Protein AF-0000000077954022 (afdb_homodimer)

Foldseek 3Di:
DVVVVVVVVVVVVVVVLVVLVVVLCVLLVVLLVLLVVVLVVLVPDADEPVDPSVLLNLLSVQCQLQFQWFFDQDPVRDTDRDGSLVLLLVQQVPPVVQCSVVLPPDPQADDSQLSVSVNVQVCLQVLCPLVSLQSSLVPVVSCPVTGDPSRSSVDPCVNVNSVSSNSSSVGHHDYDSGNVVSPDPDDRDHDCVVPDDDDDDVVVVVVLVVQLVPPPDDPDDDDDDDVPVCPPVVVVVSSVVRSVVVVVVVVVVVVVVD/DVVVVVVVVVVVVVVVLVVLVVVLCVLLVVLLVLLVVVLVVLVPDADEPVDPSVLLNLLSVQCQLQFQWFFDQDPVRDTDRDGSLVLLLVQQVPPVVQCSVVLPPDPQADDSQLSVSVNVQVCLQVLHPLVSLQSSLVPVVSCPVTGDPSRSSVDPCVNVNSVSSNSSSVHHHDYDSGNVVSPDPDDRDHDCVVPDDDDDDVVVVPPVLPPVVPPPDDPDDDDDDDPPVPPDVVVVVVVVVVVSVVVVVVVVVVVVVD

Sequence (516 aa):
MASLNLGFNGARKKAAARIRAVERRNLITVCRFSVKTLIDRSCFETIDDTSAEFINFVSIVEQILSHRLKGQLSWFGYESARSFWDFIRVACVKVPHSCIHSIENMENVRSSRAKGRAWIRVALMEKRLSEYICVALREFKTLRRFYEEGAVVLGEEAGLLSDTLIGLNAIDFSFCLKGEVLDESCPVVIDYTPYLKFTQTSDSISSDEEEMRTLGSSGSEAGTPECHLAASLIADQSTWYNKSRRLEQKYRVVLEQKMASLNLGFNGARKKAAARIRAVERRNLITVCRFSVKTLIDRSCFETIDDTSAEFINFVSIVEQILSHRLKGQLSWFGYESARSFWDFIRVACVKVPHSCIHSIENMENVRSSRAKGRAWIRVALMEKRLSEYICVALREFKTLRRFYEEGAVVLGEEAGLLSDTLIGLNAIDFSFCLKGEVLDESCPVVIDYTPYLKFTQTSDSISSDEEEMRTLGSSGSEAGTPECHLAASLIADQSTWYNKSRRLEQKYRVVLEQK

Secondary structure (DSSP, 8-state):
-HHHHHHHHHHHHHHHHHHHHHHHHHHHHHHHHHHHHHHHHHTTS-B-TT-HHHHHHHHHHHHHHHTTBPPEEPTTS-EE---THHHHHHHTTTSTT-SHHHHHT-TT--SHHHHHHHHHHHHHHTT-HHHHHHHHHH-HHHHHHHB-TT-GGGSTTHHHHHHHHHGGGG--B-----HHHHT--PPP----GGGB-----GGGHHHHHHHTTTTT-----------GGGGTTSTTHHHHHHHHHHHHHHHHHHHHT-/-HHHHHHHHHHHHHHHHHHHHHHHHHHHHHHHHHHHHHHHHHTTS-B-TT-HHHHHHHHHHHHHHHTTBPPEEPTTS-EE---THHHHHHHTTTSTT-SHHHHHT-TT--SHHHHHHHHHHHHHHTT-HHHHHHHHHH-HHHHHHHB-TT-GGGSTTHHHHHHHHGGGGG--B-----HHHHT--PPP----GGGB-----THHHHHHHHHTTTGGG-----------GGGGGGTHHHHHHHHHHHHHHHHHHHHHH-

Radius of gyration: 27.43 Å; Cα contacts (8 Å, |Δi|>4): 537; chains: 2; bounding box: 65×78×86 Å

Solvent-accessible surface area (backbone atoms only — not comparable to full-atom values): 29340 Å² total; per-residue (Å²): 116,69,64,63,53,49,54,52,49,48,53,51,50,50,51,51,51,50,49,37,52,39,53,38,48,37,52,54,51,51,45,48,44,41,45,52,48,49,55,52,47,48,77,77,38,79,48,39,77,80,35,66,67,49,48,36,39,52,29,40,53,50,47,48,60,40,38,53,47,49,58,41,70,42,95,86,65,50,71,38,90,58,44,46,29,66,51,49,55,64,48,35,61,77,43,83,89,47,59,57,66,61,46,73,65,34,83,67,32,77,51,56,56,15,35,35,51,46,45,54,52,53,28,38,53,67,44,37,45,23,55,47,46,45,50,34,65,65,33,57,70,61,46,59,73,45,35,42,90,69,13,40,73,76,38,90,64,30,69,53,50,28,62,52,40,48,62,51,48,79,47,70,52,57,75,80,88,49,31,73,69,43,50,55,86,67,85,81,62,66,65,54,55,89,28,55,46,83,79,79,66,64,83,63,55,68,60,53,72,67,40,56,71,66,62,74,68,83,76,83,73,87,76,89,84,73,89,52,85,58,56,79,66,43,71,72,44,56,54,57,58,32,45,58,57,54,55,50,51,53,55,51,51,60,57,62,76,101,115,68,65,62,53,51,53,52,50,49,53,50,50,52,52,51,50,49,50,37,51,38,54,38,49,38,52,54,50,53,44,49,46,40,46,52,48,48,55,58,47,48,76,77,38,80,49,37,79,80,36,67,68,49,50,35,40,52,30,40,52,51,48,50,60,41,40,52,47,49,59,41,70,43,96,85,66,50,73,38,89,59,43,47,31,67,51,48,56,64,48,35,60,80,45,83,89,47,60,57,67,60,46,72,64,34,84,68,34,76,51,54,58,16,35,36,51,46,46,55,51,50,28,36,55,67,44,38,45,24,55,47,48,46,49,34,64,66,33,56,70,61,46,58,73,44,36,41,91,70,12,40,72,74,36,89,63,32,69,51,50,27,62,52,40,48,64,52,48,78,45,72,52,56,74,78,88,48,30,73,69,43,52,56,86,67,83,81,62,68,66,53,56,90,27,54,46,83,77,81,68,71,71,60,66,62,54,60,65,60,58,61,67,65,70,70,66,81,74,81,75,86,76,84,88,74,87,58,82,70,53,72,77,50,58,73,54,45,55,58,47,49,49,51,49,47,50,46,48,52,52,52,51,56,59,64,73,100

pLDDT: mean 79.44, std 26.36, range [20.89, 98.81]

Organism: NCBI:txid2873325

Structure (mmCIF, N/CA/C/O backbone):
data_AF-0000000077954022-model_v1
#
loop_
_entity.id
_entity.type
_entity.pdbx_description
1 polymer 'RUN domain-containing protein 3B'
#
loop_
_atom_site.group_PDB
_atom_site.id
_atom_site.type_symbol
_atom_site.label_atom_id
_atom_site.label_alt_id
_atom_site.label_comp_id
_atom_site.label_asym_id
_atom_site.label_entity_id
_atom_site.label_seq_id
_atom_site.pdbx_PDB_ins_code
_atom_site.Cartn_x
_atom_site.Cartn_y
_atom_site.Cartn_z
_atom_site.occupancy
_atom_site.B_iso_or_equiv
_atom_site.auth_seq_id
_atom_site.auth_comp_id
_atom_site.auth_asym_id
_atom_site.auth_atom_id
_atom_site.pdbx_PDB_mo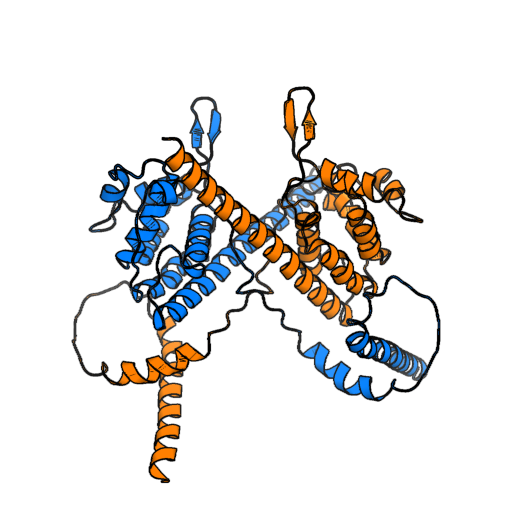del_num
ATOM 1 N N . MET A 1 1 ? -27.375 3.695 27.516 1 31.72 1 MET A N 1
ATOM 2 C CA . MET A 1 1 ? -25.969 3.371 27.359 1 31.72 1 MET A CA 1
ATOM 3 C C . MET A 1 1 ? -25.75 2.398 26.203 1 31.72 1 MET A C 1
ATOM 5 O O . MET A 1 1 ? -24.703 2.416 25.562 1 31.72 1 MET A O 1
ATOM 9 N N . ALA A 1 2 ? -26.766 1.573 26.031 1 50.53 2 ALA A N 1
ATOM 10 C CA . ALA A 1 2 ? -26.703 0.548 24.984 1 50.53 2 ALA A CA 1
ATOM 11 C C . ALA A 1 2 ? -26.812 1.168 23.594 1 50.53 2 ALA A C 1
ATOM 13 O O . ALA A 1 2 ? -26.25 0.649 22.641 1 50.53 2 ALA A O 1
ATOM 14 N N . SER A 1 3 ? -27.469 2.205 23.547 1 48.97 3 SER A N 1
ATOM 15 C CA . SER A 1 3 ? -27.781 2.787 22.234 1 48.97 3 SER A CA 1
ATOM 16 C C . SER A 1 3 ? -26.547 3.465 21.641 1 48.97 3 SER A C 1
ATOM 18 O O . SER A 1 3 ? -26.328 3.396 20.422 1 48.97 3 SER A O 1
ATOM 20 N N . LEU A 1 4 ? -25.75 4.133 22.484 1 49.09 4 LEU A N 1
ATOM 21 C CA . LEU A 1 4 ? -24.531 4.801 22.031 1 49.09 4 LEU A CA 1
ATOM 22 C C . LEU A 1 4 ? -23.5 3.785 21.547 1 49.09 4 LEU A C 1
ATOM 24 O O . LEU A 1 4 ? -22.766 4.039 20.578 1 49.09 4 LEU A O 1
ATOM 28 N N . ASN A 1 5 ? -23.516 2.689 22.172 1 52.66 5 ASN A N 1
ATOM 29 C CA . ASN A 1 5 ? -22.594 1.61 21.828 1 52.66 5 ASN A CA 1
ATOM 30 C C . ASN A 1 5 ? -22.922 1.007 20.453 1 52.66 5 ASN A C 1
ATOM 32 O O . ASN A 1 5 ? -22.031 0.637 19.703 1 52.66 5 ASN A O 1
ATOM 36 N N . LEU A 1 6 ? -24.328 1.068 20.25 1 54.16 6 LEU A N 1
ATOM 37 C CA . LEU A 1 6 ? -24.75 0.499 18.984 1 54.16 6 LEU A CA 1
ATOM 38 C C . LEU A 1 6 ? -24.344 1.397 17.812 1 54.16 6 LEU A C 1
ATOM 40 O O . LEU A 1 6 ? -23.938 0.907 16.766 1 54.16 6 LEU A O 1
ATOM 44 N N . GLY A 1 7 ? -24.422 2.729 17.984 1 54.28 7 GLY A N 1
ATOM 45 C CA . GLY A 1 7 ? -24.016 3.689 16.953 1 54.28 7 GLY A CA 1
ATOM 46 C C . GLY A 1 7 ? -22.531 3.67 16.672 1 54.28 7 GLY A C 1
ATOM 47 O O . GLY A 1 7 ? -22.125 3.764 15.508 1 54.28 7 GLY A O 1
ATOM 48 N N . PHE A 1 8 ? -21.781 3.488 17.688 1 61.69 8 PHE A N 1
ATOM 49 C CA . PHE A 1 8 ? -20.328 3.453 17.547 1 61.69 8 PHE A CA 1
ATOM 50 C C . PHE A 1 8 ? -19.891 2.172 16.859 1 61.69 8 PHE A C 1
ATOM 52 O O . PHE A 1 8 ? -19 2.203 16 1 61.69 8 PHE A O 1
ATOM 59 N N . ASN A 1 9 ? -20.609 1.141 17.156 1 71.19 9 ASN A N 1
ATOM 60 C CA . ASN A 1 9 ? -20.297 -0.139 16.531 1 71.19 9 ASN A CA 1
ATOM 61 C C . ASN A 1 9 ? -20.641 -0.13 15.039 1 71.19 9 ASN A C 1
ATOM 63 O O . ASN A 1 9 ? -19.906 -0.683 14.227 1 71.19 9 ASN A O 1
ATOM 67 N N . GLY A 1 10 ? -21.75 0.677 14.773 1 74.12 10 GLY A N 1
ATOM 68 C CA . GLY A 1 10 ? -22.141 0.779 13.375 1 74.12 10 GLY A CA 1
ATOM 69 C C . GLY A 1 10 ? -21.156 1.565 12.531 1 74.12 10 GLY A C 1
ATOM 70 O O . GLY A 1 10 ? -20.828 1.168 11.414 1 74.12 10 GLY A O 1
ATOM 71 N N . ALA A 1 11 ? -20.688 2.625 13.078 1 76.88 11 ALA A N 1
ATOM 72 C CA . ALA A 1 11 ? -19.719 3.459 12.375 1 76.88 11 ALA A CA 1
ATOM 73 C C . ALA A 1 11 ? -18.406 2.709 12.156 1 76.88 11 ALA A C 1
ATOM 75 O O . ALA A 1 11 ? -17.797 2.809 11.094 1 76.88 11 ALA A O 1
ATOM 76 N N . ARG A 1 12 ? -18.031 1.961 13.109 1 81.44 12 ARG A N 1
ATOM 77 C CA . ARG A 1 12 ? -16.812 1.169 13.008 1 81.44 12 ARG A CA 1
ATOM 78 C C . ARG A 1 12 ? -16.953 0.083 11.945 1 81.44 12 ARG A C 1
ATOM 80 O O . ARG A 1 12 ? -16.016 -0.176 11.188 1 81.44 12 ARG A O 1
ATOM 87 N N . LYS A 1 13 ? -18.078 -0.512 11.945 1 84.12 13 LYS A N 1
ATOM 88 C CA . LYS A 1 13 ? -18.328 -1.555 10.953 1 84.12 13 LYS A CA 1
ATOM 89 C C . LYS A 1 13 ? -18.312 -0.981 9.539 1 84.12 13 LYS A C 1
ATOM 91 O O . LYS A 1 13 ? -17.781 -1.604 8.617 1 84.12 13 LYS A O 1
ATOM 96 N N . LYS A 1 14 ? -18.859 0.194 9.406 1 85.5 14 LYS A N 1
ATOM 97 C CA . LYS A 1 14 ? -18.875 0.846 8.102 1 85.5 14 LYS A CA 1
ATOM 98 C C . LYS A 1 14 ? -17.469 1.22 7.656 1 85.5 14 LYS A C 1
ATOM 100 O O . LYS A 1 14 ? -17.109 1.033 6.488 1 85.5 14 LYS A O 1
ATOM 105 N N . ALA A 1 15 ? -16.688 1.7 8.562 1 85.81 15 ALA A N 1
ATOM 106 C CA . ALA A 1 15 ? -15.297 2.061 8.258 1 85.81 15 ALA A CA 1
ATOM 107 C C . ALA A 1 15 ? -14.484 0.829 7.875 1 85.81 15 ALA A C 1
ATOM 109 O O . ALA A 1 15 ? -13.695 0.867 6.926 1 85.81 15 ALA A O 1
ATOM 110 N N . ALA A 1 16 ? -14.727 -0.219 8.555 1 89.12 16 ALA A N 1
ATOM 111 C CA . ALA A 1 16 ? -14.023 -1.468 8.273 1 89.12 16 ALA A CA 1
ATOM 112 C C . ALA A 1 16 ? -14.383 -1.998 6.891 1 89.12 16 ALA A C 1
ATOM 114 O O . ALA A 1 16 ? -13.523 -2.49 6.16 1 89.12 16 ALA A O 1
ATOM 115 N N . ALA A 1 17 ? -15.609 -1.91 6.578 1 90.88 17 ALA A N 1
ATOM 116 C CA . ALA A 1 17 ? -16.062 -2.361 5.266 1 90.88 17 ALA A CA 1
ATOM 117 C C . ALA A 1 17 ? -15.445 -1.529 4.152 1 90.88 17 ALA A C 1
ATOM 119 O O . ALA A 1 17 ? -15.047 -2.068 3.115 1 90.88 17 ALA A O 1
ATOM 120 N N . ARG A 1 18 ? -15.375 -0.294 4.375 1 90.19 18 ARG A N 1
ATOM 121 C CA . ARG A 1 18 ? -14.766 0.601 3.395 1 90.19 18 ARG A CA 1
ATOM 122 C C . ARG A 1 18 ? -13.289 0.279 3.199 1 90.19 18 ARG A C 1
ATOM 124 O O . ARG A 1 18 ? -12.805 0.238 2.066 1 90.19 18 ARG A O 1
ATOM 131 N N . ILE A 1 19 ? -12.656 0.056 4.227 1 93.12 19 ILE A N 1
ATOM 132 C CA . ILE A 1 19 ? -11.234 -0.258 4.195 1 93.12 19 ILE A CA 1
ATOM 133 C C . ILE A 1 19 ? -11.008 -1.549 3.41 1 93.12 19 ILE A C 1
ATOM 135 O O . ILE A 1 19 ? -10.133 -1.613 2.549 1 93.12 19 ILE A O 1
ATOM 139 N N . ARG A 1 20 ? -11.812 -2.518 3.695 1 93.62 20 ARG A N 1
ATOM 140 C CA . ARG A 1 20 ? -11.703 -3.797 3 1 93.62 20 ARG A CA 1
ATOM 141 C C . ARG A 1 20 ? -11.922 -3.625 1.501 1 93.62 20 ARG A C 1
ATOM 143 O O . ARG A 1 20 ? -11.18 -4.191 0.692 1 93.62 20 ARG A O 1
ATOM 150 N N . ALA A 1 21 ? -12.859 -2.883 1.192 1 94.69 21 ALA A N 1
ATOM 151 C CA . ALA A 1 21 ? -13.18 -2.652 -0.214 1 94.69 21 ALA A CA 1
ATOM 152 C C . ALA A 1 21 ? -12.039 -1.925 -0.922 1 94.69 21 ALA A C 1
ATOM 154 O O . ALA A 1 21 ? -11.695 -2.258 -2.059 1 94.69 21 ALA A O 1
ATOM 155 N N . VAL A 1 22 ? -11.445 -0.959 -0.267 1 96.25 22 VAL A N 1
ATOM 156 C CA . VAL A 1 22 ? -10.352 -0.18 -0.846 1 96.25 22 VAL A CA 1
ATOM 157 C C . VAL A 1 22 ? -9.141 -1.078 -1.075 1 96.25 22 VAL A C 1
ATOM 159 O O . VAL A 1 22 ? -8.531 -1.043 -2.145 1 96.25 22 VAL A O 1
ATOM 162 N N . GLU A 1 23 ? -8.828 -1.852 -0.146 1 96.88 23 GLU A N 1
ATOM 163 C CA . GLU A 1 23 ? -7.695 -2.764 -0.272 1 96.88 23 GLU A CA 1
ATOM 164 C C . GLU A 1 23 ? -7.875 -3.703 -1.462 1 96.88 23 GLU A C 1
ATOM 166 O O . GLU A 1 23 ? -6.953 -3.879 -2.264 1 96.88 23 GLU A O 1
ATOM 171 N N . ARG A 1 24 ? -9.008 -4.285 -1.524 1 96.94 24 ARG A N 1
ATOM 172 C CA . ARG A 1 24 ? -9.289 -5.23 -2.602 1 96.94 24 ARG A CA 1
ATOM 173 C C . ARG A 1 24 ? -9.234 -4.543 -3.961 1 96.94 24 ARG A C 1
ATOM 175 O O . ARG A 1 24 ? -8.633 -5.062 -4.906 1 96.94 24 ARG A O 1
ATOM 182 N N . ARG A 1 25 ? -9.789 -3.385 -4.043 1 96.38 25 ARG A N 1
ATOM 183 C CA . ARG A 1 25 ? -9.812 -2.648 -5.305 1 96.38 25 ARG A CA 1
ATOM 184 C C . ARG A 1 25 ? -8.398 -2.252 -5.727 1 96.38 25 ARG A C 1
ATOM 186 O O . ARG A 1 25 ? -8.055 -2.328 -6.906 1 96.38 25 ARG A O 1
ATOM 193 N N . ASN A 1 26 ? -7.621 -1.793 -4.758 1 98 26 ASN A N 1
ATOM 194 C CA . ASN A 1 26 ? -6.227 -1.488 -5.059 1 98 26 ASN A CA 1
ATOM 195 C C . ASN A 1 26 ? -5.516 -2.68 -5.699 1 98 26 ASN A C 1
ATOM 197 O O . ASN A 1 26 ? -4.91 -2.547 -6.762 1 98 26 ASN A O 1
ATOM 201 N N . LEU A 1 27 ? -5.664 -3.801 -5.094 1 98.19 27 LEU A N 1
ATOM 202 C CA . LEU A 1 27 ? -4.906 -4.988 -5.477 1 98.19 27 LEU A CA 1
ATOM 203 C C . LEU A 1 27 ? -5.383 -5.527 -6.82 1 98.19 27 LEU A C 1
ATOM 205 O O . LEU A 1 27 ? -4.57 -5.863 -7.684 1 98.19 27 LEU A O 1
ATOM 209 N N . ILE A 1 28 ? -6.68 -5.562 -7 1 97.88 28 ILE A N 1
ATOM 210 C CA . ILE A 1 28 ? -7.238 -6.121 -8.227 1 97.88 28 ILE A CA 1
ATOM 211 C C . ILE A 1 28 ? -6.91 -5.207 -9.406 1 97.88 28 ILE A C 1
ATOM 213 O O . ILE A 1 28 ? -6.523 -5.68 -10.477 1 97.88 28 ILE A O 1
ATOM 217 N N . THR A 1 29 ? -6.988 -3.943 -9.172 1 97.94 29 THR A N 1
ATOM 218 C CA . THR A 1 29 ? -6.75 -2.988 -10.242 1 97.94 29 THR A CA 1
ATOM 219 C C . THR A 1 29 ? -5.281 -2.984 -10.648 1 97.94 29 THR A C 1
ATOM 221 O O . THR A 1 29 ? -4.961 -3.027 -11.844 1 97.94 29 THR A O 1
ATOM 224 N N . VAL A 1 30 ? -4.418 -2.936 -9.695 1 98.5 30 VAL A N 1
ATOM 225 C CA . VAL A 1 30 ? -2.998 -2.898 -10.031 1 98.5 30 VAL A CA 1
ATOM 226 C C . VAL A 1 30 ? -2.582 -4.223 -10.664 1 98.5 30 VAL A C 1
ATOM 228 O O . VAL A 1 30 ? -1.699 -4.258 -11.523 1 98.5 30 VAL A O 1
ATOM 231 N N . CYS A 1 31 ? -3.189 -5.309 -10.266 1 98.44 31 CYS A N 1
ATOM 232 C CA . CYS A 1 31 ? -2.922 -6.598 -10.891 1 98.44 31 CYS A CA 1
ATOM 233 C C . CYS A 1 31 ? -3.289 -6.574 -12.375 1 98.44 31 CYS A C 1
ATOM 235 O O . CYS A 1 31 ? -2.502 -7 -13.219 1 98.44 31 CYS A O 1
ATOM 237 N N . ARG A 1 32 ? -4.465 -6.055 -12.609 1 98.25 32 ARG A N 1
ATOM 238 C CA . ARG A 1 32 ? -4.926 -5.938 -13.992 1 98.25 32 ARG A CA 1
ATOM 239 C C . ARG A 1 32 ? -3.936 -5.137 -14.828 1 98.25 32 ARG A C 1
ATOM 241 O O . ARG A 1 32 ? -3.555 -5.562 -15.922 1 98.25 32 ARG A O 1
ATOM 248 N N . PHE A 1 33 ? -3.463 -4.074 -14.312 1 98.31 33 PHE A N 1
ATOM 249 C CA . PHE A 1 33 ? -2.564 -3.203 -15.062 1 98.31 33 PHE A CA 1
ATOM 250 C C . PHE A 1 33 ? -1.186 -3.838 -15.203 1 98.31 33 PHE A C 1
ATOM 252 O O . PHE A 1 33 ? -0.517 -3.666 -16.219 1 98.31 33 PHE A O 1
ATOM 259 N N . SER A 1 34 ? -0.781 -4.484 -14.211 1 98.5 34 SER A N 1
ATOM 260 C CA . SER A 1 34 ? 0.509 -5.164 -14.266 1 98.5 34 SER A CA 1
ATOM 26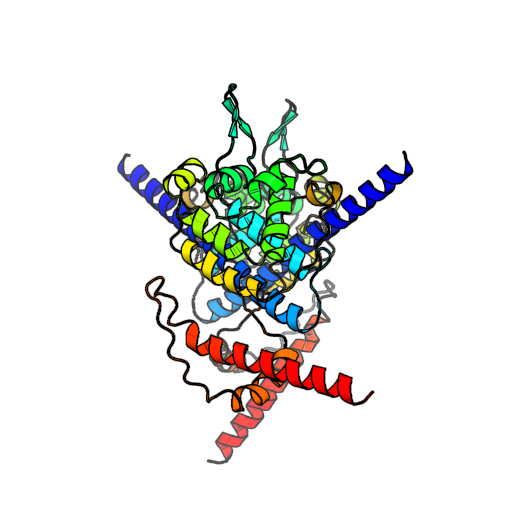1 C C . SER A 1 34 ? 0.511 -6.254 -15.336 1 98.5 34 SER A C 1
ATOM 263 O O . SER A 1 34 ? 1.501 -6.43 -16.047 1 98.5 34 SER A O 1
ATOM 265 N N . VAL A 1 35 ? -0.572 -6.977 -15.453 1 98.44 35 VAL A N 1
ATOM 266 C CA . VAL A 1 35 ? -0.7 -8.008 -16.484 1 98.44 35 VAL A CA 1
ATOM 267 C C . VAL A 1 35 ? -0.642 -7.371 -17.859 1 98.44 35 VAL A C 1
ATOM 269 O O . VAL A 1 35 ? 0.085 -7.844 -18.734 1 98.44 35 VAL A O 1
ATOM 272 N N . LYS A 1 36 ? -1.359 -6.348 -18.016 1 97.5 36 LYS A N 1
ATOM 273 C CA . LYS A 1 36 ? -1.335 -5.633 -19.297 1 97.5 36 LYS A CA 1
ATOM 274 C C . LYS A 1 36 ? 0.076 -5.156 -19.625 1 97.5 36 LYS A C 1
ATOM 276 O O . LYS A 1 36 ? 0.503 -5.234 -20.781 1 97.5 36 LYS A O 1
ATOM 281 N N . THR A 1 37 ? 0.764 -4.695 -18.641 1 97.56 37 THR A N 1
ATOM 282 C CA . THR A 1 37 ? 2.139 -4.238 -18.828 1 97.56 37 THR A CA 1
ATOM 283 C C . THR A 1 37 ? 3.031 -5.379 -19.312 1 97.56 37 THR A C 1
ATOM 285 O O . THR A 1 37 ? 3.842 -5.195 -20.219 1 97.56 37 THR A O 1
ATOM 288 N N . LEU A 1 38 ? 2.881 -6.512 -18.703 1 97.62 38 LEU A N 1
ATOM 289 C CA . LEU A 1 38 ? 3.699 -7.652 -19.094 1 97.62 38 LEU A CA 1
ATOM 290 C C . LEU A 1 38 ? 3.389 -8.086 -20.531 1 97.62 38 LEU A C 1
ATOM 292 O O . LEU A 1 38 ? 4.301 -8.414 -21.297 1 97.62 38 LEU A O 1
ATOM 296 N N . ILE A 1 39 ? 2.088 -8.109 -20.828 1 96.94 39 ILE A N 1
ATOM 297 C CA . ILE A 1 39 ? 1.686 -8.469 -22.188 1 96.94 39 ILE A CA 1
ATOM 298 C C . ILE A 1 39 ? 2.303 -7.492 -23.188 1 96.94 39 ILE A C 1
ATOM 300 O O . ILE A 1 39 ? 2.889 -7.906 -24.188 1 96.94 39 ILE A O 1
ATOM 304 N N . ASP A 1 40 ? 2.295 -6.242 -22.875 1 94.75 40 ASP A N 1
ATOM 305 C CA . ASP A 1 40 ? 2.887 -5.219 -23.734 1 94.75 40 ASP A CA 1
ATOM 306 C C . ASP A 1 40 ? 4.395 -5.418 -23.859 1 94.75 40 ASP A C 1
ATOM 308 O O . ASP A 1 40 ? 4.938 -5.383 -24.969 1 94.75 40 ASP A O 1
ATOM 312 N N . ARG A 1 41 ? 5.023 -5.664 -22.797 1 94.12 41 ARG A N 1
ATOM 313 C CA . ARG A 1 41 ? 6.477 -5.816 -22.766 1 94.12 41 ARG A CA 1
ATOM 314 C C . ARG A 1 41 ? 6.902 -7.082 -23.5 1 94.12 41 ARG A C 1
ATOM 316 O O . ARG A 1 41 ? 7.969 -7.117 -24.125 1 94.12 41 ARG A O 1
ATOM 323 N N . SER A 1 42 ? 6.09 -8.07 -23.422 1 94 42 SER A N 1
ATOM 324 C CA . SER A 1 42 ? 6.426 -9.367 -24 1 94 42 SER A CA 1
ATOM 325 C C . SER A 1 42 ? 6.465 -9.289 -25.531 1 94 42 SER A C 1
ATOM 327 O O . SER A 1 42 ? 7.02 -10.172 -26.188 1 94 42 SER A O 1
ATOM 329 N N . CYS A 1 43 ? 5.785 -8.297 -26.094 1 89.38 43 CYS A N 1
ATOM 330 C CA . CYS A 1 43 ? 5.801 -8.094 -27.531 1 89.38 43 CYS A CA 1
ATOM 331 C C . CYS A 1 43 ? 7.176 -7.637 -28 1 89.38 43 CYS A C 1
ATOM 333 O O . CYS A 1 43 ? 7.52 -7.793 -29.188 1 89.38 43 CYS A O 1
ATOM 335 N N . PHE A 1 44 ? 8.047 -7.18 -27.047 1 88.88 44 PHE A N 1
ATOM 336 C CA . PHE A 1 44 ? 9.305 -6.57 -27.438 1 88.88 44 PHE A CA 1
ATOM 337 C C . PHE A 1 44 ? 10.484 -7.375 -26.922 1 88.88 44 PHE A C 1
ATOM 339 O O . PHE A 1 44 ? 11.578 -7.344 -27.5 1 88.88 44 PHE A O 1
ATOM 346 N N . GLU A 1 45 ? 10.25 -8.016 -25.875 1 89.06 45 GLU A N 1
ATOM 347 C CA . GLU A 1 45 ? 11.359 -8.742 -25.281 1 89.06 45 GLU A CA 1
ATOM 348 C C . GLU A 1 45 ? 10.867 -9.938 -24.469 1 89.06 45 GLU A C 1
ATOM 350 O O . GLU A 1 45 ? 9.688 -10.008 -24.109 1 89.06 45 GLU A O 1
ATOM 355 N N . THR A 1 46 ? 11.781 -10.836 -24.312 1 90.25 46 THR A N 1
ATOM 356 C CA . THR A 1 46 ? 11.5 -11.93 -23.391 1 90.25 46 THR A CA 1
ATOM 357 C C . THR A 1 46 ? 11.562 -11.453 -21.953 1 90.25 46 THR A C 1
ATOM 359 O O . THR A 1 46 ? 12.477 -10.711 -21.578 1 90.25 46 THR A O 1
ATOM 362 N N . ILE A 1 47 ? 10.672 -11.891 -21.25 1 93.75 47 ILE A N 1
ATOM 363 C CA . ILE A 1 47 ? 10.609 -11.445 -19.859 1 93.75 47 ILE A CA 1
ATOM 364 C C . ILE A 1 47 ? 11.336 -12.445 -18.969 1 93.75 47 ILE A C 1
ATOM 366 O O . ILE A 1 47 ? 11 -13.633 -18.953 1 93.75 47 ILE A O 1
ATOM 370 N N . ASP A 1 48 ? 12.289 -11.953 -18.219 1 92.12 48 ASP A N 1
ATOM 371 C CA . ASP A 1 48 ? 13 -12.812 -17.281 1 92.12 48 ASP A CA 1
ATOM 372 C C . ASP A 1 48 ? 12.82 -12.312 -15.844 1 92.12 48 ASP A C 1
ATOM 374 O O . ASP A 1 48 ? 12.016 -11.414 -15.586 1 92.12 48 ASP A O 1
ATOM 378 N N . ASP A 1 49 ? 13.531 -12.898 -14.906 1 90.62 49 ASP A N 1
ATOM 379 C CA . ASP A 1 49 ? 13.289 -12.656 -13.484 1 90.62 49 ASP A CA 1
ATOM 380 C C . ASP A 1 49 ? 13.945 -11.352 -13.031 1 90.62 49 ASP A C 1
ATOM 382 O O . ASP A 1 49 ? 13.812 -10.961 -11.867 1 90.62 49 ASP A O 1
ATOM 386 N N . THR A 1 50 ? 14.664 -10.719 -13.93 1 89.31 50 THR A N 1
ATOM 387 C CA . THR A 1 50 ? 15.305 -9.461 -13.57 1 89.31 50 THR A CA 1
ATOM 388 C C . THR A 1 50 ? 14.469 -8.273 -14.047 1 89.31 50 THR A C 1
ATOM 390 O O . THR A 1 50 ? 14.766 -7.125 -13.695 1 89.31 50 THR A O 1
ATOM 393 N N . SER A 1 51 ? 13.43 -8.57 -14.836 1 92.69 51 SER A N 1
ATOM 394 C CA . SER A 1 51 ? 12.547 -7.516 -15.336 1 92.69 51 SER A CA 1
ATOM 395 C C . SER A 1 51 ? 11.828 -6.809 -14.195 1 92.69 51 SER A C 1
ATOM 397 O O . SER A 1 51 ? 11.211 -7.457 -13.344 1 92.69 51 SER A O 1
ATOM 399 N N . ALA A 1 52 ? 11.906 -5.492 -14.188 1 94.19 52 ALA A N 1
ATOM 400 C CA . ALA A 1 52 ? 11.227 -4.711 -13.156 1 94.19 52 ALA A CA 1
ATOM 401 C C . ALA A 1 52 ? 9.719 -4.938 -13.195 1 94.19 52 ALA A C 1
ATOM 403 O O . ALA A 1 52 ? 9.062 -4.969 -12.156 1 94.19 52 ALA A O 1
ATOM 404 N N . GLU A 1 53 ? 9.219 -5.07 -14.43 1 96.5 53 GLU A N 1
ATOM 405 C CA . GLU A 1 53 ? 7.789 -5.309 -14.602 1 96.5 53 GLU A CA 1
ATOM 406 C C . GLU A 1 53 ? 7.383 -6.664 -14.031 1 96.5 53 GLU A C 1
ATOM 408 O O . GLU A 1 53 ? 6.336 -6.785 -13.391 1 96.5 53 GLU A O 1
ATOM 413 N N . PHE A 1 54 ? 8.227 -7.617 -14.227 1 97.19 54 PHE A N 1
ATOM 414 C CA . PHE A 1 54 ? 7.934 -8.938 -13.68 1 97.19 54 PHE A CA 1
ATOM 415 C C . PHE A 1 54 ? 8.039 -8.93 -12.156 1 97.19 54 PHE A C 1
ATOM 417 O O . PHE A 1 54 ? 7.184 -9.484 -11.469 1 97.19 54 PHE A O 1
ATOM 424 N N . ILE A 1 55 ? 9.016 -8.297 -11.656 1 95.69 55 ILE A N 1
ATOM 425 C CA . ILE A 1 55 ? 9.227 -8.219 -10.211 1 95.69 55 ILE A CA 1
ATOM 426 C C . ILE A 1 55 ? 8.016 -7.566 -9.547 1 95.69 55 ILE A C 1
ATOM 428 O O . ILE A 1 55 ? 7.539 -8.039 -8.516 1 95.69 55 ILE A O 1
ATOM 432 N N . ASN A 1 56 ? 7.543 -6.52 -10.102 1 97.94 56 ASN A N 1
ATOM 433 C CA . ASN A 1 56 ? 6.344 -5.883 -9.57 1 97.94 56 ASN A CA 1
ATOM 434 C C . ASN A 1 56 ? 5.137 -6.809 -9.641 1 97.94 56 ASN A C 1
ATOM 436 O O . ASN A 1 56 ? 4.34 -6.871 -8.703 1 97.94 56 ASN A O 1
ATOM 440 N N . PHE A 1 57 ? 5.035 -7.527 -10.766 1 98.62 57 PHE A N 1
ATOM 441 C CA . PHE A 1 57 ? 3.922 -8.453 -10.93 1 98.62 57 PHE A CA 1
ATOM 442 C C . PHE A 1 57 ? 3.939 -9.523 -9.852 1 98.62 57 PHE A C 1
ATOM 444 O O . PHE A 1 57 ? 2.906 -9.82 -9.242 1 98.62 57 PHE A O 1
ATOM 451 N N . VAL A 1 58 ? 5.027 -10.07 -9.641 1 97.88 58 VAL A N 1
ATOM 452 C CA . VAL A 1 58 ? 5.125 -11.133 -8.648 1 97.88 58 VAL A CA 1
ATOM 453 C C . VAL A 1 58 ? 4.82 -10.57 -7.262 1 97.88 58 VAL A C 1
ATOM 455 O O . VAL A 1 58 ? 4.18 -11.234 -6.441 1 97.88 58 VAL A O 1
ATOM 458 N N . SER A 1 59 ? 5.281 -9.328 -6.992 1 97.81 59 SER A N 1
ATOM 459 C CA . SER A 1 59 ? 4.949 -8.672 -5.73 1 97.81 59 SER A CA 1
ATOM 460 C C . SER A 1 59 ? 3.441 -8.531 -5.562 1 97.81 59 SER A C 1
ATOM 462 O O . SER A 1 59 ? 2.908 -8.75 -4.473 1 97.81 59 SER A O 1
ATOM 464 N N . ILE A 1 60 ? 2.787 -8.203 -6.605 1 98.81 60 ILE A N 1
ATOM 465 C CA . ILE A 1 60 ? 1.342 -7.996 -6.59 1 98.81 60 ILE A CA 1
ATOM 466 C C . ILE A 1 60 ? 0.637 -9.32 -6.316 1 98.81 60 ILE A C 1
ATOM 468 O O . ILE A 1 60 ? -0.225 -9.406 -5.441 1 98.81 60 ILE A O 1
ATOM 472 N N . VAL A 1 61 ? 1.012 -10.367 -7.02 1 98.75 61 VAL A N 1
ATOM 473 C CA . VAL A 1 61 ? 0.391 -11.68 -6.855 1 98.75 61 VAL A CA 1
ATOM 474 C C . VAL A 1 61 ? 0.627 -12.188 -5.434 1 98.75 61 VAL A C 1
ATOM 476 O O . VAL A 1 61 ? -0.286 -12.719 -4.801 1 98.75 61 VAL A O 1
ATOM 479 N N . GLU A 1 62 ? 1.813 -12 -4.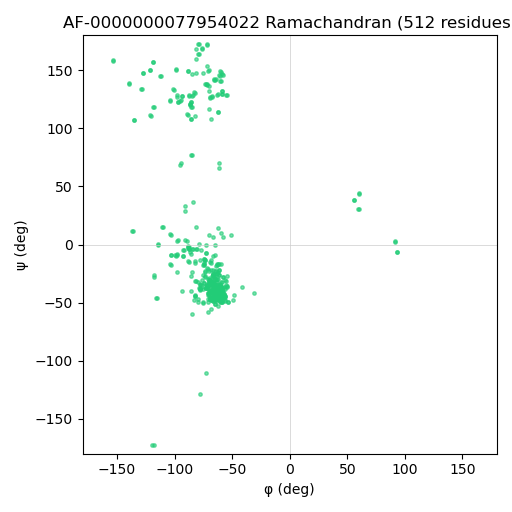996 1 98.38 62 GLU A N 1
ATOM 480 C CA . GLU A 1 62 ? 2.131 -12.414 -3.631 1 98.38 62 GLU A CA 1
ATOM 481 C C . GLU A 1 62 ? 1.265 -11.672 -2.617 1 98.38 62 GLU A C 1
ATOM 483 O O . GLU A 1 62 ? 0.787 -12.266 -1.648 1 98.38 62 GLU A O 1
ATOM 488 N N . GLN A 1 63 ? 1.106 -10.406 -2.797 1 98.38 63 GLN A N 1
ATOM 489 C CA . GLN A 1 63 ? 0.267 -9.625 -1.89 1 98.38 63 GLN A CA 1
ATOM 490 C C . GLN A 1 63 ? -1.19 -10.07 -1.976 1 98.38 63 GLN A C 1
ATOM 492 O O . GLN A 1 63 ? -1.89 -10.125 -0.961 1 98.38 63 GLN A O 1
ATOM 497 N N . ILE A 1 64 ? -1.642 -10.336 -3.135 1 98.62 64 ILE A N 1
ATOM 498 C CA . ILE A 1 64 ? -3.02 -10.781 -3.314 1 98.62 64 ILE A CA 1
ATOM 499 C C . ILE A 1 64 ? -3.238 -12.086 -2.559 1 98.62 64 ILE A C 1
ATOM 501 O O . ILE A 1 64 ? -4.188 -12.211 -1.78 1 98.62 64 ILE A O 1
ATOM 505 N N . LEU A 1 65 ? -2.369 -13.016 -2.742 1 98.56 65 LEU A N 1
ATOM 506 C CA . LEU A 1 65 ? -2.533 -14.344 -2.162 1 98.56 65 LEU A CA 1
ATOM 507 C C . LEU A 1 65 ? -2.258 -14.32 -0.663 1 98.56 65 LEU A C 1
ATOM 509 O O . LEU A 1 65 ? -2.65 -15.242 0.059 1 98.56 65 LEU A O 1
ATOM 513 N N . SER A 1 66 ? -1.615 -13.281 -0.195 1 98.31 66 SER A N 1
ATOM 514 C CA . SER A 1 66 ? -1.322 -13.156 1.229 1 98.31 66 SER A CA 1
ATOM 515 C C . SER A 1 66 ? -2.336 -12.258 1.928 1 98.31 66 SER A C 1
ATOM 517 O O . SER A 1 66 ? -2.334 -12.148 3.154 1 98.31 66 SER A O 1
ATOM 519 N N . HIS A 1 67 ? -3.143 -11.609 1.191 1 98.06 67 HIS A N 1
ATOM 520 C CA . HIS A 1 67 ? -4.078 -10.641 1.752 1 98.06 67 HIS A CA 1
ATOM 521 C C . HIS A 1 67 ? -5.055 -11.312 2.713 1 98.06 67 HIS A C 1
ATOM 523 O O . HIS A 1 67 ? -5.887 -12.117 2.297 1 98.06 67 HIS A O 1
ATOM 529 N N . ARG A 1 68 ? -4.922 -10.914 4.008 1 97.38 68 ARG A N 1
ATOM 530 C CA . ARG A 1 68 ? -5.777 -11.398 5.09 1 97.38 68 ARG A CA 1
ATOM 531 C C . ARG A 1 68 ? -5.676 -12.914 5.23 1 97.38 68 ARG A C 1
ATOM 533 O O . ARG A 1 68 ? -6.672 -13.586 5.508 1 97.38 68 ARG A O 1
ATOM 540 N N . LEU A 1 69 ? -4.5 -13.445 4.898 1 98.19 69 LEU A N 1
ATOM 541 C CA . LEU A 1 69 ? -4.16 -14.844 5.172 1 98.19 69 LEU A CA 1
ATOM 542 C C . LEU A 1 69 ? -4.004 -15.078 6.672 1 98.19 69 LEU A C 1
ATOM 544 O O . LEU A 1 69 ? -3.271 -14.352 7.348 1 98.19 69 LEU A O 1
ATOM 548 N N . LYS A 1 70 ? -4.723 -16.047 7.172 1 97 70 LYS A N 1
ATOM 549 C CA . LYS A 1 70 ? -4.641 -16.344 8.602 1 97 70 LYS A CA 1
ATOM 550 C C . LYS A 1 70 ? -3.252 -16.859 8.969 1 97 70 LYS A C 1
ATOM 552 O O . LYS A 1 70 ? -2.637 -17.609 8.211 1 97 70 LYS A O 1
ATOM 557 N N . GLY A 1 71 ? -2.822 -16.422 10.141 1 95.12 71 GLY A N 1
ATOM 558 C CA . GLY A 1 71 ? -1.575 -16.969 10.648 1 95.12 71 GLY A CA 1
ATOM 559 C C . GLY A 1 71 ? -1.696 -18.406 11.117 1 95.12 71 GLY A C 1
ATOM 560 O O . GLY A 1 71 ? -2.768 -19 11.016 1 95.12 71 GLY A O 1
ATOM 561 N N . GLN A 1 72 ? -0.444 -18.828 11.391 1 91.06 72 GLN A N 1
ATOM 562 C CA . GLN A 1 72 ? -0.394 -20.172 11.945 1 91.06 72 GLN A CA 1
ATOM 563 C C . GLN A 1 72 ? -0.309 -20.141 13.469 1 91.06 72 GLN A C 1
ATOM 565 O O . GLN A 1 72 ? 0.513 -19.422 14.031 1 91.06 72 GLN A O 1
ATOM 570 N N . LEU A 1 73 ? -1.214 -20.75 14.078 1 87.88 73 LEU A N 1
ATOM 571 C CA . LEU A 1 73 ? -1.192 -20.828 15.539 1 87.88 73 LEU A CA 1
ATOM 572 C C . LEU A 1 73 ? -0.333 -22 16 1 87.88 73 LEU A C 1
ATOM 574 O O . LEU A 1 73 ? -0.511 -23.125 15.531 1 87.88 73 LEU A O 1
ATOM 578 N N . SER A 1 74 ? 0.639 -21.656 16.797 1 87.31 74 SER A N 1
ATOM 579 C CA . SER A 1 74 ? 1.412 -22.719 17.422 1 87.31 74 SER A CA 1
ATOM 580 C C . SER A 1 74 ? 0.642 -23.375 18.578 1 87.31 74 SER A C 1
ATOM 582 O O . SER A 1 74 ? -0.363 -22.828 19.031 1 87.31 74 SER A O 1
ATOM 584 N N . TRP A 1 75 ? 1.183 -24.453 19 1 86 75 TRP A N 1
ATOM 585 C CA . TRP A 1 75 ? 0.57 -25.156 20.125 1 86 75 TRP A CA 1
ATOM 586 C C . TRP A 1 75 ? 0.592 -24.297 21.375 1 86 75 TRP A C 1
ATOM 588 O O . TRP A 1 75 ? -0.234 -24.469 22.281 1 86 75 TRP A O 1
ATOM 598 N N . PHE A 1 76 ? 1.509 -23.375 21.438 1 87.69 76 PHE A N 1
ATOM 599 C CA . PHE A 1 76 ? 1.667 -22.5 22.609 1 87.69 76 PHE A CA 1
ATOM 600 C C . PHE A 1 76 ? 0.789 -21.266 22.484 1 87.69 76 PHE A C 1
ATOM 602 O O . PHE A 1 76 ? 0.783 -20.406 23.359 1 87.69 76 PHE A O 1
ATOM 609 N N . GLY A 1 77 ? 0.127 -21.234 21.359 1 83.81 77 GLY A N 1
ATOM 610 C CA . GLY A 1 77 ? -0.789 -20.125 21.188 1 83.81 77 GLY A CA 1
ATOM 611 C C . GLY A 1 77 ? -0.157 -18.922 20.5 1 83.81 77 GLY A C 1
ATOM 612 O O . GLY A 1 77 ? -0.786 -17.875 20.375 1 83.81 77 GLY A O 1
ATOM 613 N N . TYR A 1 78 ? 1.132 -19.141 20.125 1 85.94 78 TYR A N 1
ATOM 614 C CA . TYR A 1 78 ? 1.782 -18.047 19.406 1 85.94 78 TYR A CA 1
ATOM 615 C C . TYR A 1 78 ? 1.421 -18.078 17.922 1 85.94 78 TYR A C 1
ATOM 617 O O . TYR A 1 78 ? 1.384 -19.156 17.312 1 85.94 78 TYR A O 1
ATOM 625 N N . GLU A 1 79 ? 1.014 -16.906 17.438 1 87.62 79 GLU A N 1
ATOM 626 C CA . GLU A 1 79 ? 0.679 -16.812 16.016 1 87.62 79 GLU A CA 1
ATOM 627 C C . GLU A 1 79 ? 1.879 -16.344 15.203 1 87.62 79 GLU A C 1
ATOM 629 O O . GLU A 1 79 ? 2.574 -15.398 15.586 1 87.62 79 GLU A O 1
ATOM 634 N N . SER A 1 80 ? 2.15 -17.172 14.141 1 89.5 80 SER A N 1
ATOM 635 C CA . SER A 1 80 ? 3.227 -16.797 13.227 1 89.5 80 SER A CA 1
ATOM 636 C C . SER A 1 80 ? 2.703 -16.578 11.812 1 89.5 80 SER A C 1
ATOM 638 O O . SER A 1 80 ? 1.638 -17.078 11.453 1 89.5 80 SER A O 1
ATOM 640 N N . ALA A 1 81 ? 3.514 -15.797 11.133 1 90.31 81 ALA A N 1
ATOM 641 C CA . ALA A 1 81 ? 3.113 -15.508 9.758 1 90.31 81 ALA A CA 1
ATOM 642 C C . ALA A 1 81 ? 3.109 -16.781 8.914 1 90.31 81 ALA A C 1
ATOM 644 O O . ALA A 1 81 ? 3.99 -17.625 9.055 1 90.31 81 ALA A O 1
ATOM 645 N N . ARG A 1 82 ? 2.162 -16.891 8.047 1 94.94 82 ARG A N 1
ATOM 646 C CA . ARG A 1 82 ? 1.988 -18.016 7.133 1 94.94 82 ARG A CA 1
ATOM 647 C C . ARG A 1 82 ? 2.23 -17.578 5.688 1 94.94 82 ARG A C 1
ATOM 649 O O . ARG A 1 82 ? 1.947 -16.438 5.32 1 94.94 82 ARG A O 1
ATOM 656 N N . SER A 1 83 ? 2.789 -18.5 4.945 1 96.62 83 SER A N 1
ATOM 657 C CA . SER A 1 83 ? 2.959 -18.234 3.52 1 96.62 83 SER A CA 1
ATOM 658 C C . SER A 1 83 ? 1.727 -18.672 2.73 1 96.62 83 SER A C 1
ATOM 660 O O . SER A 1 83 ? 1.085 -19.672 3.064 1 96.62 83 SER A O 1
ATOM 662 N N . PHE A 1 84 ? 1.519 -17.938 1.655 1 98.31 84 PHE A N 1
ATOM 663 C CA . PHE A 1 84 ? 0.387 -18.312 0.814 1 98.31 84 PHE A CA 1
ATOM 664 C C . PHE A 1 84 ? 0.593 -19.688 0.205 1 98.31 84 PHE A C 1
ATOM 666 O O . PHE A 1 84 ? -0.363 -20.328 -0.251 1 98.31 84 PHE A O 1
ATOM 673 N N . TRP A 1 85 ? 1.775 -20.094 0.123 1 98.44 85 TRP A N 1
ATOM 674 C CA . TRP A 1 85 ? 2.078 -21.438 -0.392 1 98.44 85 TRP A CA 1
ATOM 675 C C . TRP A 1 85 ? 1.317 -22.5 0.386 1 98.44 85 TRP A C 1
ATOM 677 O O . TRP A 1 85 ? 0.889 -23.5 -0.185 1 98.44 85 TRP A O 1
ATOM 687 N N . ASP A 1 86 ? 1.142 -22.312 1.614 1 97.56 86 ASP A N 1
ATOM 688 C CA . ASP A 1 86 ? 0.436 -23.281 2.451 1 97.56 86 ASP A CA 1
ATOM 689 C C . ASP A 1 86 ? -1.002 -23.484 1.976 1 97.56 86 ASP A C 1
ATOM 691 O O . ASP A 1 86 ? -1.562 -24.562 2.104 1 97.56 86 ASP A O 1
ATOM 695 N N . PHE A 1 87 ? -1.571 -22.531 1.521 1 98.5 87 PHE A N 1
ATOM 696 C CA . PHE A 1 87 ? -2.902 -22.625 0.93 1 98.5 87 PHE A CA 1
ATOM 697 C C . PHE A 1 87 ? -2.84 -23.266 -0.451 1 98.5 87 PHE A C 1
ATOM 699 O O . PHE A 1 87 ? -3.602 -24.188 -0.745 1 98.5 87 PHE A O 1
ATOM 706 N N . ILE A 1 88 ? -1.939 -22.766 -1.309 1 98.69 88 ILE A N 1
ATOM 707 C CA . ILE A 1 88 ? -1.864 -23.188 -2.705 1 98.69 88 ILE A CA 1
ATOM 708 C C . ILE A 1 88 ? -1.572 -24.672 -2.789 1 98.69 88 ILE A C 1
ATOM 710 O O . ILE A 1 88 ? -2.178 -25.391 -3.592 1 98.69 88 ILE A O 1
ATOM 714 N N . ARG A 1 89 ? -0.671 -25.109 -1.946 1 98 89 ARG A N 1
ATOM 715 C CA . ARG A 1 89 ? -0.275 -26.516 -2.018 1 98 89 ARG A CA 1
ATOM 716 C C . ARG A 1 89 ? -1.449 -27.438 -1.7 1 98 89 ARG A C 1
ATOM 718 O O . ARG A 1 89 ? -1.536 -28.547 -2.227 1 98 89 ARG A O 1
ATOM 725 N N . VAL A 1 90 ? -2.344 -27.031 -0.852 1 97.81 90 VAL A N 1
ATOM 726 C CA . VAL A 1 90 ? -3.514 -27.828 -0.475 1 97.81 90 VAL A CA 1
ATOM 727 C C . VAL A 1 90 ? -4.613 -27.656 -1.518 1 97.81 90 VAL A C 1
ATOM 729 O O . VAL A 1 90 ? -5.188 -28.641 -1.996 1 97.81 90 VAL A O 1
ATOM 732 N N . ALA A 1 91 ? -4.867 -26.438 -1.954 1 98.12 91 ALA A N 1
ATOM 733 C CA . ALA A 1 91 ? -6 -26.109 -2.818 1 98.12 91 ALA A CA 1
ATOM 734 C C . ALA A 1 91 ? -5.766 -26.609 -4.242 1 98.12 91 ALA A C 1
ATOM 736 O O . ALA A 1 91 ? -6.719 -26.891 -4.969 1 98.12 91 ALA A O 1
ATOM 737 N N . CYS A 1 92 ? -4.488 -26.719 -4.652 1 97.88 92 CYS A N 1
ATOM 738 C CA . CYS A 1 92 ? -4.199 -27 -6.055 1 97.88 92 CYS A CA 1
ATOM 739 C C . CYS A 1 92 ? -3.631 -28.391 -6.23 1 97.88 92 CYS A C 1
ATOM 741 O O . CYS A 1 92 ? -3.113 -28.734 -7.297 1 97.88 92 CYS A O 1
ATOM 743 N N . VAL A 1 93 ? -3.766 -29.188 -5.242 1 95.31 93 VAL A N 1
ATOM 744 C CA . VAL A 1 93 ? -3.205 -30.547 -5.297 1 95.31 93 VAL A CA 1
ATOM 745 C C . VAL A 1 93 ? -3.912 -31.359 -6.379 1 95.31 93 VAL A C 1
ATOM 747 O O . VAL A 1 93 ? -3.307 -32.219 -7 1 95.31 93 VAL A O 1
ATOM 750 N N . LYS A 1 94 ? -5.098 -31.047 -6.668 1 92.69 94 LYS A N 1
ATOM 751 C CA . LYS A 1 94 ? -5.906 -31.844 -7.582 1 92.69 94 LYS A CA 1
ATOM 752 C C . LYS A 1 94 ? -5.793 -31.344 -9.016 1 92.69 94 LYS A C 1
ATOM 754 O O . LYS A 1 94 ? -6.375 -31.906 -9.938 1 92.69 94 LYS A O 1
ATOM 759 N N . VAL A 1 95 ? -5.078 -30.234 -9.234 1 96.62 95 VAL A N 1
ATOM 760 C CA . VAL A 1 95 ? -4.863 -29.75 -10.594 1 96.62 95 VAL A CA 1
ATOM 761 C C . VAL A 1 95 ? -4.152 -30.828 -11.414 1 96.62 95 VAL A C 1
ATOM 763 O O . VAL A 1 95 ? -3.15 -31.391 -10.969 1 96.62 95 VAL A O 1
ATOM 766 N N . PRO A 1 96 ? -4.688 -31.172 -12.641 1 95.94 96 PRO A N 1
ATOM 767 C CA . PRO A 1 96 ? -4.02 -32.188 -13.453 1 95.94 96 PRO A CA 1
ATOM 768 C C . PRO A 1 96 ? -2.58 -31.828 -13.805 1 95.94 96 PRO A C 1
ATOM 770 O O . PRO A 1 96 ? -2.316 -30.703 -14.234 1 95.94 96 PRO A O 1
ATOM 773 N N . HIS A 1 97 ? -1.64 -32.75 -13.617 1 96 97 HIS A N 1
ATOM 774 C CA . HIS A 1 97 ? -0.224 -32.562 -13.906 1 96 97 HIS A CA 1
ATOM 775 C C . HIS A 1 97 ? 0.314 -31.344 -13.148 1 96 97 HIS A C 1
ATOM 777 O O . HIS A 1 97 ? 1.033 -30.516 -13.719 1 96 97 HIS A O 1
ATOM 783 N N . SER A 1 98 ? -0.196 -31.25 -11.977 1 96.31 98 SER A N 1
ATOM 784 C CA . SER A 1 98 ? 0.204 -30.141 -11.117 1 96.31 98 SER A CA 1
ATOM 785 C C . SER A 1 98 ? 1.701 -30.172 -10.828 1 96.31 98 SER A C 1
ATOM 787 O O . SER A 1 98 ? 2.287 -31.25 -10.703 1 96.31 98 SER A O 1
ATOM 789 N N . CYS A 1 99 ? 2.279 -29.016 -10.727 1 97 99 CYS A N 1
ATOM 790 C CA . CYS A 1 99 ? 3.699 -28.922 -10.406 1 97 99 CYS A CA 1
ATOM 791 C C . CYS A 1 99 ? 3.91 -28.859 -8.898 1 97 99 CYS A C 1
ATOM 793 O O . CYS A 1 99 ? 5.031 -28.641 -8.43 1 97 99 CYS A O 1
ATOM 795 N N . ILE A 1 100 ? 2.879 -28.953 -8.109 1 98 100 ILE A N 1
ATOM 796 C CA . ILE A 1 100 ? 2.926 -28.781 -6.66 1 98 100 ILE A CA 1
ATOM 797 C C . ILE A 1 100 ? 3.932 -29.75 -6.059 1 98 100 ILE A C 1
ATOM 799 O O . ILE A 1 100 ? 4.789 -29.359 -5.266 1 98 100 ILE A O 1
ATOM 803 N N . HIS A 1 101 ? 3.842 -31.031 -6.457 1 96.75 101 HIS A N 1
ATOM 804 C CA . HIS A 1 101 ? 4.738 -32.031 -5.922 1 96.75 101 HIS A CA 1
ATOM 805 C C . HIS A 1 101 ? 6.191 -31.734 -6.27 1 96.75 101 HIS A C 1
ATOM 807 O O . HIS A 1 101 ? 7.082 -31.906 -5.43 1 96.75 101 HIS A O 1
ATOM 813 N N . SER A 1 102 ? 6.383 -31.312 -7.488 1 96.5 102 SER A N 1
ATOM 814 C CA . SER A 1 102 ? 7.73 -30.969 -7.93 1 96.5 102 SER A CA 1
ATOM 815 C C . SER A 1 102 ? 8.305 -29.828 -7.113 1 96.5 102 SER A C 1
ATOM 817 O O . SER A 1 102 ? 9.477 -29.844 -6.738 1 96.5 102 SER A O 1
ATOM 819 N N . ILE A 1 103 ? 7.516 -28.828 -6.793 1 97.06 103 ILE A N 1
ATOM 820 C CA . ILE A 1 103 ? 7.957 -27.672 -6.02 1 97.06 103 ILE A CA 1
ATOM 821 C C . ILE A 1 103 ? 8.273 -28.109 -4.586 1 97.06 103 ILE A C 1
ATOM 823 O O . ILE A 1 103 ? 9.297 -27.703 -4.023 1 97.06 103 ILE A O 1
ATOM 827 N N . GLU A 1 104 ? 7.43 -28.859 -4.016 1 96.12 104 GLU A N 1
ATOM 828 C CA . GLU A 1 104 ? 7.594 -29.328 -2.643 1 96.12 104 GLU A CA 1
ATOM 829 C C . GLU A 1 104 ? 8.906 -30.094 -2.477 1 96.12 104 GLU A C 1
ATOM 831 O O . GLU A 1 104 ? 9.516 -30.062 -1.406 1 96.12 104 GLU A O 1
ATOM 836 N N . ASN A 1 105 ? 9.359 -30.703 -3.561 1 95.12 105 ASN A N 1
ATOM 837 C CA . ASN A 1 105 ? 10.516 -31.578 -3.469 1 95.12 105 ASN A CA 1
ATOM 838 C C . ASN A 1 105 ? 11.773 -30.906 -4.016 1 95.12 105 ASN A C 1
ATOM 840 O O . ASN A 1 105 ? 12.812 -31.562 -4.18 1 95.12 105 ASN A O 1
ATOM 844 N N . MET A 1 106 ? 11.609 -29.656 -4.281 1 93.62 106 MET A N 1
ATOM 845 C CA . MET A 1 106 ? 12.805 -28.953 -4.738 1 93.62 106 MET A CA 1
ATOM 846 C C . MET A 1 106 ? 13.836 -28.844 -3.617 1 93.62 106 MET A C 1
ATOM 848 O O . MET A 1 106 ? 13.539 -28.297 -2.551 1 93.62 106 MET A O 1
ATOM 852 N N . GLU A 1 107 ? 15 -29.234 -3.875 1 92.06 107 GLU A N 1
ATOM 853 C CA . GLU A 1 107 ? 16.031 -29.328 -2.842 1 92.06 107 GLU A CA 1
ATOM 854 C C . GLU A 1 107 ? 16.609 -27.953 -2.523 1 92.06 107 GLU A C 1
ATOM 856 O O . GLU A 1 107 ? 17 -27.688 -1.382 1 92.06 107 GLU A O 1
ATOM 861 N N . ASN A 1 108 ? 16.703 -27.125 -3.527 1 91.12 108 ASN A N 1
ATOM 862 C CA . ASN A 1 108 ? 17.344 -25.828 -3.34 1 91.12 108 ASN A CA 1
ATOM 863 C C . ASN A 1 108 ? 16.359 -24.766 -2.867 1 91.12 108 ASN A C 1
ATOM 865 O O . ASN A 1 108 ? 16.75 -23.625 -2.619 1 91.12 108 ASN A O 1
ATOM 869 N N . VAL A 1 109 ? 15.086 -25.125 -2.738 1 92.44 109 VAL A N 1
ATOM 870 C CA . VAL A 1 109 ? 14.016 -24.25 -2.283 1 92.44 109 VAL A CA 1
ATOM 871 C C . VAL A 1 109 ? 13.359 -24.828 -1.033 1 92.44 109 VAL A C 1
ATOM 873 O O . VAL A 1 109 ? 12.586 -25.781 -1.121 1 92.44 109 VAL A O 1
ATOM 876 N N . ARG A 1 110 ? 13.562 -24.156 0.094 1 90.62 110 ARG A N 1
ATOM 877 C CA . ARG A 1 110 ? 13.188 -24.875 1.313 1 90.62 110 ARG A CA 1
ATOM 878 C C . ARG A 1 110 ? 12.055 -24.156 2.039 1 90.62 110 ARG A C 1
ATOM 880 O O . ARG A 1 110 ? 11.07 -24.781 2.424 1 90.62 110 ARG A O 1
ATOM 887 N N . SER A 1 111 ? 12.156 -22.844 2.188 1 93.94 111 SER A N 1
ATOM 888 C CA . SER A 1 111 ? 11.141 -22.125 2.959 1 93.94 111 SER A CA 1
ATOM 889 C C . SER A 1 111 ? 9.812 -22.094 2.215 1 93.94 111 SER A C 1
ATOM 891 O O . SER A 1 111 ? 9.781 -22.141 0.983 1 93.94 111 SER A O 1
ATOM 893 N N . SER A 1 112 ? 8.719 -22.062 2.934 1 95.38 112 SER A N 1
ATOM 894 C CA . SER A 1 112 ? 7.395 -21.969 2.33 1 95.38 112 SER A CA 1
ATOM 895 C C . SER A 1 112 ? 7.293 -20.734 1.43 1 95.38 112 SER A C 1
ATOM 897 O O . SER A 1 112 ? 6.668 -20.781 0.369 1 95.38 112 SER A O 1
ATOM 899 N N . ARG A 1 113 ? 7.93 -19.688 1.858 1 95.75 113 ARG A N 1
ATOM 900 C CA . ARG A 1 113 ? 7.938 -18.484 1.052 1 95.75 113 ARG A CA 1
ATOM 901 C C . ARG A 1 113 ? 8.641 -18.719 -0.283 1 95.75 113 ARG A C 1
ATOM 903 O O . ARG A 1 113 ? 8.125 -18.328 -1.335 1 95.75 113 ARG A O 1
ATOM 910 N N . ALA A 1 114 ? 9.781 -19.344 -0.204 1 96.56 114 ALA A N 1
ATOM 911 C CA . ALA A 1 114 ? 10.539 -19.625 -1.418 1 96.56 114 ALA A CA 1
ATOM 912 C C . ALA A 1 114 ? 9.766 -20.578 -2.338 1 96.56 114 ALA A C 1
ATOM 914 O O . ALA A 1 114 ? 9.797 -20.422 -3.561 1 96.56 114 ALA A O 1
ATOM 915 N N . LYS A 1 115 ? 9.094 -21.5 -1.793 1 97.62 115 LYS A N 1
ATOM 916 C CA . LYS A 1 115 ? 8.305 -22.438 -2.588 1 97.62 115 LYS A CA 1
ATOM 917 C C . LYS A 1 115 ? 7.152 -21.734 -3.293 1 97.62 115 LYS A C 1
ATOM 919 O O . LYS A 1 115 ? 6.855 -22.031 -4.453 1 97.62 115 LYS A O 1
ATOM 924 N N . GLY A 1 116 ? 6.488 -20.844 -2.59 1 98.06 116 GLY A N 1
ATOM 925 C CA . GLY A 1 116 ? 5.453 -20.047 -3.227 1 98.06 116 GLY A CA 1
ATOM 926 C C . GLY A 1 116 ? 5.961 -19.234 -4.41 1 98.06 116 GLY A C 1
ATOM 927 O O . GLY A 1 116 ? 5.324 -19.203 -5.465 1 98.06 116 GLY A O 1
ATOM 928 N N . ARG A 1 117 ? 7.094 -18.609 -4.215 1 97.38 117 ARG A N 1
ATOM 929 C CA . ARG A 1 117 ? 7.695 -17.812 -5.277 1 97.38 117 ARG A CA 1
ATOM 930 C C . ARG A 1 117 ? 8.125 -18.688 -6.445 1 97.38 117 ARG A C 1
ATOM 932 O O . ARG A 1 117 ? 7.973 -18.297 -7.605 1 97.38 117 ARG A O 1
ATOM 939 N N . ALA A 1 118 ? 8.656 -19.812 -6.176 1 97.81 118 ALA A N 1
ATOM 940 C CA . ALA A 1 118 ? 8.992 -20.781 -7.223 1 97.81 118 ALA A CA 1
ATOM 941 C C . ALA A 1 118 ? 7.742 -21.219 -7.977 1 97.81 118 ALA A C 1
ATOM 943 O O . ALA A 1 118 ? 7.754 -21.328 -9.203 1 97.81 118 ALA A O 1
ATOM 944 N N . TRP A 1 119 ? 6.727 -21.484 -7.281 1 98.38 119 TRP A N 1
ATOM 945 C CA . TRP A 1 119 ? 5.477 -21.938 -7.879 1 98.38 119 TRP A CA 1
ATOM 946 C C . TRP A 1 119 ? 4.945 -20.906 -8.875 1 98.38 119 TRP A C 1
ATOM 948 O O . TRP A 1 119 ? 4.551 -21.266 -9.984 1 98.38 119 TRP A O 1
ATOM 958 N N . ILE A 1 120 ? 4.949 -19.625 -8.5 1 98.38 120 ILE A N 1
ATOM 959 C CA . ILE A 1 120 ? 4.473 -18.594 -9.406 1 98.38 120 ILE A CA 1
ATOM 960 C C . ILE A 1 120 ? 5.262 -18.641 -10.719 1 98.38 120 ILE A C 1
ATOM 962 O O . ILE A 1 120 ? 4.68 -18.609 -11.805 1 98.38 120 ILE A O 1
ATOM 966 N N . ARG A 1 121 ? 6.5 -18.781 -10.641 1 97.69 121 ARG A N 1
ATOM 967 C CA . ARG A 1 121 ? 7.371 -18.781 -11.812 1 97.69 121 ARG A CA 1
ATOM 968 C C . ARG A 1 121 ? 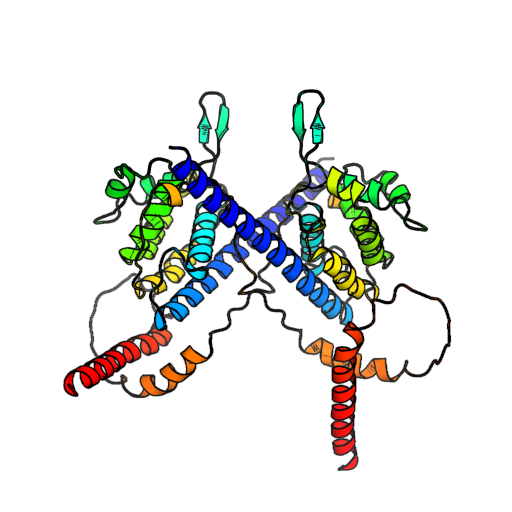7.145 -20.031 -12.656 1 97.69 121 ARG A C 1
ATOM 970 O O . ARG A 1 121 ? 7.012 -19.938 -13.883 1 97.69 121 ARG A O 1
ATOM 977 N N . VAL A 1 122 ? 7.074 -21.141 -12.023 1 97.94 122 VAL A N 1
ATOM 978 C CA . VAL A 1 122 ? 6.867 -22.391 -12.758 1 97.94 122 VAL A CA 1
ATOM 979 C C . VAL A 1 122 ? 5.496 -22.375 -13.422 1 97.94 122 VAL A C 1
ATOM 981 O O . VAL A 1 122 ? 5.363 -22.734 -14.594 1 97.94 122 VAL A O 1
ATOM 984 N N . ALA A 1 123 ? 4.48 -21.953 -12.641 1 98.31 123 ALA A N 1
ATOM 985 C CA . ALA A 1 123 ? 3.129 -21.891 -13.188 1 98.31 123 ALA A CA 1
ATOM 986 C C . ALA A 1 123 ? 3.064 -20.953 -14.398 1 98.31 123 ALA A C 1
ATOM 988 O O . ALA A 1 123 ? 2.342 -21.234 -15.359 1 98.31 123 ALA A O 1
ATOM 989 N N . LEU A 1 124 ? 3.801 -19.875 -14.344 1 98.25 124 LEU A N 1
ATOM 990 C CA . LEU A 1 124 ? 3.867 -18.938 -15.469 1 98.25 124 LEU A CA 1
ATOM 991 C C . LEU A 1 124 ? 4.578 -19.578 -16.656 1 98.25 124 LEU A C 1
ATOM 993 O O . LEU A 1 124 ? 4.105 -19.5 -17.797 1 98.25 124 LEU A O 1
ATOM 997 N N . MET A 1 125 ? 5.688 -20.172 -16.391 1 97.06 125 MET A N 1
ATOM 998 C CA . MET A 1 125 ? 6.438 -20.828 -17.453 1 97.06 125 MET A CA 1
ATOM 999 C C . MET A 1 125 ? 5.602 -21.922 -18.109 1 97.06 125 MET A C 1
ATOM 1001 O O . MET A 1 125 ? 5.719 -22.156 -19.312 1 97.06 125 MET A O 1
ATOM 1005 N N . GLU A 1 126 ? 4.746 -22.562 -17.391 1 97.56 126 GLU A N 1
ATOM 1006 C CA . GLU A 1 126 ? 3.863 -23.609 -17.906 1 97.56 126 GLU A CA 1
ATOM 1007 C C . GLU A 1 126 ? 2.596 -23.016 -18.516 1 97.56 126 GLU A C 1
ATOM 1009 O O . GLU A 1 126 ? 1.755 -23.75 -19.047 1 97.56 126 GLU A O 1
ATOM 1014 N N . LYS A 1 127 ? 2.469 -21.719 -18.406 1 97.69 127 LYS A N 1
ATOM 1015 C CA . LYS A 1 127 ? 1.292 -21.031 -18.922 1 97.69 127 LYS A CA 1
ATOM 1016 C C . LYS A 1 127 ? 0.018 -21.547 -18.25 1 97.69 127 LYS A C 1
ATOM 1018 O O . LYS A 1 127 ? -0.989 -21.766 -18.922 1 97.69 127 LYS A O 1
ATOM 1023 N N . ARG A 1 128 ? 0.076 -21.719 -16.859 1 98.38 128 ARG A N 1
ATOM 1024 C CA . ARG A 1 128 ? -1.047 -22.344 -16.188 1 98.38 128 ARG A CA 1
ATOM 1025 C C . ARG A 1 128 ? -1.388 -21.609 -14.891 1 98.38 128 ARG A C 1
ATOM 1027 O O . ARG A 1 128 ? -2.127 -22.125 -14.055 1 98.38 128 ARG A O 1
ATOM 1034 N N . LEU A 1 129 ? -0.839 -20.453 -14.688 1 98.62 129 LEU A N 1
ATOM 1035 C CA . LEU A 1 129 ? -1.111 -19.734 -13.445 1 98.62 129 LEU A CA 1
ATOM 1036 C C . LEU A 1 129 ? -2.604 -19.453 -13.297 1 98.62 129 LEU A C 1
ATOM 1038 O O . LEU A 1 129 ? -3.166 -19.625 -12.211 1 98.62 129 LEU A O 1
ATOM 1042 N N . SER A 1 130 ? -3.23 -19.031 -14.391 1 98.12 130 SER A N 1
ATOM 1043 C CA . SER A 1 130 ? -4.66 -18.75 -14.359 1 98.12 130 SER A CA 1
ATOM 1044 C C . SER A 1 130 ? -5.457 -19.984 -13.969 1 98.12 130 SER A C 1
ATOM 1046 O O . SER A 1 130 ? -6.43 -19.891 -13.219 1 98.12 130 SER A O 1
ATOM 1048 N N . GLU A 1 131 ? -5.031 -21.109 -14.438 1 97.88 131 GLU A N 1
ATOM 1049 C CA . GLU A 1 131 ? -5.695 -22.359 -14.125 1 97.88 131 GLU A CA 1
ATOM 1050 C C . GLU A 1 131 ? -5.582 -22.688 -12.641 1 97.88 131 GLU A C 1
ATOM 1052 O O . GLU A 1 131 ? -6.574 -23.047 -12 1 97.88 131 GLU A O 1
ATOM 1057 N N . TYR A 1 132 ? -4.395 -22.578 -12.133 1 98.31 132 TYR A N 1
ATOM 1058 C CA . TYR A 1 132 ? -4.188 -22.844 -10.711 1 98.31 132 TYR A CA 1
ATOM 1059 C C . TYR A 1 132 ? -5.062 -21.938 -9.852 1 98.31 132 TYR A C 1
ATOM 1061 O O . TYR A 1 132 ? -5.711 -22.406 -8.914 1 98.31 132 TYR A O 1
ATOM 1069 N N . ILE A 1 133 ? -5.102 -20.672 -10.195 1 98.25 133 ILE A N 1
ATOM 1070 C CA . ILE A 1 133 ? -5.875 -19.719 -9.414 1 98.25 133 ILE A CA 1
ATOM 1071 C C . ILE A 1 133 ? -7.363 -20.031 -9.531 1 98.25 133 ILE A C 1
ATOM 1073 O O . ILE A 1 133 ? -8.102 -19.953 -8.547 1 98.25 133 ILE A O 1
ATOM 1077 N N . CYS A 1 134 ? -7.766 -20.391 -10.695 1 97.06 134 CYS A N 1
ATOM 1078 C CA . CYS A 1 134 ? -9.164 -20.734 -10.922 1 97.06 134 CYS A CA 1
ATOM 1079 C C . CYS A 1 134 ? -9.578 -21.906 -10.031 1 97.06 134 CYS A C 1
ATOM 1081 O O . CYS A 1 134 ? -10.609 -21.844 -9.359 1 97.06 134 CYS A O 1
ATOM 1083 N N . VAL A 1 135 ? -8.797 -22.922 -10.016 1 97.75 135 VAL A N 1
ATOM 1084 C CA . VAL A 1 135 ? -9.086 -24.109 -9.227 1 97.75 135 VAL A CA 1
ATOM 1085 C C . VAL A 1 135 ? -9.055 -23.75 -7.738 1 97.75 135 VAL A C 1
ATOM 1087 O O . VAL A 1 135 ? -9.938 -24.156 -6.977 1 97.75 135 VAL A O 1
ATOM 1090 N N . ALA A 1 136 ? -8.062 -23.031 -7.32 1 98.12 136 ALA A N 1
ATOM 1091 C CA . ALA A 1 136 ? -7.91 -22.656 -5.918 1 98.12 136 ALA A CA 1
ATOM 1092 C C . ALA A 1 136 ? -9.125 -21.875 -5.43 1 98.12 136 ALA A C 1
ATOM 1094 O O . ALA A 1 136 ? -9.594 -22.078 -4.305 1 98.12 136 ALA A O 1
ATOM 1095 N N . LEU A 1 137 ? -9.648 -20.984 -6.297 1 97.31 137 LEU A N 1
ATOM 1096 C CA . LEU A 1 137 ? -10.75 -20.109 -5.918 1 97.31 137 LEU A CA 1
ATOM 1097 C C . LEU A 1 137 ? -12.055 -20.891 -5.836 1 97.31 137 LEU A C 1
ATOM 1099 O O . LEU A 1 137 ? -13.039 -20.406 -5.277 1 97.31 137 LEU A O 1
ATOM 1103 N N . ARG A 1 138 ? -12.047 -22.062 -6.348 1 96.06 138 ARG A N 1
ATOM 1104 C CA . ARG A 1 138 ? -13.242 -22.906 -6.309 1 96.06 138 ARG A CA 1
ATOM 1105 C C . ARG A 1 138 ? -13.234 -23.812 -5.082 1 96.06 138 ARG A C 1
ATOM 1107 O O . ARG A 1 138 ? -14.234 -24.469 -4.789 1 96.06 138 ARG A O 1
ATOM 1114 N N . GLU A 1 139 ? -12.133 -23.828 -4.418 1 96.25 139 GLU A N 1
ATOM 1115 C CA . GLU A 1 139 ? -12.047 -24.594 -3.176 1 96.25 139 GLU A CA 1
ATOM 1116 C C . GLU A 1 139 ? -12.547 -23.781 -1.988 1 96.25 139 GLU A C 1
ATOM 1118 O O . GLU A 1 139 ? -11.766 -23.422 -1.1 1 96.25 139 GLU A O 1
ATOM 1123 N N . PHE A 1 140 ? -13.812 -23.641 -1.815 1 95.31 140 PHE A N 1
ATOM 1124 C CA . PHE A 1 140 ? -14.414 -22.672 -0.895 1 95.31 140 PHE A CA 1
ATOM 1125 C C . PHE A 1 140 ? -14.125 -23.062 0.552 1 95.31 140 PHE A C 1
ATOM 1127 O O . PHE A 1 140 ? -13.844 -22.188 1.385 1 95.31 140 PHE A O 1
ATOM 1134 N N . LYS A 1 141 ? -14.203 -24.328 0.822 1 96.62 141 LYS A N 1
ATOM 1135 C CA . LYS A 1 141 ? -13.938 -24.781 2.188 1 96.62 141 LYS A CA 1
ATOM 1136 C C . LYS A 1 141 ? -12.5 -24.469 2.598 1 96.62 141 LYS A C 1
ATOM 1138 O O . LYS A 1 141 ? -12.258 -23.969 3.697 1 96.62 141 LYS A O 1
ATOM 1143 N N . THR A 1 142 ? -11.625 -24.797 1.713 1 97.75 142 THR A N 1
ATOM 1144 C CA . THR A 1 142 ? -10.211 -24.547 1.982 1 97.75 142 THR A CA 1
ATOM 1145 C C . THR A 1 142 ? -9.953 -23.047 2.104 1 97.75 142 THR A C 1
ATOM 1147 O O . THR A 1 142 ? -9.195 -22.609 2.975 1 97.75 142 THR A O 1
ATOM 1150 N N . LEU A 1 143 ? -10.562 -22.234 1.272 1 98 143 LEU A N 1
ATOM 1151 C CA . LEU A 1 143 ? -10.43 -20.781 1.323 1 98 143 LEU A CA 1
ATOM 1152 C C . LEU A 1 143 ? -10.844 -20.25 2.689 1 98 143 LEU A C 1
ATOM 1154 O O . LEU A 1 143 ? -10.125 -19.438 3.291 1 98 143 LEU A O 1
ATOM 1158 N N . ARG A 1 144 ? -11.906 -20.688 3.18 1 97.81 144 ARG A N 1
ATOM 1159 C CA . ARG A 1 144 ? -12.445 -20.203 4.441 1 97.81 144 ARG A CA 1
ATOM 1160 C C . ARG A 1 144 ? -11.555 -20.609 5.613 1 97.81 144 ARG A C 1
ATOM 1162 O O . ARG A 1 144 ? -11.477 -19.906 6.617 1 97.81 144 ARG A O 1
ATOM 1169 N N . ARG A 1 145 ? -10.93 -21.703 5.441 1 97.19 145 ARG A N 1
ATOM 1170 C CA . ARG A 1 145 ? -10.008 -22.172 6.469 1 97.19 145 ARG A CA 1
ATOM 1171 C C . ARG A 1 145 ? -8.758 -21.297 6.523 1 97.19 145 ARG A C 1
ATOM 1173 O O . ARG A 1 145 ? -8.227 -21.031 7.605 1 97.19 145 ARG A O 1
ATOM 1180 N N . PHE A 1 146 ? -8.336 -20.766 5.406 1 98 146 PHE A N 1
ATOM 1181 C CA . PHE A 1 146 ? -7.02 -20.141 5.336 1 98 146 PHE A CA 1
ATOM 1182 C C . PHE A 1 146 ? -7.133 -18.625 5.348 1 98 146 PHE A C 1
ATOM 1184 O O . PHE A 1 146 ? -6.152 -17.938 5.629 1 98 146 PHE A O 1
ATOM 1191 N N . TYR A 1 147 ? -8.312 -18.047 5.082 1 98.19 147 TYR A N 1
ATOM 1192 C CA . TYR A 1 147 ? -8.383 -16.594 4.902 1 98.19 147 TYR A CA 1
ATOM 1193 C C . TYR A 1 147 ? -9.453 -15.984 5.805 1 98.19 147 TYR A C 1
ATOM 1195 O O . TYR A 1 147 ? -10.469 -16.625 6.094 1 98.19 147 TYR A O 1
ATOM 1203 N N . GLU A 1 148 ? -9.148 -14.789 6.207 1 97.06 148 GLU A N 1
ATOM 1204 C CA . GLU A 1 148 ? -10.109 -14 6.973 1 97.06 148 GLU A CA 1
ATOM 1205 C C . GLU A 1 148 ? -11.164 -13.367 6.062 1 97.06 148 GLU A C 1
ATOM 1207 O O . GLU A 1 148 ? -10.938 -13.227 4.859 1 97.06 148 GLU A O 1
ATOM 1212 N N . GLU A 1 149 ? -12.188 -12.961 6.711 1 94.31 149 GLU A N 1
ATOM 1213 C CA . GLU A 1 149 ? -13.211 -12.219 5.98 1 94.31 149 GLU A CA 1
ATOM 1214 C C . GLU A 1 149 ? -12.641 -10.945 5.367 1 94.31 149 GLU A C 1
ATOM 1216 O O . GLU A 1 149 ? -11.844 -10.25 6 1 94.31 149 GLU A O 1
ATOM 1221 N N . GLY A 1 150 ? -13.109 -10.672 4.141 1 95.38 150 GLY A N 1
ATOM 1222 C CA . GLY A 1 150 ? -12.656 -9.469 3.453 1 95.38 150 GLY A CA 1
ATOM 1223 C C . GLY A 1 150 ? -11.461 -9.719 2.547 1 95.38 150 GLY A C 1
ATOM 1224 O O . GLY A 1 150 ? -11.047 -8.828 1.805 1 95.38 150 GLY A O 1
ATOM 1225 N N . ALA A 1 151 ? -10.922 -10.906 2.592 1 97.88 151 ALA A N 1
ATOM 1226 C CA . ALA A 1 151 ? -9.789 -11.242 1.728 1 97.88 151 ALA A CA 1
ATOM 1227 C C . ALA A 1 151 ? -10.172 -11.109 0.255 1 97.88 151 ALA A C 1
ATOM 1229 O O . ALA A 1 151 ? -11.32 -11.352 -0.122 1 97.88 151 ALA A O 1
ATOM 1230 N N . VAL A 1 152 ? -9.188 -10.766 -0.508 1 97.88 152 VAL A N 1
ATOM 1231 C CA . VAL A 1 152 ? -9.383 -10.617 -1.946 1 97.88 152 VAL A CA 1
ATOM 1232 C C . VAL A 1 152 ? -9.922 -11.922 -2.531 1 97.88 152 VAL A C 1
ATOM 1234 O O . VAL A 1 152 ? -10.844 -11.906 -3.35 1 97.88 152 VAL A O 1
ATOM 1237 N N . VAL A 1 153 ? -9.398 -13.047 -2.119 1 97.75 153 VAL A N 1
ATOM 1238 C CA . VAL A 1 153 ? -9.703 -14.344 -2.709 1 97.75 153 VAL A CA 1
ATOM 1239 C C . VAL A 1 153 ? -11.094 -14.789 -2.271 1 97.75 153 VAL A C 1
ATOM 1241 O O . VAL A 1 153 ? -11.648 -15.742 -2.828 1 97.75 153 VAL A O 1
ATOM 1244 N N . LEU A 1 154 ? -11.656 -14.133 -1.308 1 96.62 154 LEU A N 1
ATOM 1245 C CA . LEU A 1 154 ? -13.008 -14.438 -0.842 1 96.62 154 LEU A CA 1
ATOM 1246 C C . LEU A 1 154 ? -14.008 -13.414 -1.37 1 96.62 154 LEU A C 1
ATOM 1248 O O . LEU A 1 154 ? -15.211 -13.555 -1.152 1 96.62 154 LEU A O 1
ATOM 1252 N N . GLY A 1 155 ? -13.492 -12.375 -1.973 1 93.25 155 GLY A N 1
ATOM 1253 C CA . GLY A 1 155 ? -14.344 -11.266 -2.389 1 93.25 155 GLY A CA 1
ATOM 1254 C C . GLY A 1 155 ? -15.086 -11.539 -3.682 1 93.25 155 GLY A C 1
ATOM 1255 O O . GLY A 1 155 ? -14.82 -12.531 -4.359 1 93.25 155 GLY A O 1
ATOM 1256 N N . GLU A 1 156 ? -15.93 -10.625 -3.941 1 89.62 156 GLU A N 1
ATOM 1257 C CA . GLU A 1 156 ? -16.75 -10.727 -5.152 1 89.62 156 GLU A CA 1
ATOM 1258 C C . GLU A 1 156 ? -15.883 -10.609 -6.406 1 89.62 156 GLU A C 1
ATOM 1260 O O . GLU A 1 156 ? -16.203 -11.188 -7.445 1 89.62 156 GLU A O 1
ATOM 1265 N N . GLU A 1 157 ? -14.797 -9.984 -6.262 1 91.19 157 GLU A N 1
ATOM 1266 C CA . GLU A 1 157 ? -13.914 -9.711 -7.391 1 91.19 157 GLU A CA 1
ATOM 1267 C C . GLU A 1 157 ? -12.945 -10.867 -7.625 1 91.19 157 GLU A C 1
ATOM 1269 O O . GLU A 1 157 ? -12.172 -10.859 -8.586 1 91.19 157 GLU A O 1
ATOM 1274 N N . ALA A 1 158 ? -12.961 -11.852 -6.812 1 92.25 158 ALA A N 1
ATOM 1275 C CA . ALA A 1 158 ? -11.992 -12.945 -6.891 1 92.25 158 ALA A CA 1
ATOM 1276 C C . ALA A 1 158 ? -12.078 -13.656 -8.234 1 92.25 158 ALA A C 1
ATOM 1278 O O . ALA A 1 158 ? -11.055 -14.078 -8.789 1 92.25 158 ALA A O 1
ATOM 1279 N N . GLY A 1 159 ? -13.195 -13.773 -8.734 1 90.19 159 GLY A N 1
ATOM 1280 C CA . GLY A 1 159 ? -13.383 -14.422 -10.023 1 90.19 159 GLY A CA 1
ATOM 1281 C C . GLY A 1 159 ? -12.672 -13.711 -11.156 1 90.19 159 GLY A C 1
ATOM 1282 O O . GLY A 1 159 ? -12.297 -14.336 -12.156 1 90.19 159 GLY A O 1
ATOM 1283 N N . LEU A 1 160 ? -12.477 -12.414 -10.977 1 92.12 160 LEU A N 1
ATOM 1284 C CA . LEU A 1 160 ? -11.812 -11.617 -12.008 1 92.12 160 LEU A CA 1
ATOM 1285 C C . LEU A 1 160 ? -10.328 -11.945 -12.07 1 92.12 160 LEU A C 1
ATOM 1287 O O . LEU A 1 160 ? -9.672 -11.695 -13.086 1 92.12 160 LEU A O 1
ATOM 1291 N N . LEU A 1 161 ? -9.82 -12.492 -11.031 1 96.19 161 LEU A N 1
ATOM 1292 C CA . LEU A 1 161 ? -8.383 -12.734 -10.945 1 96.19 161 LEU A CA 1
ATOM 1293 C C . LEU A 1 161 ? -7.938 -13.742 -12 1 96.19 161 LEU A C 1
ATOM 1295 O O . LEU A 1 161 ? -6.977 -13.5 -12.734 1 96.19 161 LEU A O 1
ATOM 1299 N N . SER A 1 162 ? -8.641 -14.914 -12.047 1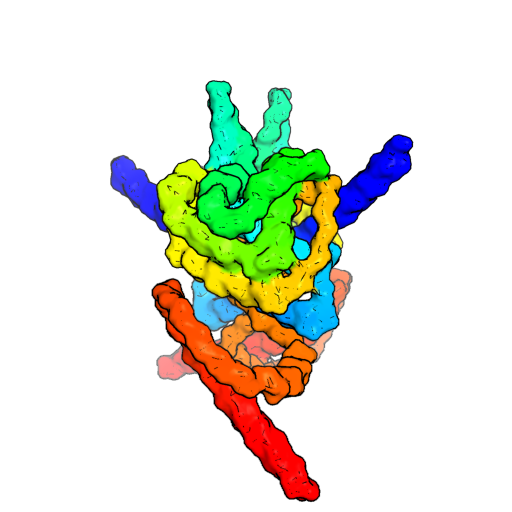 95.5 162 SER A N 1
ATOM 1300 C CA . SER A 1 162 ? -8.281 -15.93 -13.023 1 95.5 162 SER A CA 1
ATOM 1301 C C . SER A 1 162 ? -8.375 -15.383 -14.445 1 95.5 162 SER A C 1
ATOM 1303 O O . SER A 1 162 ? -7.496 -15.648 -15.273 1 95.5 162 SER A O 1
ATOM 1305 N N . ASP A 1 163 ? -9.438 -14.625 -14.672 1 95.81 163 ASP A N 1
ATOM 1306 C CA . ASP A 1 163 ? -9.633 -14.031 -15.992 1 95.81 163 ASP A CA 1
ATOM 1307 C C . ASP A 1 163 ? -8.516 -13.055 -16.328 1 95.81 163 ASP A C 1
ATOM 1309 O O . ASP A 1 163 ? -8.039 -13.016 -17.469 1 95.81 163 ASP A O 1
ATOM 1313 N N . THR A 1 164 ? -8.156 -12.289 -15.406 1 97.25 164 THR A N 1
ATOM 1314 C CA . THR A 1 164 ? -7.086 -11.32 -15.586 1 97.25 164 THR A CA 1
ATOM 1315 C C . THR A 1 164 ? -5.766 -12.023 -15.898 1 97.25 164 THR A C 1
ATOM 1317 O O . THR A 1 164 ? -5.008 -11.578 -16.75 1 97.25 164 THR A O 1
ATOM 1320 N N . LEU A 1 165 ? -5.543 -13.094 -15.32 1 98.31 165 LEU A N 1
ATOM 1321 C CA . LEU A 1 165 ? -4.258 -13.781 -15.398 1 98.31 165 LEU A CA 1
ATOM 1322 C C . LEU A 1 165 ? -4.16 -14.609 -16.672 1 98.31 165 LEU A C 1
ATOM 1324 O O . LEU A 1 165 ? -3.068 -15.023 -17.062 1 98.31 165 LEU A O 1
ATOM 1328 N N . ILE A 1 166 ? -5.273 -14.828 -17.328 1 97.75 166 ILE A N 1
ATOM 1329 C CA . ILE A 1 166 ? -5.305 -15.711 -18.484 1 97.75 166 ILE A CA 1
ATOM 1330 C C . ILE A 1 166 ? -4.449 -15.117 -19.609 1 97.75 166 ILE A C 1
ATOM 1332 O O . ILE A 1 166 ? -3.848 -15.852 -20.391 1 97.75 166 ILE A O 1
ATOM 1336 N N . GLY A 1 167 ? -4.367 -13.789 -19.641 1 96.94 167 GLY A N 1
ATOM 1337 C CA . GLY A 1 167 ? -3.566 -13.133 -20.656 1 96.94 167 GLY A CA 1
ATOM 1338 C C . GLY A 1 167 ? -2.096 -13.492 -20.594 1 96.94 167 GLY A C 1
ATOM 1339 O O . GLY A 1 167 ? -1.379 -13.398 -21.578 1 96.94 167 GLY A O 1
ATOM 1340 N N . LEU A 1 168 ? -1.63 -13.922 -19.547 1 98.25 168 LEU A N 1
ATOM 1341 C CA . LEU A 1 168 ? -0.222 -14.258 -19.359 1 98.25 168 LEU A CA 1
ATOM 1342 C C . LEU A 1 168 ? 0.126 -15.562 -20.062 1 98.25 168 LEU A C 1
ATOM 1344 O O . LEU A 1 168 ? 1.303 -15.859 -20.281 1 98.25 168 LEU A O 1
ATOM 1348 N N . ASN A 1 169 ? -0.881 -16.312 -20.375 1 97.12 169 ASN A N 1
ATOM 1349 C CA . ASN A 1 169 ? -0.656 -17.594 -21.047 1 97.12 169 ASN A CA 1
ATOM 1350 C C . ASN A 1 169 ? -0.024 -17.391 -22.422 1 97.12 169 ASN A C 1
ATOM 1352 O O . ASN A 1 169 ? 0.507 -18.344 -23.016 1 97.12 169 ASN A O 1
ATOM 1356 N N . ALA A 1 170 ? -0.073 -16.25 -22.969 1 95.38 170 ALA A N 1
ATOM 1357 C CA . ALA A 1 170 ? 0.474 -15.977 -24.297 1 95.38 170 ALA A CA 1
ATOM 1358 C C . ALA A 1 170 ? 1.958 -15.625 -24.203 1 95.38 170 ALA A C 1
ATOM 1360 O O . ALA A 1 170 ? 2.629 -15.5 -25.234 1 95.38 170 ALA A O 1
ATOM 1361 N N . ILE A 1 171 ? 2.49 -15.484 -23.031 1 97 171 ILE A N 1
ATOM 1362 C CA . ILE A 1 171 ? 3.852 -14.992 -22.844 1 97 171 ILE A CA 1
ATOM 1363 C C . ILE A 1 171 ? 4.789 -16.156 -22.562 1 97 171 ILE A C 1
ATOM 1365 O O . ILE A 1 171 ? 4.449 -17.047 -21.781 1 97 171 ILE A O 1
ATOM 1369 N N . ASP A 1 172 ? 5.914 -16.172 -23.234 1 93.94 172 ASP A N 1
ATOM 1370 C CA . ASP A 1 172 ? 6.98 -17.109 -22.906 1 93.94 172 ASP A CA 1
ATOM 1371 C C . ASP A 1 172 ? 7.926 -16.531 -21.859 1 93.94 172 ASP A C 1
ATOM 1373 O O . ASP A 1 172 ? 8.648 -15.578 -22.125 1 93.94 172 ASP A O 1
ATOM 1377 N N . PHE A 1 173 ? 7.879 -17.141 -20.703 1 95 173 PHE A N 1
ATOM 1378 C CA . PHE A 1 173 ? 8.758 -16.719 -19.609 1 95 173 PHE A CA 1
ATOM 1379 C C . PHE A 1 173 ? 9.977 -17.641 -19.516 1 95 173 PHE A C 1
ATOM 1381 O O . PHE A 1 173 ? 9.898 -18.812 -19.875 1 95 173 PHE A O 1
ATOM 1388 N N . SER A 1 174 ? 11.047 -17.125 -19.078 1 91.56 174 SER A N 1
ATOM 1389 C CA . SER A 1 174 ? 12.266 -17.891 -18.797 1 91.56 174 SER A CA 1
ATOM 1390 C C . SER A 1 174 ? 12.875 -17.469 -17.469 1 91.56 174 SER A C 1
ATOM 1392 O O . SER A 1 174 ? 13.469 -16.406 -17.359 1 91.56 174 SER A O 1
ATOM 1394 N N . PHE A 1 175 ? 12.734 -18.375 -16.469 1 93.69 175 PHE A N 1
ATOM 1395 C CA . PHE A 1 175 ? 13.195 -18.016 -15.125 1 93.69 175 PHE A CA 1
ATOM 1396 C C . PHE A 1 175 ? 14.258 -19 -14.641 1 93.69 175 PHE A C 1
ATOM 1398 O O . PHE A 1 175 ? 14.266 -20.172 -15.039 1 93.69 175 PHE A O 1
ATOM 1405 N N . CYS A 1 176 ? 15.062 -18.422 -13.844 1 88.31 176 CYS A N 1
ATOM 1406 C CA . CYS A 1 176 ? 15.984 -19.25 -13.086 1 88.31 176 CYS A CA 1
ATOM 1407 C C . CYS A 1 176 ? 15.531 -19.391 -11.641 1 88.31 176 CYS A C 1
ATOM 1409 O O . CYS A 1 176 ? 15.336 -18.391 -10.945 1 88.31 176 CYS A O 1
ATOM 1411 N N . LEU A 1 177 ? 15.344 -20.656 -11.188 1 90.31 177 LEU A N 1
ATOM 1412 C CA . LEU A 1 177 ? 14.812 -20.891 -9.844 1 90.31 177 LEU A CA 1
ATOM 1413 C C . LEU A 1 177 ? 15.945 -21.094 -8.844 1 90.31 177 LEU A C 1
ATOM 1415 O O . LEU A 1 177 ? 16.125 -22.203 -8.336 1 90.31 177 LEU A O 1
ATOM 1419 N N . LYS A 1 178 ? 16.625 -20.078 -8.586 1 86.56 178 LYS A N 1
ATOM 1420 C CA . LYS A 1 178 ? 17.688 -20.156 -7.59 1 86.56 178 LYS A CA 1
ATOM 1421 C C . LYS A 1 178 ? 17.141 -19.938 -6.18 1 86.56 178 LYS A C 1
ATOM 1423 O O . LYS A 1 178 ? 16.547 -18.891 -5.891 1 86.56 178 LYS A O 1
ATOM 1428 N N . GLY A 1 179 ? 17.453 -20.828 -5.344 1 84.38 179 GLY A N 1
ATOM 1429 C CA . GLY A 1 179 ? 16.938 -20.812 -3.988 1 84.38 179 GLY A CA 1
ATOM 1430 C C . GLY A 1 179 ? 17.281 -19.547 -3.221 1 84.38 179 GLY A C 1
ATOM 1431 O O . GLY A 1 179 ? 16.453 -19 -2.498 1 84.38 179 GLY A O 1
ATOM 1432 N N . GLU A 1 180 ? 18.453 -19.078 -3.459 1 83 180 GLU A N 1
ATOM 1433 C CA . GLU A 1 180 ? 18.922 -17.906 -2.732 1 83 180 GLU A CA 1
ATOM 1434 C C . GLU A 1 180 ? 18.094 -16.672 -3.074 1 83 180 GLU A C 1
ATOM 1436 O O . GLU A 1 180 ? 17.812 -15.859 -2.201 1 83 180 GLU A O 1
ATOM 1441 N N . VAL A 1 181 ? 17.672 -16.594 -4.285 1 83.94 181 VAL A N 1
ATOM 1442 C CA . VAL A 1 181 ? 16.906 -15.445 -4.758 1 83.94 181 VAL A CA 1
ATOM 1443 C C . VAL A 1 181 ? 15.453 -15.562 -4.281 1 83.94 181 VAL A C 1
ATOM 1445 O O . VAL A 1 181 ? 14.875 -14.586 -3.803 1 83.94 181 VAL A O 1
ATOM 1448 N N . LEU A 1 182 ? 14.969 -16.703 -4.285 1 90.88 182 LEU A N 1
ATOM 1449 C CA . LEU A 1 182 ? 13.57 -16.953 -3.941 1 90.88 182 LEU A CA 1
ATOM 1450 C C . LEU A 1 182 ? 13.352 -16.797 -2.439 1 90.88 182 LEU A C 1
ATOM 1452 O O . LEU A 1 182 ? 12.242 -16.469 -2.004 1 90.88 182 LEU A O 1
ATOM 1456 N N . ASP A 1 183 ? 14.383 -16.953 -1.667 1 88.38 183 ASP A N 1
ATOM 1457 C CA . ASP A 1 183 ? 14.25 -16.969 -0.213 1 88.38 183 ASP A CA 1
ATOM 1458 C C . ASP A 1 183 ? 14.57 -15.594 0.372 1 88.38 183 ASP A C 1
ATOM 1460 O O . ASP A 1 183 ? 14.633 -15.43 1.592 1 88.38 183 ASP A O 1
ATOM 1464 N N . GLU A 1 184 ? 14.797 -14.719 -0.4 1 84.5 184 GLU A N 1
ATOM 1465 C CA . GLU A 1 184 ? 15.109 -13.391 0.12 1 84.5 184 GLU A CA 1
ATOM 1466 C C . GLU A 1 184 ? 14.008 -12.891 1.06 1 84.5 184 GLU A C 1
ATOM 1468 O O . GLU A 1 184 ? 12.82 -13.016 0.756 1 84.5 184 GLU A O 1
ATOM 1473 N N . SER A 1 185 ? 14.383 -12.438 2.264 1 85.06 185 SER A N 1
ATOM 1474 C CA . SER A 1 185 ? 13.445 -12.055 3.318 1 85.06 185 SER A CA 1
ATOM 1475 C C . SER A 1 185 ? 13.086 -10.578 3.236 1 85.06 185 SER A C 1
ATOM 1477 O O . SER A 1 185 ? 12.43 -10.039 4.133 1 85.06 185 SER A O 1
ATOM 1479 N N . CYS A 1 186 ? 13.094 -9.977 2.15 1 85.19 186 CYS A N 1
ATOM 1480 C CA . CYS A 1 186 ? 12.719 -8.578 2.02 1 85.19 186 CYS A CA 1
ATOM 1481 C C . CYS A 1 186 ? 11.203 -8.414 1.959 1 85.19 186 CYS A C 1
ATOM 1483 O O . CYS A 1 186 ? 10.5 -9.312 1.497 1 85.19 186 CYS A O 1
ATOM 1485 N N . PRO A 1 187 ? 10.734 -7.266 2.516 1 88.25 187 PRO A N 1
ATOM 1486 C CA . PRO A 1 187 ? 9.297 -7.004 2.4 1 88.25 187 PRO A CA 1
ATOM 1487 C C . PRO A 1 187 ? 8.82 -6.949 0.951 1 88.25 187 PRO A C 1
ATOM 1489 O O . PRO A 1 187 ? 9.57 -6.52 0.068 1 88.25 187 PRO A O 1
ATOM 1492 N N . VAL A 1 188 ? 7.609 -7.402 0.785 1 93.81 188 VAL A N 1
ATOM 1493 C CA . VAL A 1 188 ? 6.973 -7.332 -0.525 1 93.81 188 VAL A CA 1
ATOM 1494 C C . VAL A 1 188 ? 6.281 -5.98 -0.693 1 93.81 188 VAL A C 1
ATOM 1496 O O . VAL A 1 188 ? 5.43 -5.605 0.117 1 93.81 188 VAL A O 1
ATOM 1499 N N . VAL A 1 189 ? 6.723 -5.23 -1.738 1 96.38 189 VAL A N 1
ATOM 1500 C CA . VAL A 1 189 ? 6.148 -3.904 -1.957 1 96.38 189 VAL A CA 1
ATOM 1501 C C . VAL A 1 189 ? 5.676 -3.777 -3.404 1 96.38 189 VAL A C 1
ATOM 1503 O O . VAL A 1 189 ? 6.375 -4.199 -4.328 1 96.38 189 VAL A O 1
ATOM 1506 N N . ILE A 1 190 ? 4.48 -3.264 -3.518 1 98.5 190 ILE A N 1
ATOM 1507 C CA . ILE A 1 190 ? 3.93 -3.004 -4.844 1 98.5 190 ILE A CA 1
ATOM 1508 C C . ILE A 1 190 ? 4.352 -1.615 -5.316 1 98.5 190 ILE A C 1
ATOM 1510 O O . ILE A 1 190 ? 4.285 -0.646 -4.555 1 98.5 190 ILE A O 1
ATOM 1514 N N . ASP A 1 191 ? 4.891 -1.559 -6.484 1 98.5 191 ASP A N 1
ATOM 1515 C CA . ASP A 1 191 ? 5.133 -0.273 -7.129 1 98.5 191 ASP A CA 1
ATOM 1516 C C . ASP A 1 191 ? 3.896 0.204 -7.887 1 98.5 191 ASP A C 1
ATOM 1518 O O . ASP A 1 191 ? 3.59 -0.305 -8.969 1 98.5 191 ASP A O 1
ATOM 1522 N N . TYR A 1 192 ? 3.24 1.191 -7.395 1 98.44 192 TYR A N 1
ATOM 1523 C CA . TYR A 1 192 ? 2.045 1.743 -8.023 1 98.44 192 TYR A CA 1
ATOM 1524 C C . TYR A 1 192 ? 2.408 2.82 -9.031 1 98.44 192 TYR A C 1
ATOM 1526 O O . TYR A 1 192 ? 1.583 3.199 -9.867 1 98.44 192 TYR A O 1
ATOM 1534 N N . THR A 1 193 ? 3.553 3.303 -9.031 1 97.31 193 THR A N 1
ATOM 1535 C CA . THR A 1 193 ? 3.939 4.551 -9.672 1 97.31 193 THR A CA 1
ATOM 1536 C C . THR A 1 193 ? 3.814 4.441 -11.188 1 97.31 193 THR A C 1
ATOM 1538 O O . THR A 1 193 ? 3.436 5.402 -11.859 1 97.31 193 THR A O 1
ATOM 1541 N N . PRO A 1 194 ? 4.109 3.256 -11.75 1 96.75 194 PRO A N 1
ATOM 1542 C CA . PRO A 1 194 ? 3.941 3.193 -13.203 1 96.75 194 PRO A CA 1
ATOM 1543 C C . PRO A 1 194 ? 2.498 3.436 -13.641 1 96.75 194 PRO A C 1
ATOM 1545 O O . PRO A 1 194 ? 2.248 3.766 -14.797 1 96.75 194 PRO A O 1
ATOM 1548 N N . TYR A 1 195 ? 1.64 3.316 -12.695 1 97.94 195 TYR A N 1
ATOM 1549 C CA . TYR A 1 195 ? 0.231 3.371 -13.07 1 97.94 195 TYR A CA 1
ATOM 1550 C C . TYR A 1 195 ? -0.442 4.609 -12.484 1 97.94 195 TYR A C 1
ATOM 1552 O O . TYR A 1 195 ? -1.656 4.781 -12.609 1 97.94 195 TYR A O 1
ATOM 1560 N N . LEU A 1 196 ? 0.243 5.379 -11.789 1 97.44 196 LEU A N 1
ATOM 1561 C CA . LEU A 1 196 ? -0.328 6.559 -11.148 1 97.44 196 LEU A CA 1
ATOM 1562 C C . LEU A 1 196 ? -0.358 7.742 -12.109 1 97.44 196 LEU A C 1
ATOM 1564 O O . LEU A 1 196 ? 0.685 8.164 -12.609 1 97.44 196 LEU A O 1
ATOM 1568 N N . LYS A 1 197 ? -1.503 8.18 -12.367 1 95.62 197 LYS A N 1
ATOM 1569 C CA . LYS A 1 197 ? -1.729 9.336 -13.219 1 95.62 197 LYS A CA 1
ATOM 1570 C C . LYS A 1 197 ? -2.844 10.219 -12.664 1 95.62 197 LYS A C 1
ATOM 1572 O O . LYS A 1 197 ? -3.852 9.719 -12.164 1 95.62 197 LYS A O 1
ATOM 1577 N N . PHE A 1 198 ? -2.574 11.508 -12.75 1 94.31 198 PHE A N 1
ATOM 1578 C CA . PHE A 1 198 ? -3.615 12.438 -12.328 1 94.31 198 PHE A CA 1
ATOM 1579 C C . PHE A 1 198 ? -4.402 12.945 -13.531 1 94.31 198 PHE A C 1
ATOM 1581 O O . PHE A 1 198 ? -3.818 13.352 -14.539 1 94.31 198 PHE A O 1
ATOM 1588 N N . THR A 1 199 ? -5.711 12.812 -13.461 1 87.56 199 THR A N 1
ATOM 1589 C CA . THR A 1 199 ? -6.605 13.383 -14.469 1 87.56 199 THR A CA 1
ATOM 1590 C C . THR A 1 199 ? -7.531 14.422 -13.844 1 87.56 199 THR A C 1
ATOM 1592 O O . THR A 1 199 ? -8.266 14.125 -12.906 1 87.56 199 THR A O 1
ATOM 1595 N N . GLN A 1 200 ? -7.312 15.664 -14.43 1 82.81 200 GLN A N 1
ATOM 1596 C CA . GLN A 1 200 ? -8.117 16.766 -13.906 1 82.81 200 GLN A CA 1
ATOM 1597 C C . GLN A 1 200 ? -9.57 16.641 -14.336 1 82.81 200 GLN A C 1
ATOM 1599 O O . GLN A 1 200 ? -9.859 16.219 -15.461 1 82.81 200 GLN A O 1
ATOM 1604 N N . THR A 1 201 ? -10.453 16.859 -13.516 1 67.88 201 THR A N 1
ATOM 1605 C CA . THR A 1 201 ? -11.859 16.844 -13.883 1 67.88 201 THR A CA 1
ATOM 1606 C C . THR A 1 201 ? -12.188 18.031 -14.797 1 67.88 201 THR A C 1
ATOM 1608 O O . THR A 1 201 ? -11.594 19.094 -14.672 1 67.88 201 THR A O 1
ATOM 1611 N N . SER A 1 202 ? -12.453 17.812 -16.188 1 58.25 202 SER A N 1
ATOM 1612 C CA . SER A 1 202 ? -12.781 18.781 -17.234 1 58.25 202 SER A CA 1
ATOM 1613 C C . SER A 1 202 ? -13.562 19.969 -16.672 1 58.25 202 SER A C 1
ATOM 1615 O O . SER A 1 202 ? -13.445 21.078 -17.172 1 58.25 202 SER A O 1
ATOM 1617 N N . ASP A 1 203 ? -14.383 19.828 -15.906 1 51.38 203 ASP A N 1
ATOM 1618 C CA . ASP A 1 203 ? -15.172 21.016 -15.57 1 51.38 203 ASP A CA 1
ATOM 1619 C C . ASP A 1 203 ? -14.281 22.125 -14.992 1 51.38 203 ASP A C 1
ATOM 1621 O O . ASP A 1 203 ? -14.719 23.266 -14.836 1 51.38 203 ASP A O 1
ATOM 1625 N N . SER A 1 204 ? -13.117 21.781 -14.586 1 47.97 204 SER A N 1
ATOM 1626 C CA . SER A 1 204 ? -12.203 22.781 -14.055 1 47.97 204 SER A CA 1
ATOM 1627 C C . SER A 1 204 ? -11.484 23.516 -15.18 1 47.97 204 SER A C 1
ATOM 1629 O O . SER A 1 204 ? -10.891 24.578 -14.953 1 47.97 204 SER A O 1
ATOM 1631 N N . ILE A 1 205 ? -11.156 22.953 -16.391 1 43.59 205 ILE A N 1
ATOM 1632 C CA . ILE A 1 205 ? -10.492 23.562 -17.531 1 43.59 205 ILE A CA 1
ATOM 1633 C C . ILE A 1 205 ? -11.367 24.672 -18.109 1 43.59 205 ILE A C 1
ATOM 1635 O O . ILE A 1 205 ? -10.852 25.656 -18.656 1 43.59 205 ILE A O 1
ATOM 1639 N N . SER A 1 206 ? -12.625 24.453 -18.25 1 38.84 206 SER A N 1
ATOM 1640 C CA . SER A 1 206 ? -13.391 25.453 -18.969 1 38.84 206 SER A CA 1
ATOM 1641 C C . SER A 1 206 ? -13.25 26.828 -18.344 1 38.84 206 SER A C 1
ATOM 1643 O O . SER A 1 206 ? -13.438 27.844 -19 1 38.84 206 SER A O 1
ATOM 1645 N N . SER A 1 207 ? -13.055 26.859 -17.078 1 36.69 207 SER A N 1
ATOM 1646 C CA . SER A 1 207 ? -13.141 28.219 -16.516 1 36.69 207 SER A CA 1
ATOM 1647 C C . SER A 1 207 ? -11.805 28.938 -16.625 1 36.69 207 SER A C 1
ATOM 1649 O O . SER A 1 207 ? -11.75 30.172 -16.516 1 36.69 207 SER A O 1
ATOM 1651 N N . ASP A 1 208 ? -10.672 28.266 -16.656 1 36.69 208 ASP A N 1
ATOM 1652 C CA . ASP A 1 208 ? -9.383 28.969 -16.609 1 36.69 208 ASP A CA 1
ATOM 1653 C C . ASP A 1 208 ? -9.023 29.531 -17.984 1 36.69 208 ASP A C 1
ATOM 1655 O O . ASP A 1 208 ? -8.172 30.422 -18.078 1 36.69 208 ASP A O 1
ATOM 1659 N N . GLU A 1 209 ? -9.367 28.938 -19.094 1 33.31 209 GLU A N 1
ATOM 1660 C CA . GLU A 1 209 ? -8.992 29.516 -20.375 1 33.31 209 GLU A CA 1
ATOM 1661 C C . GLU A 1 209 ? -9.594 30.906 -20.562 1 33.31 209 GLU A C 1
ATOM 1663 O O . GLU A 1 209 ? -8.977 31.781 -21.172 1 33.31 209 GLU A O 1
ATOM 1668 N N . GLU A 1 210 ? -10.75 31.141 -20.062 1 31.06 210 GLU A N 1
ATOM 1669 C CA . GLU A 1 210 ? -11.336 32.469 -20.297 1 31.06 210 GLU A CA 1
ATOM 1670 C C . GLU A 1 210 ? -10.719 33.5 -19.391 1 31.06 210 GLU A C 1
ATOM 1672 O O . GLU A 1 210 ? -10.555 34.656 -19.781 1 31.06 210 GLU A O 1
ATOM 1677 N N . GLU A 1 211 ? -10.398 33.156 -18.109 1 30.92 211 GLU A N 1
ATOM 1678 C CA . GLU A 1 211 ? -10.117 34.219 -17.125 1 30.92 211 GLU A CA 1
ATOM 1679 C C . GLU A 1 211 ? -8.664 34.656 -17.203 1 30.92 211 GLU A C 1
ATOM 1681 O O . GLU A 1 211 ? -8.312 35.719 -16.672 1 30.92 211 GLU A O 1
ATOM 1686 N N . MET A 1 212 ? -7.688 33.844 -17.703 1 32.22 212 MET A N 1
ATOM 1687 C CA . MET A 1 212 ? -6.297 34.281 -17.688 1 32.22 212 MET A CA 1
ATOM 1688 C C . MET A 1 212 ? -6.098 35.438 -18.656 1 32.22 212 MET A C 1
ATOM 1690 O O . MET A 1 212 ? -5.004 36 -18.734 1 32.22 212 MET A O 1
ATOM 1694 N N . ARG A 1 213 ? -7.027 35.75 -19.562 1 27.36 213 ARG A N 1
ATOM 1695 C CA . ARG A 1 213 ? -6.715 36.875 -20.438 1 27.36 213 ARG A CA 1
ATOM 1696 C C . ARG A 1 213 ? -6.543 38.156 -19.641 1 27.36 213 ARG A C 1
ATOM 1698 O O . ARG A 1 213 ? -6.027 39.156 -20.156 1 27.36 213 ARG A O 1
ATOM 1705 N N . THR A 1 214 ? -7.363 38.281 -18.547 1 26.7 214 THR A N 1
ATOM 1706 C CA . THR A 1 214 ? -7.48 39.688 -18.203 1 26.7 214 THR A CA 1
ATOM 1707 C C . THR A 1 214 ? -6.324 40.125 -17.297 1 26.7 214 THR A C 1
ATOM 1709 O O . THR A 1 214 ? -6.004 41.312 -17.219 1 26.7 214 THR A O 1
ATOM 1712 N N . LEU A 1 215 ? -5.871 39.281 -16.281 1 29.12 215 LEU A N 1
ATOM 1713 C CA . LEU A 1 215 ? -5.18 40 -15.195 1 29.12 215 LEU A CA 1
ATOM 1714 C C . LEU A 1 215 ? -3.717 40.219 -15.555 1 29.12 215 LEU A C 1
ATOM 1716 O O . LEU A 1 215 ? -2.867 40.344 -14.672 1 29.12 215 LEU A O 1
ATOM 1720 N N . GLY A 1 216 ? -3.279 40.5 -16.859 1 24.47 216 GLY A N 1
ATOM 1721 C CA . GLY A 1 216 ? -1.897 40.781 -17.203 1 24.47 216 GLY A CA 1
ATOM 1722 C C . GLY A 1 216 ? -1.306 41.938 -16.391 1 24.47 216 GLY A C 1
ATOM 1723 O O . GLY A 1 216 ? -0.122 42.25 -16.516 1 24.47 216 GLY A O 1
ATOM 1724 N N . SER A 1 217 ? -2.053 42.938 -15.984 1 23.53 217 SER A N 1
ATOM 1725 C CA . SER A 1 217 ? -1.261 44.188 -16 1 23.53 217 SER A CA 1
ATOM 1726 C C . SER A 1 217 ? -0.36 44.281 -14.781 1 23.53 217 SER A C 1
ATOM 1728 O O . SER A 1 217 ? 0.658 44.969 -14.805 1 23.53 217 SER A O 1
ATOM 1730 N N . SER A 1 218 ? -0.864 44.062 -13.492 1 22.8 218 SER A N 1
ATOM 1731 C CA . SER A 1 218 ? -0.314 45.094 -12.586 1 22.8 218 SER A CA 1
ATOM 1732 C C . SER A 1 218 ? 1.041 44.656 -12.039 1 22.8 218 SER A C 1
ATOM 1734 O O . SER A 1 218 ? 1.257 43.469 -11.766 1 22.8 218 SER A O 1
ATOM 1736 N N . GLY A 1 219 ? 2.174 45.375 -12.227 1 22.75 219 GLY A N 1
ATOM 1737 C CA . GLY A 1 219 ? 3.619 45.5 -12.125 1 22.75 219 GLY A CA 1
ATOM 1738 C C . GLY A 1 219 ? 4.121 45.438 -10.695 1 22.75 219 GLY A C 1
ATOM 1739 O O . GLY A 1 219 ? 5.254 45.844 -10.414 1 22.75 219 GLY A O 1
ATOM 1740 N N . SER A 1 220 ? 3.23 44.969 -9.688 1 22.92 220 SER A N 1
ATOM 1741 C CA . SER A 1 220 ? 3.781 45.562 -8.469 1 22.92 220 SER A CA 1
ATOM 1742 C C . SER A 1 220 ? 5.109 44.906 -8.094 1 22.92 220 SER A C 1
ATOM 1744 O O . SER A 1 220 ? 5.324 43.719 -8.367 1 22.92 220 SER A O 1
ATOM 1746 N N . GLU A 1 221 ? 6.152 45.594 -7.695 1 21.77 221 GLU A N 1
ATOM 1747 C CA . GLU A 1 221 ? 7.586 45.688 -7.422 1 21.77 221 GLU A CA 1
ATOM 1748 C C . GLU A 1 221 ? 7.941 44.906 -6.16 1 21.77 221 GLU A C 1
ATOM 1750 O O . GLU A 1 221 ? 9.102 44.875 -5.746 1 21.77 221 GLU A O 1
ATOM 1755 N N . ALA A 1 222 ? 7.07 44.344 -5.336 1 27.61 222 ALA A N 1
ATOM 1756 C CA . ALA A 1 222 ? 7.602 44.344 -3.975 1 27.61 222 ALA A CA 1
ATOM 1757 C C . ALA A 1 222 ? 8.727 43.344 -3.811 1 27.61 222 ALA A C 1
ATOM 1759 O O . ALA A 1 222 ? 8.75 42.312 -4.504 1 27.61 222 ALA A O 1
ATOM 1760 N N . GLY A 1 223 ? 9.703 43.469 -2.906 1 20.89 223 GLY A N 1
ATOM 1761 C CA . GLY A 1 223 ? 11.094 43.312 -2.533 1 20.89 223 GLY A CA 1
ATOM 1762 C C . GLY A 1 223 ? 11.43 41.906 -2.02 1 20.89 223 GLY A C 1
ATOM 1763 O O . GLY A 1 223 ? 12.469 41.375 -2.354 1 20.89 223 GLY A O 1
ATOM 1764 N N . THR A 1 224 ? 10.836 41.375 -0.945 1 24.28 224 THR A N 1
ATOM 1765 C CA . THR A 1 224 ? 11.812 40.844 -0.015 1 24.28 224 THR A CA 1
ATOM 1766 C C . THR A 1 224 ? 12.258 39.438 -0.464 1 24.28 224 THR A C 1
ATOM 1768 O O . THR A 1 224 ? 11.484 38.719 -1.087 1 24.28 224 THR A O 1
ATOM 1771 N N . PRO A 1 225 ? 13.5 38.812 -0.019 1 24.69 225 PRO A N 1
ATOM 1772 C CA . PRO A 1 225 ? 14.57 37.938 -0.508 1 24.69 225 PRO A CA 1
ATOM 1773 C C . PRO A 1 225 ? 14.117 36.5 -0.669 1 24.69 225 PRO A C 1
ATOM 1775 O O . PRO A 1 225 ? 13.953 36 -1.795 1 24.69 225 PRO A O 1
ATOM 1778 N N . GLU A 1 226 ? 14.711 35.406 0.341 1 28.02 226 GLU A N 1
ATOM 1779 C CA . GLU A 1 226 ? 15.648 34.312 0.08 1 28.02 226 GLU A CA 1
ATOM 1780 C C . GLU A 1 226 ? 14.914 33.031 -0.219 1 28.02 226 GLU A C 1
ATOM 1782 O O . GLU A 1 226 ? 15.539 32 -0.498 1 28.02 226 GLU A O 1
ATOM 1787 N N . CYS A 1 227 ? 13.797 32.688 0.482 1 31.41 227 CYS A N 1
ATOM 1788 C CA . CYS A 1 227 ? 13.484 31.281 0.213 1 31.41 227 CYS A CA 1
ATOM 1789 C C . CYS A 1 227 ? 13.188 31.062 -1.266 1 31.41 227 CYS A C 1
ATOM 1791 O O . CYS A 1 227 ? 12.141 31.484 -1.761 1 31.41 227 CYS A O 1
ATOM 1793 N N . HIS A 1 228 ? 14.273 31.266 -2.131 1 29.3 228 HIS A N 1
ATOM 1794 C CA . HIS A 1 228 ? 14.43 31.422 -3.572 1 29.3 228 HIS A CA 1
ATOM 1795 C C . HIS A 1 228 ? 13.672 30.344 -4.336 1 29.3 228 HIS A C 1
ATOM 1797 O O . HIS A 1 228 ? 13.461 30.469 -5.547 1 29.3 228 HIS A O 1
ATOM 1803 N N . LEU A 1 229 ? 13.859 29.172 -3.766 1 28.19 229 LEU A N 1
ATOM 1804 C CA . LEU A 1 229 ? 13.633 28.172 -4.789 1 28.19 229 LEU A CA 1
ATOM 1805 C C . LEU A 1 229 ? 12.219 28.266 -5.363 1 28.19 229 LEU A C 1
ATOM 1807 O O . LEU A 1 229 ? 11.773 27.391 -6.098 1 28.19 229 LEU A O 1
ATOM 1811 N N . ALA A 1 230 ? 11.57 29.359 -4.969 1 31.5 230 ALA A N 1
ATOM 1812 C CA . ALA A 1 230 ? 10.148 29.484 -5.273 1 31.5 230 ALA A CA 1
ATOM 1813 C C . ALA A 1 230 ? 9.93 29.75 -6.758 1 31.5 230 ALA A C 1
ATOM 1815 O O . ALA A 1 230 ? 8.82 30.109 -7.172 1 31.5 230 ALA A O 1
ATOM 1816 N N . ALA A 1 231 ? 11.031 29.828 -7.52 1 27.97 231 ALA A N 1
ATOM 1817 C CA . ALA A 1 231 ? 10.906 30.531 -8.797 1 27.97 231 ALA A CA 1
ATOM 1818 C C . ALA A 1 231 ? 10.008 29.734 -9.758 1 27.97 231 ALA A C 1
ATOM 1820 O O . ALA A 1 231 ? 9.219 30.328 -10.5 1 27.97 231 ALA A O 1
ATOM 1821 N N . SER A 1 232 ? 10.383 28.531 -9.953 1 31.09 232 SER A N 1
ATOM 1822 C CA . SER A 1 232 ? 9.82 27.875 -11.125 1 31.09 232 SER A CA 1
ATOM 1823 C C . SER A 1 232 ? 8.305 27.719 -10.992 1 31.09 232 SER A C 1
ATOM 1825 O O . SER A 1 232 ? 7.617 27.453 -11.977 1 31.09 232 SER A O 1
ATOM 1827 N N . LEU A 1 233 ? 7.855 27.594 -9.789 1 31.75 233 LEU A N 1
ATOM 1828 C CA . LEU A 1 233 ? 6.434 27.375 -9.562 1 31.75 233 LEU A CA 1
ATOM 1829 C C . LEU A 1 233 ? 5.633 28.641 -9.82 1 31.75 233 LEU A C 1
ATOM 1831 O O . LEU A 1 233 ? 4.418 28.672 -9.602 1 31.75 233 LEU A O 1
ATOM 1835 N N . ILE A 1 234 ? 6.23 29.797 -10.062 1 32.84 234 ILE A N 1
ATOM 1836 C CA . ILE A 1 234 ? 5.633 31.125 -10.234 1 32.84 234 ILE A CA 1
ATOM 1837 C C . ILE A 1 234 ? 4.801 31.141 -11.516 1 32.84 234 ILE A C 1
ATOM 1839 O O . ILE A 1 234 ? 3.775 31.828 -11.586 1 32.84 234 ILE A O 1
ATOM 1843 N N . ALA A 1 235 ? 5.316 30.609 -12.539 1 33.03 235 ALA A N 1
ATOM 1844 C CA . ALA A 1 235 ? 4.656 30.781 -13.836 1 33.03 235 ALA A CA 1
ATOM 1845 C C . ALA A 1 235 ? 3.23 30.234 -13.797 1 33.03 235 ALA A C 1
ATOM 1847 O O . ALA A 1 235 ? 2.312 30.844 -14.352 1 33.03 235 ALA A O 1
ATOM 1848 N N . ASP A 1 236 ? 3.074 29.109 -13.211 1 33.97 236 ASP A N 1
ATOM 1849 C CA . ASP A 1 236 ? 1.749 28.5 -13.133 1 33.97 236 ASP A CA 1
ATOM 1850 C C . ASP A 1 236 ? 0.903 29.172 -12.047 1 33.97 236 ASP A C 1
ATOM 1852 O O . ASP A 1 236 ? -0.287 28.875 -11.914 1 33.97 236 ASP A O 1
ATOM 1856 N N . GLN A 1 237 ? 1.444 29.969 -11.164 1 34.47 237 GLN A N 1
ATOM 1857 C CA . GLN A 1 237 ? 0.793 30.672 -10.07 1 34.47 237 GLN A CA 1
ATOM 1858 C C . GLN A 1 237 ? -0.022 31.859 -10.586 1 34.47 237 GLN A C 1
ATOM 1860 O O . GLN A 1 237 ? -0.974 32.281 -9.938 1 34.47 237 GLN A O 1
ATOM 1865 N N . SER A 1 238 ? 0.453 32.531 -11.688 1 35.88 238 SER A N 1
ATOM 1866 C CA . SER A 1 238 ? -0.231 33.656 -12.305 1 35.88 238 SER A CA 1
ATOM 1867 C C . SER A 1 238 ? -1.656 33.281 -12.703 1 35.88 238 SER A C 1
ATOM 1869 O O . SER A 1 238 ? -2.57 34.094 -12.594 1 35.88 238 SER A O 1
ATOM 1871 N N . THR A 1 239 ? -1.721 32.094 -13.156 1 35.56 239 THR A N 1
ATOM 1872 C CA . THR A 1 239 ? -3.027 31.688 -13.656 1 35.56 239 THR A CA 1
ATOM 1873 C C . THR A 1 239 ? -4.023 31.531 -12.508 1 35.56 239 THR A C 1
ATOM 1875 O O . THR A 1 239 ? -5.195 31.891 -12.648 1 35.56 239 THR A O 1
ATOM 1878 N N . TRP A 1 240 ? -3.523 31.203 -11.352 1 37 240 TRP A N 1
ATOM 1879 C CA . TRP A 1 240 ? -4.453 30.969 -10.25 1 37 240 TRP A CA 1
ATOM 1880 C C . TRP A 1 240 ? -4.875 32.281 -9.602 1 37 240 TRP A C 1
ATOM 1882 O O . TRP A 1 240 ? -6.027 32.438 -9.195 1 37 240 TRP A O 1
ATOM 1892 N N . TYR A 1 241 ? -4.031 33.406 -9.539 1 34.03 241 TYR A N 1
ATOM 1893 C CA . TYR A 1 241 ? -4.332 34.719 -8.961 1 34.03 241 TYR A CA 1
ATOM 1894 C C . TYR A 1 241 ? -5.461 35.406 -9.727 1 34.03 241 TYR A C 1
ATOM 1896 O O . TYR A 1 241 ? -6.379 35.969 -9.125 1 34.03 241 TYR A O 1
ATOM 1904 N N . ASN A 1 242 ? -5.328 35.406 -11 1 38.69 242 ASN A N 1
ATOM 1905 C CA . ASN A 1 242 ? -6.285 36.094 -11.859 1 38.69 242 ASN A CA 1
ATOM 1906 C C . ASN A 1 242 ? -7.684 35.5 -11.727 1 38.69 242 ASN A C 1
ATOM 1908 O O . ASN A 1 242 ? -8.68 36.219 -11.758 1 38.69 242 ASN A O 1
ATOM 1912 N N . LYS A 1 243 ? -7.797 34.312 -11.445 1 40.16 243 LYS A N 1
ATOM 1913 C CA . LYS A 1 243 ? -9.102 33.656 -11.375 1 40.16 243 LYS A CA 1
ATOM 1914 C C . LYS A 1 243 ? -9.836 34.031 -10.094 1 40.16 243 LYS A C 1
ATOM 1916 O O . LYS A 1 243 ? -11.055 34.219 -10.109 1 40.16 243 LYS A O 1
ATOM 1921 N N . SER A 1 244 ? -9.195 34.312 -8.992 1 37.88 244 SER A N 1
ATOM 1922 C CA . SER A 1 244 ? -9.859 34.688 -7.742 1 37.88 244 SER A CA 1
ATOM 1923 C C . SER A 1 244 ? -10.5 36.062 -7.844 1 37.88 244 SER A C 1
ATOM 1925 O O . SER A 1 244 ? -11.594 36.281 -7.324 1 37.88 244 SER A O 1
ATOM 1927 N N . ARG A 1 245 ? -9.875 37 -8.609 1 38.94 245 ARG A N 1
ATOM 1928 C CA . ARG A 1 245 ? -10.43 38.344 -8.727 1 38.94 245 ARG A CA 1
ATOM 1929 C C . ARG A 1 245 ? -11.742 38.312 -9.492 1 38.94 245 ARG A C 1
ATOM 1931 O O . ARG A 1 245 ? -12.68 39.031 -9.141 1 38.94 245 ARG A O 1
ATOM 1938 N N . ARG A 1 246 ? -11.789 37.5 -10.5 1 38.16 246 ARG A N 1
ATOM 1939 C CA . ARG A 1 246 ? -12.969 37.531 -11.359 1 38.16 246 ARG A CA 1
ATOM 1940 C C . ARG A 1 246 ? -14.164 36.875 -10.664 1 38.16 246 ARG A C 1
ATOM 1942 O O . ARG A 1 246 ? -15.297 37.344 -10.812 1 38.16 246 ARG A O 1
ATOM 1949 N N . LEU A 1 247 ? -13.977 35.844 -9.82 1 38.41 247 LEU A N 1
ATOM 1950 C CA . LEU A 1 247 ? -15.109 35.312 -9.078 1 38.41 247 LEU A CA 1
ATOM 1951 C C . LEU A 1 247 ? -15.648 36.312 -8.078 1 38.41 247 LEU A C 1
ATOM 1953 O O . LEU A 1 247 ? -16.859 36.406 -7.852 1 38.41 247 LEU A O 1
ATOM 1957 N N . GLU A 1 248 ? -14.75 37.188 -7.688 1 38.47 248 GLU A N 1
ATOM 1958 C CA . GLU A 1 248 ? -15.211 38.281 -6.836 1 38.47 248 GLU A CA 1
ATOM 1959 C C . GLU A 1 248 ? -16.172 39.188 -7.586 1 38.47 248 GLU A C 1
ATOM 1961 O O . GLU A 1 248 ? -17.203 39.594 -7.035 1 38.47 248 GLU A O 1
ATOM 1966 N N . GLN A 1 249 ? -15.867 39.406 -8.789 1 38.47 249 GLN A N 1
ATOM 1967 C CA . GLN A 1 249 ? -16.734 40.312 -9.531 1 38.47 249 GLN A CA 1
ATOM 1968 C C . GLN A 1 249 ? -18.094 39.656 -9.789 1 38.47 249 GLN A C 1
ATOM 1970 O O . GLN A 1 249 ? -19.125 40.344 -9.688 1 38.47 249 GLN A O 1
ATOM 1975 N N . LYS A 1 250 ? -18.062 38.406 -10.047 1 39.06 250 LYS A N 1
ATOM 1976 C CA . LYS A 1 250 ? -19.375 37.781 -10.281 1 39.06 250 LYS A CA 1
ATOM 1977 C C . LYS A 1 250 ? -20.219 37.812 -9.016 1 39.06 250 LYS A C 1
ATOM 1979 O O . LYS A 1 250 ? -21.438 38.031 -9.078 1 39.06 250 LYS A O 1
ATOM 1984 N N . TYR A 1 251 ? -19.578 37.594 -7.895 1 35.06 251 TYR A N 1
ATOM 1985 C CA . TYR A 1 251 ? -20.344 37.625 -6.656 1 35.06 251 TYR A CA 1
ATOM 1986 C C . TYR A 1 251 ? -20.922 39.031 -6.434 1 35.06 251 TYR A C 1
ATOM 1988 O O . TYR A 1 251 ? -22.062 39.156 -6.004 1 35.06 251 TYR A O 1
ATOM 1996 N N . ARG A 1 252 ? -20.141 39.969 -6.797 1 38.75 252 ARG A N 1
ATOM 1997 C CA . ARG A 1 252 ? -20.656 41.312 -6.621 1 38.75 252 ARG A CA 1
ATOM 1998 C C . ARG A 1 252 ? -21.859 41.594 -7.52 1 38.75 252 ARG A C 1
ATOM 2000 O O . ARG A 1 252 ? -22.812 42.25 -7.109 1 38.75 252 ARG A O 1
ATOM 2007 N N . VAL A 1 253 ? -21.859 41.031 -8.641 1 41.91 253 VAL A N 1
ATOM 2008 C CA . VAL A 1 253 ? -22.938 41.312 -9.578 1 41.91 253 VAL A CA 1
ATOM 2009 C C . VAL A 1 253 ? -24.234 40.656 -9.102 1 41.91 253 VAL A C 1
ATOM 2011 O O . VAL A 1 253 ? -25.312 41.25 -9.188 1 41.91 253 VAL A O 1
ATOM 2014 N N . VAL A 1 254 ? -24.125 39.531 -8.516 1 41.41 254 VAL A N 1
ATOM 2015 C CA . VAL A 1 254 ? -25.359 38.906 -8.086 1 41.41 254 VAL A CA 1
ATOM 2016 C C . VAL A 1 254 ? -25.953 39.688 -6.918 1 41.41 254 VAL A C 1
ATOM 2018 O O . VAL A 1 254 ? -27.172 39.844 -6.82 1 41.41 254 VAL A O 1
ATOM 2021 N N . LEU A 1 255 ? -25.062 40.281 -6.152 1 37.97 255 LEU A N 1
ATOM 2022 C CA . LEU A 1 255 ? -25.609 41.094 -5.062 1 37.97 255 LEU A CA 1
ATOM 2023 C C . LEU A 1 255 ? -26.297 42.344 -5.598 1 37.97 255 LEU A C 1
ATOM 2025 O O . LEU A 1 255 ? -27.297 42.781 -5.039 1 37.97 255 LEU A O 1
ATOM 2029 N N . GLU A 1 256 ? -25.875 42.938 -6.605 1 39.19 256 GLU A N 1
ATOM 2030 C CA . GLU A 1 256 ? -26.484 44.156 -7.074 1 39.19 256 GLU A CA 1
ATOM 2031 C C . GLU A 1 256 ? -27.812 43.875 -7.77 1 39.19 256 GLU A C 1
ATOM 2033 O O . GLU A 1 256 ? -28.656 44.781 -7.906 1 39.19 256 GLU A O 1
ATOM 2038 N N . GLN A 1 257 ? -28.016 42.812 -8.289 1 31.58 257 GLN A N 1
ATOM 2039 C CA . GLN A 1 257 ? -29.297 42.625 -8.977 1 31.58 257 GLN A CA 1
ATOM 2040 C C . GLN A 1 257 ? -30.422 42.344 -7.98 1 31.58 257 GLN A C 1
ATOM 2042 O O . GLN A 1 257 ? -31.594 42.312 -8.359 1 31.58 257 GLN A O 1
ATOM 2047 N N . LYS A 1 258 ? -30.109 42.312 -6.719 1 28.27 258 LYS A N 1
ATOM 2048 C CA . LYS A 1 258 ? -31.266 42.406 -5.844 1 28.27 258 LYS A CA 1
ATOM 2049 C C . LYS A 1 258 ? -31.469 43.844 -5.359 1 28.27 258 LYS A C 1
ATOM 2051 O O . LYS A 1 258 ? -30.5 44.531 -5.059 1 28.27 258 LYS A O 1
ATOM 2056 N N . MET B 1 1 ? 34.781 -18.594 1.375 1 31.84 1 MET B N 1
ATOM 2057 C CA . MET B 1 1 ? 33.5 -18.547 2.066 1 31.84 1 MET B CA 1
ATOM 2058 C C . MET B 1 1 ? 33.062 -17.094 2.295 1 31.84 1 MET B C 1
ATOM 2060 O O . MET B 1 1 ? 31.859 -16.797 2.318 1 31.84 1 MET B O 1
ATOM 2064 N N . ALA B 1 2 ? 34.062 -16.281 2.488 1 50.88 2 ALA B N 1
ATOM 2065 C CA . ALA B 1 2 ? 33.812 -14.867 2.756 1 50.88 2 ALA B CA 1
ATOM 2066 C C . ALA B 1 2 ? 33.281 -14.156 1.505 1 50.88 2 ALA B C 1
ATOM 2068 O O . ALA B 1 2 ? 32.531 -13.188 1.601 1 50.88 2 ALA B O 1
ATOM 2069 N N . SER B 1 3 ? 33.719 -14.625 0.437 1 48.81 3 SER B N 1
ATOM 2070 C CA . SER B 1 3 ? 33.406 -13.93 -0.809 1 48.81 3 SER B CA 1
ATOM 2071 C C . SER B 1 3 ? 31.938 -14.117 -1.2 1 48.81 3 SER B C 1
ATOM 2073 O O . SER B 1 3 ? 31.297 -13.195 -1.708 1 48.81 3 SER B O 1
ATOM 2075 N N . LEU B 1 4 ? 31.391 -15.328 -0.961 1 49.34 4 LEU B N 1
ATOM 2076 C CA . LEU B 1 4 ? 29.984 -15.617 -1.264 1 49.34 4 LEU B CA 1
ATOM 2077 C C . LEU B 1 4 ? 29.062 -14.812 -0.356 1 49.34 4 LEU B C 1
ATOM 2079 O O . LEU B 1 4 ? 28 -14.367 -0.79 1 49.34 4 LEU B O 1
ATOM 2083 N N . ASN B 1 5 ? 29.5 -14.609 0.809 1 52.84 5 ASN B N 1
ATOM 2084 C CA . ASN B 1 5 ? 28.734 -13.852 1.796 1 52.84 5 ASN B CA 1
ATOM 2085 C C . ASN B 1 5 ? 28.641 -12.375 1.424 1 52.84 5 ASN B C 1
ATOM 2087 O O . ASN B 1 5 ? 27.609 -11.734 1.644 1 52.84 5 ASN B O 1
ATOM 2091 N N . LEU B 1 6 ? 29.844 -11.984 0.769 1 53.97 6 LEU B N 1
ATOM 2092 C CA . LEU B 1 6 ? 29.875 -10.578 0.377 1 53.97 6 LEU B CA 1
ATOM 2093 C C . LEU B 1 6 ? 28.906 -10.32 -0.772 1 53.97 6 LEU B C 1
ATOM 2095 O O . LEU B 1 6 ? 28.234 -9.281 -0.802 1 53.97 6 LEU B O 1
ATOM 2099 N N . GLY B 1 7 ? 28.781 -11.273 -1.745 1 54 7 GLY B N 1
ATOM 2100 C CA . GLY B 1 7 ? 27.859 -11.156 -2.871 1 54 7 GLY B CA 1
ATOM 2101 C C . GLY B 1 7 ? 26.406 -11.195 -2.465 1 54 7 GLY B C 1
ATOM 2102 O O . GLY B 1 7 ? 25.578 -10.445 -3 1 54 7 GLY B O 1
ATOM 2103 N N . PHE B 1 8 ? 26.141 -11.984 -1.522 1 61.97 8 PHE B N 1
ATOM 2104 C CA . PHE B 1 8 ? 24.781 -12.133 -1.027 1 61.97 8 PHE B CA 1
ATOM 2105 C C . PHE B 1 8 ? 24.344 -10.898 -0.25 1 61.97 8 PHE B C 1
ATOM 2107 O O . PHE B 1 8 ? 23.219 -10.422 -0.402 1 61.97 8 PHE B O 1
ATOM 2114 N N . ASN B 1 9 ? 25.297 -10.359 0.43 1 71.5 9 ASN B N 1
ATOM 2115 C CA . ASN B 1 9 ? 25.031 -9.141 1.189 1 71.5 9 ASN B CA 1
ATOM 2116 C C . ASN B 1 9 ? 24.781 -7.949 0.269 1 71.5 9 ASN B C 1
ATOM 2118 O O . ASN B 1 9 ? 23.906 -7.121 0.533 1 71.5 9 ASN B O 1
ATOM 2122 N N . GLY B 1 10 ? 25.531 -8.047 -0.902 1 74.44 10 GLY B N 1
ATOM 2123 C CA . GLY B 1 10 ? 25.359 -6.969 -1.865 1 74.44 10 GLY B CA 1
ATOM 2124 C C . GLY B 1 10 ? 24.016 -6.992 -2.551 1 74.44 10 GLY B C 1
ATOM 2125 O O . GLY B 1 10 ? 23.375 -5.949 -2.719 1 74.44 10 GLY B O 1
ATOM 2126 N N . ALA B 1 11 ? 23.594 -8.141 -2.896 1 77.12 11 ALA B N 1
ATOM 2127 C CA . ALA B 1 11 ? 22.297 -8.289 -3.551 1 77.12 11 ALA B CA 1
ATOM 2128 C C . ALA B 1 11 ? 21.156 -7.902 -2.609 1 77.12 11 ALA B C 1
ATOM 2130 O O . ALA B 1 11 ? 20.188 -7.258 -3.025 1 77.12 11 ALA B O 1
ATOM 2131 N N . ARG B 1 12 ? 21.312 -8.242 -1.4 1 81.69 12 ARG B N 1
ATOM 2132 C CA . ARG B 1 12 ? 20.297 -7.902 -0.399 1 81.69 12 ARG B CA 1
ATOM 2133 C C . ARG B 1 12 ? 20.234 -6.395 -0.18 1 81.69 12 ARG B C 1
ATOM 2135 O O . ARG B 1 12 ? 19.156 -5.828 -0.038 1 81.69 12 ARG B O 1
ATOM 2142 N N . LYS B 1 13 ? 21.375 -5.82 -0.148 1 84.19 13 LYS B N 1
ATOM 2143 C CA . LYS B 1 13 ? 21.438 -4.375 0.035 1 84.19 13 LYS B CA 1
ATOM 2144 C C . LYS B 1 13 ? 20.797 -3.648 -1.148 1 84.19 13 LYS B C 1
ATOM 2146 O O . LYS B 1 13 ? 20.094 -2.656 -0.967 1 84.19 13 LYS B O 1
ATOM 2151 N N . LYS B 1 14 ? 21.031 -4.172 -2.316 1 85.69 14 LYS B N 1
ATOM 2152 C CA . LYS B 1 14 ? 20.453 -3.57 -3.514 1 85.69 14 LYS B CA 1
ATOM 2153 C C . LYS B 1 14 ? 18.938 -3.715 -3.523 1 85.69 14 LYS B C 1
ATOM 2155 O O . LYS B 1 14 ? 18.219 -2.773 -3.867 1 85.69 14 LYS B O 1
ATOM 2160 N N . ALA B 1 15 ? 18.469 -4.852 -3.125 1 86 15 ALA B N 1
ATOM 2161 C CA . ALA B 1 15 ? 17.031 -5.094 -3.057 1 86 15 ALA B CA 1
ATOM 2162 C C . ALA B 1 15 ? 16.375 -4.191 -2.018 1 86 15 ALA B C 1
ATOM 2164 O O . ALA B 1 15 ? 15.297 -3.629 -2.264 1 86 15 ALA B O 1
ATOM 2165 N N . ALA B 1 16 ? 17.031 -4.023 -0.934 1 89.25 16 ALA B N 1
ATOM 2166 C CA . ALA B 1 16 ? 16.516 -3.166 0.129 1 89.25 16 ALA B CA 1
ATOM 2167 C C . ALA B 1 16 ? 16.438 -1.713 -0.328 1 89.25 16 ALA B C 1
ATOM 2169 O O . ALA B 1 16 ? 15.469 -1.01 -0.023 1 89.25 16 ALA B O 1
ATOM 2170 N N . ALA B 1 17 ? 17.438 -1.312 -1.017 1 90.94 17 ALA B N 1
ATOM 2171 C CA . ALA B 1 17 ? 17.453 0.055 -1.531 1 90.94 17 ALA B CA 1
ATOM 2172 C C . ALA B 1 17 ? 16.328 0.283 -2.535 1 90.94 17 ALA B C 1
ATOM 2174 O O . ALA B 1 17 ? 15.688 1.335 -2.525 1 90.94 17 ALA B O 1
ATOM 2175 N N . ARG B 1 18 ? 16.125 -0.66 -3.328 1 90.25 18 ARG B N 1
ATOM 2176 C CA . ARG B 1 18 ? 15.047 -0.57 -4.312 1 90.25 18 ARG B CA 1
ATOM 2177 C C . ARG B 1 18 ? 13.68 -0.492 -3.633 1 90.25 18 ARG B C 1
ATOM 2179 O O . ARG B 1 18 ? 12.836 0.313 -4.02 1 90.25 18 ARG B O 1
ATOM 2186 N N . ILE B 1 19 ? 13.508 -1.256 -2.689 1 93.12 19 ILE B N 1
ATOM 2187 C CA . ILE B 1 19 ? 12.258 -1.3 -1.947 1 93.12 19 ILE B CA 1
ATOM 2188 C C . ILE B 1 19 ? 12 0.054 -1.29 1 93.12 19 ILE B C 1
ATOM 2190 O O . ILE B 1 19 ? 10.891 0.593 -1.377 1 93.12 19 ILE B O 1
ATOM 2194 N N . ARG B 1 20 ? 13.016 0.574 -0.693 1 93.75 20 ARG B N 1
ATOM 2195 C CA . ARG B 1 20 ? 12.898 1.875 -0.042 1 93.75 20 ARG B CA 1
ATOM 2196 C C . ARG B 1 20 ? 12.516 2.957 -1.047 1 93.75 20 ARG B C 1
ATOM 2198 O O . ARG B 1 20 ? 11.656 3.791 -0.771 1 93.75 20 ARG B O 1
ATOM 2205 N N . ALA B 1 21 ? 13.133 2.91 -2.125 1 94.75 21 ALA B N 1
ATOM 2206 C CA . ALA B 1 21 ? 12.867 3.904 -3.162 1 94.75 21 ALA B CA 1
ATOM 2207 C C . ALA B 1 21 ? 11.438 3.789 -3.682 1 94.75 21 ALA B C 1
ATOM 2209 O O . ALA B 1 21 ? 10.766 4.801 -3.904 1 94.75 21 ALA B O 1
ATOM 2210 N N . VAL B 1 22 ? 10.953 2.582 -3.844 1 96.25 22 VAL B N 1
ATOM 2211 C CA . VAL B 1 22 ? 9.602 2.346 -4.352 1 96.25 22 VAL B CA 1
ATOM 2212 C C . VAL B 1 22 ? 8.578 2.85 -3.34 1 96.25 22 VAL B C 1
ATOM 2214 O O . VAL B 1 22 ? 7.617 3.529 -3.707 1 96.25 22 VAL B O 1
ATOM 2217 N N . GLU B 1 23 ? 8.766 2.561 -2.145 1 96.94 23 GLU B N 1
ATOM 2218 C CA . GLU B 1 23 ? 7.852 3.01 -1.099 1 96.94 23 GLU B CA 1
ATOM 2219 C C . GLU B 1 23 ? 7.75 4.531 -1.074 1 96.94 23 GLU B C 1
ATOM 2221 O O . GLU B 1 23 ? 6.648 5.086 -1.03 1 96.94 23 GLU B O 1
ATOM 2226 N N . ARG B 1 24 ? 8.883 5.152 -1.077 1 97.06 24 ARG B N 1
ATOM 2227 C CA . ARG B 1 24 ? 8.906 6.609 -1.025 1 97.06 24 ARG B CA 1
ATOM 2228 C C . ARG B 1 24 ? 8.234 7.215 -2.254 1 97.06 24 ARG B C 1
ATOM 2230 O O . ARG B 1 24 ? 7.441 8.148 -2.135 1 97.06 24 ARG B O 1
ATOM 2237 N N . ARG B 1 25 ? 8.508 6.66 -3.387 1 96.5 25 ARG B N 1
ATOM 2238 C CA . ARG B 1 25 ? 7.926 7.176 -4.621 1 96.5 25 ARG B CA 1
ATOM 2239 C C . ARG B 1 25 ? 6.41 6.996 -4.633 1 96.5 25 ARG B C 1
ATOM 2241 O O . ARG B 1 25 ? 5.676 7.883 -5.074 1 96.5 25 ARG B O 1
ATOM 2248 N N . ASN B 1 26 ? 5.969 5.832 -4.188 1 98.06 26 ASN B N 1
ATOM 2249 C CA . ASN B 1 26 ? 4.531 5.617 -4.07 1 98.06 26 ASN B CA 1
ATOM 2250 C C . ASN B 1 26 ? 3.869 6.711 -3.236 1 98.06 26 ASN B C 1
ATOM 2252 O O . ASN B 1 26 ? 2.898 7.332 -3.676 1 98.06 26 ASN B O 1
ATOM 2256 N N . LEU B 1 27 ? 4.426 6.961 -2.109 1 98.19 27 LEU B N 1
ATOM 2257 C CA . LEU B 1 27 ? 3.814 7.848 -1.126 1 98.19 27 LEU B CA 1
ATOM 2258 C C . LEU B 1 27 ? 3.855 9.297 -1.6 1 98.19 27 LEU B C 1
ATOM 2260 O O . LEU B 1 27 ? 2.857 10.016 -1.507 1 98.19 27 LEU B O 1
ATOM 2264 N N . ILE B 1 28 ? 4.977 9.703 -2.141 1 97.88 28 ILE B N 1
ATOM 2265 C CA . ILE B 1 28 ? 5.141 11.094 -2.566 1 97.88 28 ILE B CA 1
ATOM 2266 C C . ILE B 1 28 ? 4.242 11.367 -3.771 1 97.88 28 ILE B C 1
ATOM 2268 O O . ILE B 1 28 ? 3.58 12.406 -3.832 1 97.88 28 ILE B O 1
ATOM 2272 N N . THR B 1 29 ? 4.172 10.422 -4.645 1 98 29 THR B N 1
ATOM 2273 C CA . THR B 1 29 ? 3.385 10.609 -5.855 1 98 29 THR B CA 1
ATOM 2274 C C . THR B 1 29 ? 1.894 10.648 -5.531 1 98 29 THR B C 1
ATOM 2276 O O . THR B 1 29 ? 1.173 11.531 -6.012 1 98 29 THR B O 1
ATOM 2279 N N . VAL B 1 30 ? 1.45 9.727 -4.746 1 98.5 30 VAL B N 1
ATOM 2280 C CA . VAL B 1 30 ? 0.025 9.703 -4.434 1 98.5 30 VAL B CA 1
ATOM 2281 C C . VAL B 1 30 ? -0.343 10.922 -3.602 1 98.5 30 VAL B C 1
ATOM 2283 O O . VAL B 1 30 ? -1.457 11.445 -3.707 1 98.5 30 VAL B O 1
ATOM 2286 N N . CYS B 1 31 ? 0.549 11.406 -2.779 1 98.44 31 CYS B N 1
ATOM 2287 C CA . CYS B 1 31 ? 0.312 12.633 -2.027 1 98.44 31 CYS B CA 1
ATOM 2288 C C . CYS B 1 31 ? 0.1 13.812 -2.965 1 98.44 31 CYS B C 1
ATOM 2290 O O . CYS B 1 31 ? -0.85 14.578 -2.797 1 98.44 31 CYS B O 1
ATOM 2292 N N . ARG B 1 32 ? 0.996 13.891 -3.918 1 98.31 32 ARG B N 1
ATOM 2293 C CA . ARG B 1 32 ? 0.887 14.961 -4.906 1 98.31 32 ARG B CA 1
ATOM 2294 C C . ARG B 1 32 ? -0.471 14.93 -5.598 1 98.31 32 ARG B C 1
ATOM 2296 O O . ARG B 1 32 ? -1.142 15.953 -5.711 1 98.31 32 ARG B O 1
ATOM 2303 N N . PHE B 1 33 ? -0.913 13.789 -5.965 1 98.31 33 PHE B N 1
ATOM 2304 C CA . PHE B 1 33 ? -2.166 13.664 -6.699 1 98.31 33 PHE B CA 1
ATOM 2305 C C . PHE B 1 33 ? -3.357 13.914 -5.781 1 98.31 33 PHE B C 1
ATOM 2307 O O . PHE B 1 33 ? -4.375 14.469 -6.211 1 98.31 33 PHE B O 1
ATOM 2314 N N . SER B 1 34 ? -3.242 13.469 -4.605 1 98.5 34 SER B N 1
ATOM 2315 C CA . SER B 1 34 ? -4.316 13.703 -3.645 1 98.5 34 SER B CA 1
ATOM 2316 C C . SER B 1 34 ? -4.504 15.188 -3.375 1 98.5 34 SER B C 1
ATOM 2318 O O . SER B 1 34 ? -5.637 15.664 -3.254 1 98.5 34 SER B O 1
ATOM 2320 N N . VAL B 1 35 ? -3.436 15.93 -3.291 1 98.44 35 VAL B N 1
ATOM 2321 C CA . VAL B 1 35 ? -3.502 17.375 -3.09 1 98.44 35 VAL B CA 1
ATOM 2322 C C . VAL B 1 35 ? -4.18 18.031 -4.293 1 98.44 35 VAL B C 1
ATOM 2324 O O . VAL B 1 35 ? -5.074 18.859 -4.129 1 98.44 35 VAL B O 1
ATOM 2327 N N . LYS B 1 36 ? -3.764 17.641 -5.41 1 97.5 36 LYS B N 1
ATOM 2328 C CA . LYS B 1 36 ? -4.383 18.172 -6.621 1 97.5 36 LYS B CA 1
ATOM 2329 C C . LYS B 1 36 ? -5.879 17.875 -6.648 1 97.5 36 LYS B C 1
ATOM 2331 O O . LYS B 1 36 ? -6.68 18.734 -7.039 1 97.5 36 LYS B O 1
ATOM 2336 N N . THR B 1 37 ? -6.238 16.719 -6.246 1 97.62 37 THR B N 1
ATOM 2337 C CA . THR B 1 37 ? -7.641 16.312 -6.188 1 97.62 37 THR B CA 1
ATOM 2338 C C . THR B 1 37 ? -8.422 17.234 -5.246 1 97.62 37 THR B C 1
ATOM 2340 O O . THR B 1 37 ? -9.523 17.672 -5.566 1 97.62 37 THR B O 1
ATOM 2343 N N . LEU B 1 38 ? -7.859 17.5 -4.105 1 97.62 38 LEU B N 1
ATOM 2344 C CA . LEU B 1 38 ? -8.539 18.359 -3.135 1 97.62 38 LEU B CA 1
ATOM 2345 C C . LEU B 1 38 ? -8.695 19.766 -3.672 1 97.62 38 LEU B C 1
ATOM 2347 O O . LEU B 1 38 ? -9.75 20.391 -3.492 1 97.62 38 LEU B O 1
ATOM 2351 N N . ILE B 1 39 ? -7.625 20.25 -4.285 1 96.88 39 ILE B N 1
ATOM 2352 C CA . ILE B 1 39 ? -7.688 21.578 -4.871 1 96.88 39 ILE B CA 1
ATOM 2353 C C . ILE B 1 39 ? -8.797 21.641 -5.922 1 96.88 39 ILE B C 1
ATOM 2355 O O . ILE B 1 39 ? -9.617 22.547 -5.918 1 96.88 39 ILE B O 1
ATOM 2359 N N . ASP B 1 40 ? -8.883 20.625 -6.727 1 94.75 40 ASP B N 1
ATOM 2360 C CA . ASP B 1 40 ? -9.93 20.547 -7.746 1 94.75 40 ASP B CA 1
ATOM 2361 C C . ASP B 1 40 ? -11.312 20.5 -7.109 1 94.75 40 ASP B C 1
ATOM 2363 O O . ASP B 1 40 ? -12.219 21.219 -7.527 1 94.75 40 ASP B O 1
ATOM 2367 N N . ARG B 1 41 ? -11.461 19.703 -6.137 1 94.12 41 ARG B N 1
ATOM 2368 C CA . ARG B 1 41 ? -12.75 19.531 -5.477 1 94.12 41 ARG B CA 1
ATOM 2369 C C . ARG B 1 41 ? -13.172 20.797 -4.746 1 94.12 41 ARG B C 1
ATOM 2371 O O . ARG B 1 41 ? -14.367 21.094 -4.66 1 94.12 41 ARG B O 1
ATOM 2378 N N . SER B 1 42 ? -12.219 21.484 -4.219 1 94 42 SER B N 1
ATOM 2379 C CA . SER B 1 42 ? -12.508 22.672 -3.42 1 94 42 SER B CA 1
ATOM 2380 C C . SER B 1 42 ? -13.102 23.781 -4.273 1 94 42 SER B C 1
ATOM 2382 O O . SER B 1 42 ? -13.688 24.734 -3.746 1 94 42 SER B O 1
ATOM 2384 N N . CYS B 1 43 ? -12.867 23.719 -5.582 1 89.44 43 CYS B N 1
ATOM 2385 C CA . CYS B 1 43 ? -13.445 24.703 -6.496 1 89.44 43 CYS B CA 1
ATOM 2386 C C . CYS B 1 43 ? -14.953 24.531 -6.594 1 89.44 43 CYS B C 1
ATOM 2388 O O . CYS B 1 43 ? -15.656 25.469 -6.977 1 89.44 43 CYS B O 1
ATOM 2390 N N . PHE B 1 44 ? -15.469 23.359 -6.117 1 89 44 PHE B N 1
ATOM 2391 C CA . PHE B 1 44 ? -16.891 23.078 -6.332 1 89 44 PHE B CA 1
ATOM 2392 C C . PHE B 1 44 ? -17.625 22.953 -5.004 1 89 44 PHE B C 1
ATOM 2394 O O . PHE B 1 44 ? -18.828 23.172 -4.938 1 89 44 PHE B O 1
ATOM 2401 N N . GLU B 1 45 ? -16.906 22.594 -4.055 1 89.44 45 GLU B N 1
ATOM 2402 C CA . GLU B 1 45 ? -17.562 22.391 -2.771 1 89.44 45 GLU B CA 1
ATOM 2403 C C . GLU B 1 45 ? -16.594 22.594 -1.608 1 89.44 45 GLU B C 1
ATOM 2405 O O . GLU B 1 45 ? -15.383 22.562 -1.798 1 89.44 45 GLU B O 1
ATOM 2410 N N . THR B 1 46 ? -17.219 22.859 -0.507 1 90.5 46 THR B N 1
ATOM 2411 C CA . THR B 1 46 ? -16.422 22.875 0.714 1 90.5 46 THR B CA 1
ATOM 2412 C C . THR B 1 46 ? -16.031 21.453 1.132 1 90.5 46 THR B C 1
ATOM 2414 O O . THR B 1 46 ? -16.875 20.547 1.085 1 90.5 46 THR B O 1
ATOM 2417 N N . ILE B 1 47 ? -14.883 21.344 1.516 1 93.88 47 ILE B N 1
ATOM 2418 C CA . ILE B 1 47 ? -14.406 20.016 1.884 1 93.88 47 ILE B CA 1
ATOM 2419 C C . ILE B 1 47 ? -14.555 19.812 3.389 1 93.88 47 ILE B C 1
ATOM 2421 O O . ILE B 1 47 ? -14.023 20.594 4.184 1 93.88 47 ILE B O 1
ATOM 2425 N N . ASP B 1 48 ? -15.25 18.781 3.758 1 92.19 48 ASP B N 1
ATOM 2426 C CA . ASP B 1 48 ? -15.398 18.453 5.172 1 92.19 48 ASP B CA 1
ATOM 2427 C C . ASP B 1 48 ? -14.805 17.078 5.488 1 92.19 48 ASP B C 1
ATOM 2429 O O . ASP B 1 48 ? -14.133 16.484 4.645 1 92.19 48 ASP B O 1
ATOM 2433 N N . ASP B 1 49 ? -15 16.578 6.695 1 90.44 49 ASP B N 1
ATOM 2434 C CA . ASP B 1 49 ? -14.305 15.391 7.172 1 90.44 49 ASP B CA 1
ATOM 2435 C C . ASP B 1 49 ? -14.977 14.117 6.656 1 90.44 49 ASP B C 1
ATOM 2437 O O . ASP B 1 49 ? -14.508 13.016 6.922 1 90.44 49 ASP B O 1
ATOM 2441 N N . THR B 1 50 ? -16.078 14.289 5.953 1 89.31 50 THR B N 1
ATOM 2442 C CA . THR B 1 50 ? -16.766 13.117 5.414 1 89.31 50 THR B CA 1
ATOM 2443 C C . THR B 1 50 ? -16.391 12.898 3.951 1 89.31 50 THR B C 1
ATOM 2445 O O . THR B 1 50 ? -16.734 11.875 3.363 1 89.31 50 THR B O 1
ATOM 2448 N N . SER B 1 51 ? -15.68 13.883 3.377 1 92.69 51 SER B N 1
ATOM 2449 C CA . SER B 1 51 ? -15.25 13.773 1.986 1 92.69 51 SER B CA 1
ATOM 2450 C C . SER B 1 51 ? -14.312 12.594 1.788 1 92.69 51 SER B C 1
ATOM 2452 O O . SER B 1 51 ? -13.312 12.453 2.502 1 92.69 51 SER B O 1
ATOM 2454 N N . ALA B 1 52 ? -14.617 11.766 0.805 1 94.19 52 ALA B N 1
ATOM 2455 C CA . ALA B 1 52 ? -13.773 10.617 0.504 1 94.19 52 ALA B CA 1
ATOM 2456 C C . ALA B 1 52 ? -12.367 11.062 0.101 1 94.19 52 ALA B C 1
ATOM 2458 O O . ALA B 1 52 ? -11.383 10.406 0.434 1 94.19 52 ALA B O 1
ATOM 2459 N N . GLU B 1 53 ? -12.336 12.18 -0.625 1 96.56 53 GLU B N 1
ATOM 2460 C CA . GLU B 1 53 ? -11.047 12.719 -1.057 1 96.56 53 GLU B CA 1
ATOM 2461 C C . GLU B 1 53 ? -10.219 13.195 0.135 1 96.56 53 GLU B C 1
ATOM 2463 O O . GLU B 1 53 ? -9.008 12.969 0.182 1 96.56 53 GLU B O 1
ATOM 2468 N N . PHE B 1 54 ? -10.891 13.766 1.073 1 97.12 54 PHE B N 1
ATOM 2469 C CA . PHE B 1 54 ? -10.18 14.219 2.262 1 97.12 54 PHE B CA 1
ATOM 2470 C C . PHE B 1 54 ? -9.719 13.031 3.102 1 97.12 54 PHE B C 1
ATOM 2472 O O . PHE B 1 54 ? -8.586 13 3.588 1 97.12 54 PHE B O 1
ATOM 2479 N N . ILE B 1 55 ? -10.539 12.078 3.238 1 95.62 55 ILE B N 1
ATOM 2480 C CA . ILE B 1 55 ? -10.219 10.891 4.02 1 95.62 55 ILE B CA 1
ATOM 2481 C C . ILE B 1 55 ? -8.992 10.203 3.43 1 95.62 55 ILE B C 1
ATOM 2483 O O . ILE B 1 55 ? -8.094 9.781 4.168 1 95.62 55 ILE B O 1
ATOM 2487 N N . ASN B 1 56 ? -8.961 10.055 2.164 1 98 56 ASN B N 1
ATOM 2488 C CA . ASN B 1 56 ? -7.789 9.469 1.521 1 98 56 ASN B CA 1
ATOM 2489 C C . ASN B 1 56 ? -6.539 10.32 1.748 1 98 56 ASN B C 1
ATOM 2491 O O . ASN B 1 56 ? -5.457 9.781 2 1 98 56 ASN B O 1
ATOM 2495 N N . PHE B 1 57 ? -6.727 11.641 1.67 1 98.62 57 PHE B N 1
ATOM 2496 C CA . PHE B 1 57 ? -5.602 12.547 1.882 1 98.62 57 PHE B CA 1
ATOM 2497 C C . PHE B 1 57 ? -5.023 12.367 3.281 1 98.62 57 PHE B C 1
ATOM 2499 O O . PHE B 1 57 ? -3.807 12.281 3.451 1 98.62 57 PHE B O 1
ATOM 2506 N N . VAL B 1 58 ? -5.836 12.352 4.199 1 97.88 58 VAL B N 1
ATOM 2507 C CA . VAL B 1 58 ? -5.363 12.227 5.574 1 97.88 58 VAL B CA 1
ATOM 2508 C C . VAL B 1 58 ? -4.684 10.875 5.77 1 97.88 58 VAL B C 1
ATOM 2510 O O . VAL B 1 58 ? -3.678 10.773 6.477 1 97.88 58 VAL B O 1
ATOM 2513 N N . SER B 1 59 ? -5.246 9.82 5.121 1 97.81 59 SER B N 1
ATOM 2514 C CA . SER B 1 59 ? -4.602 8.516 5.168 1 97.81 59 SER B CA 1
ATOM 2515 C C . SER B 1 59 ? -3.189 8.57 4.594 1 97.81 59 SER B C 1
ATOM 2517 O O . SER B 1 59 ? -2.264 7.973 5.145 1 97.81 59 SER B O 1
ATOM 2519 N N . ILE B 1 60 ? -3.027 9.281 3.555 1 98.81 60 ILE B N 1
ATOM 2520 C CA . ILE B 1 60 ? -1.742 9.414 2.879 1 98.81 60 ILE B CA 1
ATOM 2521 C C . ILE B 1 60 ? -0.755 10.148 3.781 1 98.81 60 ILE B C 1
ATOM 2523 O O . ILE B 1 60 ? 0.369 9.688 3.99 1 98.81 60 ILE B O 1
ATOM 2527 N N . VAL B 1 61 ? -1.159 11.266 4.348 1 98.75 61 VAL B N 1
ATOM 2528 C CA . VAL B 1 61 ? -0.292 12.062 5.211 1 98.75 61 VAL B CA 1
ATOM 2529 C C . VAL B 1 61 ? 0.106 11.242 6.438 1 98.75 61 VAL B C 1
ATOM 2531 O O . VAL B 1 61 ? 1.27 11.25 6.844 1 98.75 61 VAL B O 1
ATOM 2534 N N . GLU B 1 62 ? -0.849 10.578 6.953 1 98.38 62 GLU B N 1
ATOM 2535 C CA . GLU B 1 62 ? -0.564 9.727 8.102 1 98.38 62 GLU B CA 1
ATOM 2536 C C . GLU B 1 62 ? 0.46 8.648 7.754 1 98.38 62 GLU B C 1
ATOM 2538 O O . GLU B 1 62 ? 1.359 8.359 8.547 1 98.38 62 GLU B O 1
ATOM 2543 N N . GLN B 1 63 ? 0.305 8.039 6.637 1 98.38 63 GLN B N 1
ATOM 2544 C CA . GLN B 1 63 ? 1.26 7.016 6.211 1 98.38 63 GLN B CA 1
ATOM 2545 C C . GLN B 1 63 ? 2.641 7.621 5.973 1 98.38 63 GLN B C 1
ATOM 2547 O O . GLN B 1 63 ? 3.658 7.004 6.293 1 98.38 63 GLN B O 1
ATOM 2552 N N . ILE B 1 64 ? 2.674 8.75 5.398 1 98.62 64 ILE B N 1
ATOM 2553 C CA . ILE B 1 64 ? 3.947 9.422 5.141 1 98.62 64 ILE B CA 1
ATOM 2554 C C . ILE B 1 64 ? 4.664 9.688 6.461 1 98.62 64 ILE B C 1
ATOM 2556 O O . ILE B 1 64 ? 5.84 9.336 6.617 1 98.62 64 ILE B O 1
ATOM 2560 N N . LEU B 1 65 ? 3.973 10.242 7.395 1 98.56 65 LEU B N 1
ATOM 2561 C CA . LEU B 1 65 ? 4.578 10.648 8.656 1 98.56 65 LEU B CA 1
ATOM 2562 C C . LEU B 1 65 ? 4.871 9.438 9.539 1 98.56 65 LEU B C 1
ATOM 2564 O O . LEU B 1 65 ? 5.656 9.523 10.484 1 98.56 65 LEU B O 1
ATOM 2568 N N . SER B 1 66 ? 4.27 8.312 9.219 1 98.31 66 SER B N 1
ATOM 2569 C CA . SER B 1 66 ? 4.5 7.094 9.992 1 98.31 66 SER B CA 1
ATOM 2570 C C . SER B 1 66 ? 5.516 6.191 9.297 1 98.31 66 SER B C 1
ATOM 2572 O O . SER B 1 66 ? 5.941 5.18 9.859 1 98.31 66 SER B O 1
ATOM 2574 N N . HIS B 1 67 ? 5.863 6.504 8.117 1 98.06 67 HIS B N 1
ATOM 2575 C CA . HIS B 1 67 ? 6.742 5.648 7.328 1 98.06 67 HIS B CA 1
ATOM 2576 C C . HIS B 1 67 ? 8.109 5.5 7.992 1 98.06 67 HIS B C 1
ATOM 2578 O O . HIS B 1 67 ? 8.867 6.469 8.078 1 98.06 67 HIS B O 1
ATOM 2584 N N . ARG B 1 68 ? 8.391 4.246 8.422 1 97.38 68 ARG B N 1
ATOM 2585 C CA . ARG B 1 68 ? 9.648 3.873 9.047 1 97.38 68 ARG B CA 1
ATOM 2586 C C . ARG B 1 68 ? 9.891 4.676 10.32 1 97.38 68 ARG B C 1
ATOM 2588 O O . ARG B 1 68 ? 11.023 5.062 10.617 1 97.38 68 ARG B O 1
ATOM 2595 N N . LEU B 1 69 ? 8.789 5.039 10.984 1 98.19 69 LEU B N 1
ATOM 2596 C CA . LEU B 1 69 ? 8.844 5.625 12.328 1 98.19 69 LEU B CA 1
ATOM 2597 C C . LEU B 1 69 ? 9.289 4.59 13.352 1 98.19 69 LEU B C 1
ATOM 2599 O O . LEU B 1 69 ? 8.734 3.494 13.422 1 98.19 69 LEU B O 1
ATOM 2603 N N . LYS B 1 70 ? 10.305 4.941 14.102 1 96.94 70 LYS B N 1
ATOM 2604 C CA . LYS B 1 70 ? 10.805 4.012 15.109 1 96.94 70 LYS B CA 1
ATOM 2605 C C . LYS B 1 70 ? 9.773 3.783 16.203 1 96.94 70 LYS B C 1
ATOM 2607 O O . LYS B 1 70 ? 9.07 4.715 16.609 1 96.94 70 LYS B O 1
ATOM 2612 N N . GLY B 1 71 ? 9.719 2.539 16.641 1 95.06 71 GLY B N 1
ATOM 2613 C CA . GLY B 1 71 ? 8.867 2.248 17.781 1 95.06 71 GLY B CA 1
ATOM 2614 C C . GLY B 1 71 ? 9.406 2.799 19.094 1 95.06 71 GLY B C 1
ATOM 2615 O O . GLY B 1 71 ? 10.461 3.438 19.109 1 95.06 71 GLY B O 1
ATOM 2616 N N . GLN B 1 72 ? 8.445 2.619 20.016 1 90.88 72 GLN B N 1
ATOM 2617 C CA . GLN B 1 72 ? 8.844 3.018 21.359 1 90.88 72 GLN B CA 1
ATOM 2618 C C . GLN B 1 72 ? 9.312 1.813 22.172 1 90.88 72 GLN B C 1
ATOM 2620 O O . GLN B 1 72 ? 8.641 0.783 22.219 1 90.88 72 GLN B O 1
ATOM 2625 N N . LEU B 1 73 ? 10.469 1.88 22.641 1 87.81 73 LEU B N 1
ATOM 2626 C CA . LEU B 1 73 ? 10.992 0.813 23.484 1 87.81 73 LEU B CA 1
ATOM 2627 C C . LEU B 1 73 ? 10.586 1.025 24.938 1 87.81 73 LEU B C 1
ATOM 2629 O O . LEU B 1 73 ? 10.789 2.107 25.5 1 87.81 73 LEU B O 1
ATOM 2633 N N . SER B 1 74 ? 9.922 0.02 25.453 1 87 74 SER B N 1
ATOM 2634 C CA . SER B 1 74 ? 9.633 0.06 26.875 1 87 74 SER B CA 1
ATOM 2635 C C . SER B 1 74 ? 10.867 -0.286 27.703 1 87 74 SER B C 1
ATOM 2637 O O . SER B 1 74 ? 11.859 -0.789 27.172 1 87 74 SER B O 1
ATOM 2639 N N . TRP B 1 75 ? 10.727 -0.06 28.953 1 86.12 75 TRP B N 1
ATOM 2640 C CA . TRP B 1 75 ? 11.82 -0.38 29.875 1 86.12 75 TRP B CA 1
ATOM 2641 C C . TRP B 1 75 ? 12.102 -1.878 29.875 1 86.12 75 TRP B C 1
ATOM 2643 O O . TRP B 1 75 ? 13.219 -2.301 30.188 1 86.12 75 TRP B O 1
ATOM 2653 N N . PHE B 1 76 ? 11.125 -2.652 29.531 1 87.88 76 PHE B N 1
ATOM 2654 C CA . PHE B 1 76 ? 11.25 -4.105 29.531 1 87.88 76 PHE B CA 1
ATOM 2655 C C . PHE B 1 76 ? 11.781 -4.605 28.188 1 87.88 76 PHE B C 1
ATOM 2657 O O . PHE B 1 76 ? 11.945 -5.812 28 1 87.88 76 PHE B O 1
ATOM 2664 N N . GLY B 1 77 ? 11.977 -3.639 27.344 1 83.94 77 GLY B N 1
ATOM 2665 C CA . GLY B 1 77 ? 12.555 -4.035 26.062 1 83.94 77 GLY B CA 1
ATOM 2666 C C . GLY B 1 77 ? 11.508 -4.355 25.016 1 83.94 77 GLY B C 1
ATOM 2667 O O . GLY B 1 77 ? 11.844 -4.781 23.906 1 83.94 77 GLY B O 1
ATOM 2668 N N . TYR B 1 78 ? 10.242 -4.16 25.453 1 86 78 TYR B N 1
ATOM 2669 C CA . TYR B 1 78 ? 9.188 -4.398 24.469 1 86 78 TYR B CA 1
ATOM 2670 C C . TYR B 1 78 ? 8.984 -3.18 23.578 1 86 78 TYR B C 1
ATOM 2672 O O . TYR B 1 78 ? 8.992 -2.043 24.062 1 86 78 TYR B O 1
ATOM 2680 N N . GLU B 1 79 ? 8.961 -3.465 22.266 1 87.62 79 GLU B N 1
ATOM 2681 C CA . GLU B 1 79 ? 8.734 -2.377 21.328 1 87.62 79 GLU B CA 1
ATOM 2682 C C . GLU B 1 79 ? 7.254 -2.252 20.969 1 87.62 79 GLU B C 1
ATOM 2684 O O . GLU B 1 79 ? 6.586 -3.254 20.703 1 87.62 79 GLU B O 1
ATOM 2689 N N . SER B 1 80 ? 6.777 -0.986 21.141 1 89.38 80 SER B N 1
ATOM 2690 C CA . SER B 1 80 ? 5.395 -0.716 20.766 1 89.38 80 SER B CA 1
ATOM 2691 C C . SER B 1 80 ? 5.316 0.334 19.672 1 89.38 80 SER B C 1
ATOM 2693 O O . SER B 1 80 ? 6.25 1.113 19.484 1 89.38 80 SER B O 1
ATOM 2695 N N . ALA B 1 81 ? 4.188 0.224 19.016 1 90.06 81 ALA B N 1
ATOM 2696 C CA . ALA B 1 81 ? 4 1.173 17.922 1 90.06 81 ALA B CA 1
ATOM 2697 C C . ALA B 1 81 ? 3.924 2.605 18.453 1 90.06 81 ALA B C 1
ATOM 2699 O O . ALA B 1 81 ? 3.326 2.857 19.5 1 90.06 81 ALA B O 1
ATOM 2700 N N . ARG B 1 82 ? 4.5 3.531 17.734 1 94.88 82 ARG B N 1
ATOM 2701 C CA . ARG B 1 82 ? 4.531 4.957 18.047 1 94.88 82 ARG B CA 1
ATOM 2702 C C . ARG B 1 82 ? 3.705 5.754 17.047 1 94.88 82 ARG B C 1
ATOM 2704 O O . ARG B 1 82 ? 3.619 5.387 15.867 1 94.88 82 ARG B O 1
ATOM 2711 N N . SER B 1 83 ? 3.092 6.781 17.547 1 96.62 83 SER B N 1
ATOM 2712 C CA . SER B 1 83 ? 2.365 7.684 16.656 1 96.62 83 SER B CA 1
ATOM 2713 C C . SER B 1 83 ? 3.279 8.773 16.125 1 96.62 83 SER B C 1
ATOM 2715 O O . SER B 1 83 ? 4.172 9.25 16.828 1 96.62 83 SER B O 1
ATOM 2717 N N . PHE B 1 84 ? 2.939 9.188 14.922 1 98.25 84 PHE B N 1
ATOM 2718 C CA . PHE B 1 84 ? 3.73 10.266 14.344 1 98.25 84 PHE B CA 1
ATOM 2719 C C . PHE B 1 84 ? 3.576 11.547 15.156 1 98.25 84 PHE B C 1
ATOM 2721 O O . PHE B 1 84 ? 4.398 12.461 15.047 1 98.25 84 PHE B O 1
ATOM 2728 N N . TRP B 1 85 ? 2.545 11.648 15.859 1 98.38 85 TRP B N 1
ATOM 2729 C CA . TRP B 1 85 ? 2.326 12.812 16.719 1 98.38 85 TRP B CA 1
ATOM 2730 C C . TRP B 1 85 ? 3.5 13.008 17.672 1 98.38 85 TRP B C 1
ATOM 2732 O O . TRP B 1 85 ? 3.865 14.148 17.984 1 98.38 85 TRP B O 1
ATOM 2742 N N . ASP B 1 86 ? 4.07 11.992 18.109 1 97.56 86 ASP B N 1
ATOM 2743 C CA . ASP B 1 86 ? 5.195 12.07 19.031 1 97.56 86 ASP B CA 1
ATOM 2744 C C . ASP B 1 86 ? 6.371 12.82 18.406 1 97.56 86 ASP B C 1
ATOM 2746 O O . ASP B 1 86 ? 7.129 13.492 19.094 1 97.56 86 ASP B O 1
ATOM 2750 N N . PHE B 1 87 ? 6.547 12.688 17.234 1 98.44 87 PHE B N 1
ATOM 2751 C CA . PHE B 1 87 ? 7.562 13.438 16.5 1 98.44 87 PHE B CA 1
ATOM 2752 C C . PHE B 1 87 ? 7.121 14.883 16.281 1 98.44 87 PHE B C 1
ATOM 2754 O O . PHE B 1 87 ? 7.879 15.812 16.562 1 98.44 87 PHE B O 1
ATOM 2761 N N . ILE B 1 88 ? 5.898 15.07 15.773 1 98.69 88 ILE B N 1
ATOM 2762 C CA . ILE B 1 88 ? 5.395 16.375 15.375 1 98.69 88 ILE B CA 1
ATOM 2763 C C . ILE B 1 88 ? 5.371 17.312 16.594 1 98.69 88 ILE B C 1
ATOM 2765 O O . ILE B 1 88 ? 5.762 18.469 16.484 1 98.69 88 ILE B O 1
ATOM 2769 N N . ARG B 1 89 ? 4.945 16.766 17.703 1 98 89 ARG B N 1
ATOM 2770 C CA . ARG B 1 89 ? 4.816 17.625 18.875 1 98 89 ARG B CA 1
ATOM 2771 C C . ARG B 1 89 ? 6.176 18.156 19.312 1 98 89 ARG B C 1
ATOM 2773 O O . ARG B 1 89 ? 6.266 19.266 19.859 1 98 89 ARG B O 1
ATOM 2780 N N . VAL B 1 90 ? 7.23 17.422 19.141 1 97.81 90 VAL B N 1
ATOM 2781 C CA . VAL B 1 90 ? 8.578 17.828 19.516 1 97.81 90 VAL B CA 1
ATOM 2782 C C . VAL B 1 90 ? 9.172 18.719 18.422 1 97.81 90 VAL B C 1
ATOM 2784 O O . VAL B 1 90 ? 9.703 19.797 18.719 1 97.81 90 VAL B O 1
ATOM 2787 N N . ALA B 1 91 ? 9.016 18.359 17.156 1 98.12 91 ALA B N 1
ATOM 2788 C CA . ALA B 1 91 ? 9.664 19.031 16.047 1 98.12 91 ALA B CA 1
ATOM 2789 C C . ALA B 1 91 ? 9.023 20.375 15.766 1 98.12 91 ALA B C 1
ATOM 2791 O O . ALA B 1 91 ? 9.68 21.297 15.242 1 98.12 91 ALA B O 1
ATOM 2792 N N . CYS B 1 92 ? 7.727 20.516 16.094 1 97.81 92 CYS B N 1
ATOM 2793 C CA . CYS B 1 92 ? 6.996 21.703 15.672 1 97.81 92 CYS B CA 1
ATOM 2794 C C . CYS B 1 92 ? 6.672 22.609 16.859 1 97.81 92 CYS B C 1
ATOM 2796 O O . CYS B 1 92 ? 5.867 23.531 16.75 1 97.81 92 CYS B O 1
ATOM 2798 N N . VAL B 1 93 ? 7.312 22.375 17.938 1 95.19 93 VAL B N 1
ATOM 2799 C CA . VAL B 1 93 ? 7.031 23.141 19.156 1 95.19 93 VAL B CA 1
ATOM 2800 C C . VAL B 1 93 ? 7.438 24.609 18.938 1 95.19 93 VAL B C 1
ATOM 2802 O O . VAL B 1 93 ? 6.824 25.516 19.5 1 95.19 93 VAL B O 1
ATOM 2805 N N . LYS B 1 94 ? 8.352 24.859 18.109 1 92.56 94 LYS B N 1
ATOM 2806 C CA . LYS B 1 94 ? 8.906 26.203 17.938 1 92.56 94 LYS B CA 1
ATOM 2807 C C . LYS B 1 94 ? 8.18 26.953 16.844 1 92.56 94 LYS B C 1
ATOM 2809 O O . LYS B 1 94 ? 8.484 28.125 16.578 1 92.56 94 LYS B O 1
ATOM 2814 N N . VAL B 1 95 ? 7.246 26.312 16.141 1 96.62 95 VAL B N 1
ATOM 2815 C CA . VAL B 1 95 ? 6.465 27.016 15.133 1 96.62 95 VAL B CA 1
ATOM 2816 C C . VAL B 1 95 ? 5.719 28.188 15.781 1 96.62 95 VAL B C 1
ATOM 2818 O O . VAL B 1 95 ? 5.07 28.016 16.812 1 96.62 95 VAL B O 1
ATOM 2821 N N . PRO B 1 96 ? 5.824 29.438 15.203 1 95.94 96 PRO B N 1
ATOM 2822 C CA . PRO B 1 96 ? 5.109 30.562 15.797 1 95.94 96 PRO B CA 1
ATOM 2823 C C . PRO B 1 96 ? 3.6 30.344 15.859 1 95.94 96 PRO B C 1
ATOM 2825 O O . PRO B 1 96 ? 2.99 29.938 14.867 1 95.94 96 PRO B O 1
ATOM 2828 N N . HIS B 1 97 ? 2.979 30.609 17.016 1 95.94 97 HIS B N 1
ATOM 2829 C CA . HIS B 1 97 ? 1.546 30.438 17.234 1 95.94 97 HIS B CA 1
ATOM 2830 C C . HIS B 1 97 ? 1.106 29.016 16.906 1 95.94 97 HIS B C 1
ATOM 2832 O O . HIS B 1 97 ? 0.083 28.812 16.25 1 95.94 97 HIS B O 1
ATOM 2838 N N . SER B 1 98 ? 1.98 28.156 17.266 1 96.31 98 SER B N 1
ATOM 2839 C CA . SER B 1 98 ? 1.726 26.734 17.016 1 96.31 98 SER B CA 1
ATOM 2840 C C . SER B 1 98 ? 0.471 26.266 17.75 1 96.31 98 SER B C 1
ATOM 2842 O O . SER B 1 98 ? 0.18 26.734 18.859 1 96.31 98 SER B O 1
ATOM 2844 N N . CYS B 1 99 ? -0.231 25.359 17.125 1 96.94 99 CYS B N 1
ATOM 2845 C CA . CYS B 1 99 ? -1.424 24.797 17.75 1 96.94 99 CYS B CA 1
ATOM 2846 C C . CYS B 1 99 ? -1.08 23.562 18.562 1 96.94 99 CYS B C 1
ATOM 2848 O O . CYS B 1 99 ? -1.97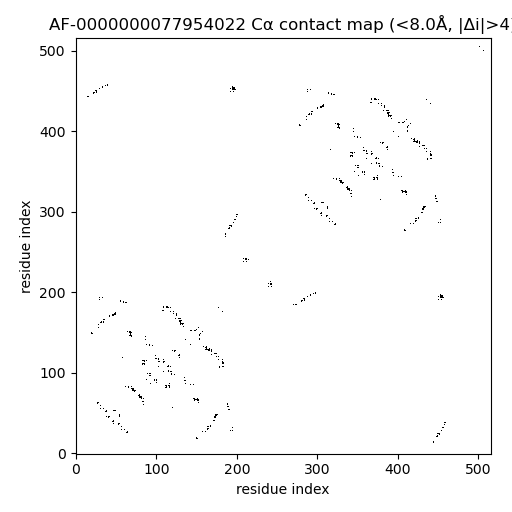3 22.875 19.062 1 96.94 99 CYS B O 1
ATOM 2850 N N . ILE B 1 100 ? 0.159 23.203 18.672 1 98 100 ILE B N 1
ATOM 2851 C CA . ILE B 1 100 ? 0.612 21.969 19.328 1 98 100 ILE B CA 1
ATOM 2852 C C . ILE B 1 100 ? 0.096 21.922 20.766 1 98 100 ILE B C 1
ATOM 2854 O O . ILE B 1 100 ? -0.471 20.922 21.188 1 98 100 ILE B O 1
ATOM 2858 N N . HIS B 1 101 ? 0.276 23.047 21.5 1 96.62 101 HIS B N 1
ATOM 2859 C CA . HIS B 1 101 ? -0.155 23.094 22.891 1 96.62 101 HIS B CA 1
ATOM 2860 C C . HIS B 1 101 ? -1.664 22.922 23.016 1 96.62 101 HIS B C 1
ATOM 2862 O O . HIS B 1 101 ? -2.143 22.219 23.906 1 96.62 101 HIS B O 1
ATOM 2868 N N . SER B 1 102 ? -2.361 23.562 22.109 1 96.44 102 SER B N 1
ATOM 2869 C CA . SER B 1 102 ? -3.814 23.438 22.109 1 96.44 102 SER B CA 1
ATOM 2870 C C . SER B 1 102 ? -4.254 22 21.859 1 96.44 102 SER B C 1
ATOM 2872 O O . SER B 1 102 ? -5.188 21.516 22.5 1 96.44 102 SER B O 1
ATOM 2874 N N . ILE B 1 103 ? -3.619 21.281 21 1 97 103 ILE B N 1
ATOM 2875 C CA . ILE B 1 103 ? -3.955 19.906 20.672 1 97 103 ILE B CA 1
ATOM 2876 C C . ILE B 1 103 ? -3.641 19.016 21.875 1 97 103 ILE B C 1
ATOM 2878 O O . ILE B 1 103 ? -4.441 18.141 22.234 1 97 103 ILE B O 1
ATOM 2882 N N . GLU B 1 104 ? -2.51 19.188 22.453 1 96 104 GLU B N 1
ATOM 2883 C CA . GLU B 1 104 ? -2.076 18.391 23.594 1 96 104 GLU B CA 1
ATOM 2884 C C . GLU B 1 104 ? -3.066 18.5 24.75 1 96 104 GLU B C 1
ATOM 2886 O O . GLU B 1 104 ? -3.244 17.547 25.516 1 96 104 GLU B O 1
ATOM 2891 N N . ASN B 1 105 ? -3.754 19.625 24.812 1 95 105 ASN B N 1
ATOM 2892 C CA . ASN B 1 105 ? -4.617 19.906 25.969 1 95 105 ASN B CA 1
ATOM 2893 C C . ASN B 1 105 ? -6.086 19.672 25.625 1 95 105 ASN B C 1
ATOM 2895 O O . ASN B 1 105 ? -6.969 20.016 26.422 1 95 105 ASN B O 1
ATOM 2899 N N . MET B 1 106 ? -6.27 19.125 24.453 1 93.5 106 MET B N 1
ATOM 2900 C CA . MET B 1 106 ? -7.652 18.812 24.109 1 93.5 106 MET B CA 1
ATOM 2901 C C . MET B 1 106 ? -8.203 17.703 25 1 93.5 106 MET B C 1
ATOM 2903 O O . MET B 1 106 ? -7.645 16.594 25.031 1 93.5 106 MET B O 1
ATOM 2907 N N . GLU B 1 107 ? -9.281 17.922 25.594 1 91.88 107 GLU B N 1
ATOM 2908 C CA . GLU B 1 107 ? -9.82 17 26.578 1 91.88 107 GLU B CA 1
ATOM 2909 C C . GLU B 1 107 ? -10.492 15.797 25.922 1 91.88 107 GLU B C 1
ATOM 2911 O O . GLU B 1 107 ? -10.477 14.688 26.453 1 91.88 107 GLU B O 1
ATOM 2916 N N . ASN B 1 108 ? -11.094 16.047 24.781 1 90.94 108 ASN B N 1
ATOM 2917 C CA . ASN B 1 108 ? -11.867 14.984 24.125 1 90.94 108 ASN B CA 1
ATOM 2918 C C . ASN B 1 108 ? -10.992 14.148 23.203 1 90.94 108 ASN B C 1
ATOM 2920 O O . ASN B 1 108 ? -11.461 13.18 22.609 1 90.94 108 ASN B O 1
ATOM 2924 N N . VAL B 1 109 ? -9.719 14.5 23.062 1 92.38 109 VAL B N 1
ATOM 2925 C CA . VAL B 1 109 ? -8.734 13.805 22.234 1 92.38 109 VAL B CA 1
ATOM 2926 C C . VAL B 1 109 ? -7.578 13.32 23.109 1 92.38 109 VAL B C 1
ATOM 2928 O O . VAL B 1 109 ? -6.719 14.117 23.5 1 92.38 109 VAL B O 1
ATOM 2931 N N . ARG B 1 110 ? -7.477 12.016 23.281 1 90.56 110 ARG B N 1
ATOM 2932 C CA . ARG B 1 110 ? -6.559 11.586 24.328 1 90.56 110 ARG B CA 1
ATOM 2933 C C . ARG B 1 110 ? -5.391 10.797 23.75 1 90.56 110 ARG B C 1
ATOM 2935 O O . ARG B 1 110 ? -4.234 11.062 24.062 1 90.56 110 ARG B O 1
ATOM 2942 N N . SER B 1 111 ? -5.676 9.852 22.844 1 93.88 111 SER B N 1
ATOM 2943 C CA . SER B 1 111 ? -4.602 9.016 22.344 1 93.88 111 SER B CA 1
ATOM 2944 C C . SER B 1 111 ? -3.664 9.797 21.422 1 93.88 111 SER B C 1
ATOM 2946 O O . SER B 1 111 ? -4.074 10.781 20.812 1 93.88 111 SER B O 1
ATOM 2948 N N . SER B 1 112 ? -2.408 9.445 21.391 1 95.31 112 SER B N 1
ATOM 2949 C CA . SER B 1 112 ? -1.438 10.078 20.5 1 95.31 112 SER B CA 1
ATOM 2950 C C . SER B 1 112 ? -1.899 10.031 19.047 1 95.31 112 SER B C 1
ATOM 2952 O O . SER B 1 112 ? -1.704 10.992 18.297 1 95.31 112 SER B O 1
ATOM 2954 N N . ARG B 1 113 ? -2.518 8.945 18.719 1 95.62 113 ARG B N 1
ATOM 2955 C CA . ARG B 1 113 ? -3.041 8.812 17.359 1 95.62 113 ARG B CA 1
ATOM 2956 C C . ARG B 1 113 ? -4.125 9.852 17.094 1 95.62 113 ARG B C 1
ATOM 2958 O O . ARG B 1 113 ? -4.109 10.516 16.047 1 95.62 113 ARG B O 1
ATOM 2965 N N . ALA B 1 114 ? -5.02 9.984 18.016 1 96.44 114 ALA B N 1
ATOM 2966 C CA . ALA B 1 114 ? -6.105 10.953 17.875 1 96.44 114 ALA B CA 1
ATOM 2967 C C . ALA B 1 114 ? -5.559 12.375 17.828 1 96.44 114 ALA B C 1
ATOM 2969 O O . ALA B 1 114 ? -6.062 13.211 17.078 1 96.44 114 ALA B O 1
ATOM 2970 N N . LYS B 1 115 ? -4.574 12.648 18.594 1 97.56 115 LYS B N 1
ATOM 2971 C CA . LYS B 1 115 ? -3.977 13.977 18.609 1 97.56 115 LYS B CA 1
ATOM 2972 C C . LYS B 1 115 ? -3.311 14.297 17.266 1 97.56 115 LYS B C 1
ATOM 2974 O O . LYS B 1 115 ? -3.408 15.422 16.766 1 97.56 115 LYS B O 1
ATOM 2979 N N . GLY B 1 116 ? -2.623 13.32 16.703 1 98.06 116 GLY B N 1
ATOM 2980 C CA . GLY B 1 116 ? -2.057 13.508 15.383 1 98.06 116 GLY B CA 1
ATOM 2981 C C . GLY B 1 116 ? -3.1 13.828 14.328 1 98.06 116 GLY B C 1
ATOM 2982 O O . GLY B 1 116 ? -2.91 14.734 13.516 1 98.06 116 GLY B O 1
ATOM 2983 N N . ARG B 1 117 ? -4.172 13.086 14.367 1 97.31 117 ARG B N 1
ATOM 2984 C CA . ARG B 1 117 ? -5.254 13.297 13.414 1 97.31 117 ARG B CA 1
ATOM 2985 C C . ARG B 1 117 ? -5.91 14.656 13.625 1 97.31 117 ARG B C 1
ATOM 2987 O O . ARG B 1 117 ? -6.262 15.336 12.656 1 97.31 117 ARG B O 1
ATOM 2994 N N . ALA B 1 118 ? -6.082 15.047 14.828 1 97.75 118 ALA B N 1
ATOM 2995 C CA . ALA B 1 118 ? -6.598 16.375 15.125 1 97.75 118 ALA B CA 1
ATOM 2996 C C . ALA B 1 118 ? -5.648 17.469 14.617 1 97.75 118 ALA B C 1
ATOM 2998 O O . ALA B 1 118 ? -6.09 18.469 14.055 1 97.75 118 ALA B O 1
ATOM 2999 N N . TRP B 1 119 ? -4.426 17.281 14.805 1 98.31 119 TRP B N 1
ATOM 3000 C CA . TRP B 1 119 ? -3.418 18.25 14.383 1 98.31 119 TRP B CA 1
ATOM 3001 C C . TRP B 1 119 ? -3.486 18.469 12.875 1 98.31 119 TRP B C 1
ATOM 3003 O O . TRP B 1 119 ? -3.463 19.609 12.414 1 98.31 119 TRP B O 1
ATOM 3013 N N . ILE B 1 120 ? -3.6 17.391 12.094 1 98.38 120 ILE B N 1
ATOM 3014 C CA . ILE B 1 120 ? -3.688 17.531 10.648 1 98.38 120 ILE B CA 1
ATOM 3015 C C . ILE B 1 120 ? -4.871 18.422 10.281 1 98.38 120 ILE B C 1
ATOM 3017 O O . ILE B 1 120 ? -4.742 19.344 9.469 1 98.38 120 ILE B O 1
ATOM 3021 N N . ARG B 1 121 ? -5.949 18.219 10.883 1 97.62 121 ARG B N 1
ATOM 3022 C CA . ARG B 1 121 ? -7.168 18.969 10.586 1 97.62 121 ARG B CA 1
ATOM 3023 C C . ARG B 1 121 ? -7.035 20.422 11.008 1 97.62 121 ARG B C 1
ATOM 3025 O O . ARG B 1 121 ? -7.383 21.328 10.25 1 97.62 121 ARG B O 1
ATOM 3032 N N . VAL B 1 122 ? -6.527 20.641 12.164 1 97.88 122 VAL B N 1
ATOM 3033 C CA . VAL B 1 122 ? -6.375 22 12.656 1 97.88 122 VAL B CA 1
ATOM 3034 C C . VAL B 1 122 ? -5.367 22.75 11.789 1 97.88 122 VAL B C 1
ATOM 3036 O O . VAL B 1 122 ? -5.609 23.891 11.391 1 97.88 122 VAL B O 1
ATOM 3039 N N . ALA B 1 123 ? -4.238 22.078 11.516 1 98.31 123 ALA B N 1
ATOM 3040 C CA . ALA B 1 123 ? -3.211 22.703 10.688 1 98.31 123 ALA B CA 1
ATOM 3041 C C . ALA B 1 123 ? -3.764 23.062 9.305 1 98.31 123 ALA B C 1
ATOM 3043 O O . ALA B 1 123 ? -3.402 24.109 8.742 1 98.31 123 ALA B O 1
ATOM 3044 N N . LEU B 1 124 ? -4.625 22.219 8.781 1 98.25 124 LEU B N 1
ATOM 3045 C CA . LEU B 1 124 ? -5.266 22.5 7.504 1 98.25 124 LEU B CA 1
ATOM 3046 C C . LEU B 1 124 ? -6.23 23.672 7.629 1 98.25 124 LEU B C 1
ATOM 3048 O O . LEU B 1 124 ? -6.227 24.578 6.789 1 98.25 124 LEU B O 1
ATOM 3052 N N . MET B 1 125 ? -7.043 23.641 8.609 1 97.06 125 MET B N 1
ATOM 3053 C CA . MET B 1 125 ? -7.996 24.719 8.82 1 97.06 125 MET B CA 1
ATOM 3054 C C . MET B 1 125 ? -7.273 26.047 9 1 97.06 125 MET B C 1
ATOM 3056 O O . MET B 1 125 ? -7.777 27.094 8.586 1 97.06 125 MET B O 1
ATOM 3060 N N . GLU B 1 126 ? -6.105 26.062 9.562 1 97.56 126 GLU B N 1
ATOM 3061 C CA . GLU B 1 126 ? -5.293 27.25 9.766 1 97.56 126 GLU B CA 1
ATOM 3062 C C . GLU B 1 126 ? -4.473 27.578 8.523 1 97.56 126 GLU B C 1
ATOM 3064 O O . GLU B 1 126 ? -3.77 28.594 8.492 1 97.56 126 GLU B O 1
ATOM 3069 N N . LYS B 1 127 ? -4.566 26.719 7.551 1 97.69 127 LYS B N 1
ATOM 3070 C CA . LYS B 1 127 ? -3.805 26.906 6.312 1 97.69 127 LYS B CA 1
ATOM 3071 C C . LYS B 1 127 ? -2.307 26.938 6.594 1 97.69 127 LYS B C 1
ATOM 3073 O O . LYS B 1 127 ? -1.593 27.781 6.043 1 97.69 127 LYS B O 1
ATOM 3078 N N . ARG B 1 128 ? -1.818 25.984 7.477 1 98.38 128 ARG B N 1
ATOM 3079 C CA . ARG B 1 128 ? -0.427 26.047 7.91 1 98.38 128 ARG B CA 1
ATOM 3080 C C . ARG B 1 128 ? 0.219 24.672 7.902 1 98.38 128 ARG B C 1
ATOM 3082 O O . ARG B 1 128 ? 1.296 24.484 8.477 1 98.38 128 ARG B O 1
ATOM 3089 N N . LEU B 1 129 ? -0.417 23.688 7.324 1 98.62 129 LEU B N 1
ATOM 3090 C CA . LEU B 1 129 ? 0.149 22.344 7.328 1 98.62 129 LEU B CA 1
ATOM 3091 C C . LEU B 1 129 ? 1.514 22.328 6.648 1 98.62 129 LEU B C 1
ATOM 3093 O O . LEU B 1 129 ? 2.455 21.719 7.152 1 98.62 129 LEU B O 1
ATOM 3097 N N . SER B 1 130 ? 1.601 23.016 5.52 1 98.12 130 SER B N 1
ATOM 3098 C CA . SER B 1 130 ? 2.869 23.078 4.801 1 98.12 130 SER B CA 1
ATOM 3099 C C . SER B 1 130 ? 3.967 23.688 5.664 1 98.12 130 SER B C 1
ATOM 3101 O O . SER B 1 130 ? 5.113 23.234 5.637 1 98.12 130 SER B O 1
ATOM 3103 N N . GLU B 1 131 ? 3.617 24.672 6.426 1 97.88 131 GLU B N 1
ATOM 3104 C CA . GLU B 1 131 ? 4.57 25.328 7.312 1 97.88 131 GLU B CA 1
ATOM 3105 C C . GLU B 1 131 ? 5.07 24.375 8.391 1 97.88 131 GLU B C 1
ATOM 3107 O O . GLU B 1 131 ? 6.277 24.281 8.641 1 97.88 131 GLU B O 1
ATOM 3112 N N . TYR B 1 132 ? 4.156 23.688 9.016 1 98.31 132 TYR B N 1
ATOM 3113 C CA . TYR B 1 132 ? 4.531 22.734 10.039 1 98.31 132 TYR B CA 1
ATOM 3114 C C . TYR B 1 132 ? 5.477 21.672 9.484 1 98.31 132 TYR B C 1
ATOM 3116 O O . TYR B 1 132 ? 6.496 21.359 10.102 1 98.31 132 TYR B O 1
ATOM 3124 N N . ILE B 1 133 ? 5.152 21.156 8.312 1 98.25 133 ILE B N 1
ATOM 3125 C CA . ILE B 1 133 ? 5.961 20.109 7.703 1 98.25 133 ILE B CA 1
ATOM 3126 C C . ILE B 1 133 ? 7.336 20.672 7.336 1 98.25 133 ILE B C 1
ATOM 3128 O O . ILE B 1 133 ? 8.352 20 7.531 1 98.25 133 ILE B O 1
ATOM 3132 N N . CYS B 1 134 ? 7.344 21.859 6.852 1 97.06 134 CYS B N 1
ATOM 3133 C CA . CYS B 1 134 ? 8.602 22.5 6.492 1 97.06 134 CYS B CA 1
ATOM 3134 C C . CYS B 1 134 ? 9.523 22.609 7.699 1 97.06 134 CYS B C 1
ATOM 3136 O O . CYS B 1 134 ? 10.695 22.25 7.629 1 97.06 134 CYS B O 1
ATOM 3138 N N . VAL B 1 135 ? 9.008 23.094 8.773 1 97.81 135 VAL B N 1
ATOM 3139 C CA . VAL B 1 135 ? 9.781 23.266 9.992 1 97.81 135 VAL B CA 1
ATOM 3140 C C . VAL B 1 135 ? 10.234 21.906 10.523 1 97.81 135 VAL B C 1
ATOM 3142 O O . VAL B 1 135 ? 11.391 21.734 10.898 1 97.81 135 VAL B O 1
ATOM 3145 N N . ALA B 1 136 ? 9.336 20.953 10.555 1 98.12 136 ALA B N 1
ATOM 3146 C CA . ALA B 1 136 ? 9.641 19.609 11.055 1 98.12 136 ALA B CA 1
ATOM 3147 C C . ALA B 1 136 ? 10.789 18.984 10.273 1 98.12 136 ALA B C 1
ATOM 3149 O O . ALA B 1 136 ? 11.664 18.344 10.852 1 98.12 136 ALA B O 1
ATOM 3150 N N . LEU B 1 137 ? 10.781 19.203 8.953 1 97.31 137 LEU B N 1
ATOM 3151 C CA . LEU B 1 137 ? 11.766 18.578 8.078 1 97.31 137 LEU B CA 1
ATOM 3152 C C . LEU B 1 137 ? 13.133 19.234 8.242 1 97.31 137 LEU B C 1
ATOM 3154 O O . LEU B 1 137 ? 14.141 18.672 7.801 1 97.31 137 LEU B O 1
ATOM 3158 N N . ARG B 1 138 ? 13.148 20.344 8.875 1 96.12 138 ARG B N 1
ATOM 3159 C CA . ARG B 1 138 ? 14.406 21.047 9.102 1 96.12 138 ARG B CA 1
ATOM 3160 C C . ARG B 1 138 ? 15.016 20.656 10.445 1 96.12 138 ARG B C 1
ATOM 3162 O O . ARG B 1 138 ? 16.156 21.016 10.742 1 96.12 138 ARG B O 1
ATOM 3169 N N . GLU B 1 139 ? 14.258 19.969 11.211 1 96.25 139 GLU B N 1
ATOM 3170 C CA . GLU B 1 139 ? 14.766 19.469 12.484 1 96.25 139 GLU B CA 1
ATOM 3171 C C . GLU B 1 139 ? 15.508 18.141 12.305 1 96.25 139 GLU B C 1
ATOM 3173 O O . GLU B 1 139 ? 15.055 17.109 12.789 1 96.25 139 GLU B O 1
ATOM 3178 N N . PHE B 1 140 ? 16.688 18.156 11.828 1 95.31 140 PHE B N 1
ATOM 3179 C CA . PHE B 1 140 ? 17.406 16.969 11.359 1 95.31 140 PHE B CA 1
ATOM 3180 C C . PHE B 1 140 ? 17.734 16.047 12.523 1 95.31 140 PHE B C 1
ATOM 3182 O O . PHE B 1 140 ? 17.625 14.828 12.406 1 95.31 140 PHE B O 1
ATOM 3189 N N . LYS B 1 141 ? 18.156 16.641 13.609 1 96.62 141 LYS B N 1
ATOM 3190 C CA . LYS B 1 141 ? 18.484 15.82 14.766 1 96.62 141 LYS B CA 1
ATOM 3191 C C . LYS B 1 141 ? 17.266 15.055 15.273 1 96.62 141 LYS B C 1
ATOM 3193 O O . LYS B 1 141 ? 17.359 13.859 15.562 1 96.62 141 LYS B O 1
ATOM 3198 N N . THR B 1 142 ? 16.203 15.773 15.391 1 97.75 142 THR B N 1
ATOM 3199 C CA . THR B 1 142 ? 14.969 15.148 15.852 1 97.75 142 THR B CA 1
ATOM 3200 C C . THR B 1 142 ? 14.5 14.086 14.867 1 97.75 142 THR B C 1
ATOM 3202 O O . THR B 1 142 ? 14.047 13.008 15.266 1 97.75 142 THR B O 1
ATOM 3205 N N . LEU B 1 143 ? 14.594 14.336 13.57 1 98 143 LEU B N 1
ATOM 3206 C CA . LEU B 1 143 ? 14.227 13.375 12.531 1 98 143 LEU B CA 1
ATOM 3207 C C . LEU B 1 143 ? 15.008 12.07 12.695 1 98 143 LEU B C 1
ATOM 3209 O O . LEU B 1 143 ? 14.422 10.984 12.664 1 98 143 LEU B O 1
ATOM 3213 N N . ARG B 1 144 ? 16.234 12.18 12.922 1 97.81 144 ARG B N 1
ATOM 3214 C CA . ARG B 1 144 ? 17.109 11.008 13.016 1 97.81 144 ARG B CA 1
ATOM 3215 C C . ARG B 1 144 ? 16.797 10.203 14.273 1 97.81 144 ARG B C 1
ATOM 3217 O O . ARG B 1 144 ? 16.953 8.977 14.289 1 97.81 144 ARG B O 1
ATOM 3224 N N . ARG B 1 145 ? 16.375 10.883 15.242 1 97.19 145 ARG B N 1
ATOM 3225 C CA . ARG B 1 145 ? 15.992 10.211 16.484 1 97.19 145 ARG B CA 1
ATOM 3226 C C . ARG B 1 145 ? 14.711 9.406 16.297 1 97.19 145 ARG B C 1
ATOM 3228 O O . ARG B 1 145 ? 14.57 8.312 16.859 1 97.19 145 ARG B O 1
ATOM 3235 N N . PHE B 1 146 ? 13.82 9.859 15.461 1 98 146 PHE B N 1
ATOM 3236 C CA . PHE B 1 146 ? 12.477 9.289 15.43 1 98 146 PHE B CA 1
ATOM 3237 C C . PHE B 1 146 ? 12.312 8.359 14.234 1 98 146 PHE B C 1
ATOM 3239 O O . PHE B 1 146 ? 11.398 7.535 14.211 1 98 146 PHE B O 1
ATOM 3246 N N . TYR B 1 147 ? 13.18 8.422 13.203 1 98.19 147 TYR B N 1
ATOM 3247 C CA . TYR B 1 147 ? 12.914 7.684 11.969 1 98.19 147 TYR B CA 1
ATOM 3248 C C . TYR B 1 147 ? 14.109 6.816 11.594 1 98.19 147 TYR B C 1
ATOM 3250 O O . TYR B 1 147 ? 15.258 7.176 11.859 1 98.19 147 TYR B O 1
ATOM 3258 N N . GLU B 1 148 ? 13.766 5.719 11 1 97.06 148 GLU B N 1
ATOM 3259 C CA . GLU B 1 148 ? 14.781 4.824 10.445 1 97.06 148 GLU B CA 1
ATOM 3260 C C . GLU B 1 148 ? 15.281 5.324 9.102 1 97.06 148 GLU B C 1
ATOM 3262 O O . GLU B 1 148 ? 14.609 6.113 8.43 1 97.06 148 GLU B O 1
ATOM 3267 N N . GLU B 1 149 ? 16.391 4.762 8.75 1 94.31 149 GLU B N 1
ATOM 3268 C CA . GLU B 1 149 ? 16.922 5.055 7.422 1 94.31 149 GLU B CA 1
ATOM 3269 C C . GLU B 1 149 ? 15.938 4.637 6.332 1 94.31 149 GLU B C 1
ATOM 3271 O O . GLU B 1 149 ? 15.312 3.576 6.422 1 94.31 149 GLU B O 1
ATOM 3276 N N . GLY B 1 150 ? 15.867 5.5 5.309 1 95.44 150 GLY B N 1
ATOM 3277 C CA . GLY B 1 150 ? 14.977 5.203 4.191 1 95.44 150 GLY B CA 1
ATOM 3278 C C . GLY B 1 150 ? 13.602 5.828 4.34 1 95.44 150 GLY B C 1
ATOM 3279 O O . GLY B 1 150 ? 12.789 5.773 3.418 1 95.44 150 GLY B O 1
ATOM 3280 N N . ALA B 1 151 ? 13.336 6.426 5.473 1 97.94 151 ALA B N 1
ATOM 3281 C CA . ALA B 1 151 ? 12.055 7.086 5.688 1 97.94 151 ALA B CA 1
ATOM 3282 C C . ALA B 1 151 ? 11.836 8.203 4.668 1 97.94 151 ALA B C 1
ATOM 3284 O O . ALA B 1 151 ? 12.789 8.852 4.234 1 97.94 151 ALA B O 1
ATOM 3285 N N . VAL B 1 152 ? 10.602 8.391 4.359 1 97.88 152 VAL B N 1
ATOM 3286 C CA . VAL B 1 152 ? 10.227 9.43 3.414 1 97.88 152 VAL B CA 1
ATOM 3287 C C . VAL B 1 152 ? 10.742 10.781 3.904 1 97.88 152 VAL B C 1
ATOM 3289 O O . VAL B 1 152 ? 11.281 11.57 3.123 1 97.88 152 VAL B O 1
ATOM 3292 N N . VAL B 1 153 ? 10.625 11.07 5.176 1 97.81 153 VAL B N 1
ATOM 3293 C CA . VAL B 1 153 ? 10.93 12.375 5.746 1 97.81 153 VAL B CA 1
ATOM 3294 C C . VAL B 1 153 ? 12.438 12.57 5.812 1 97.81 153 VAL B C 1
ATOM 3296 O O . VAL B 1 153 ? 12.922 13.688 6.043 1 97.81 153 VAL B O 1
ATOM 3299 N N . LEU B 1 154 ? 13.18 11.531 5.609 1 96.69 154 LEU B N 1
ATOM 3300 C CA . LEU B 1 154 ? 14.641 11.609 5.598 1 96.69 154 LEU B CA 1
ATOM 3301 C C . LEU B 1 154 ? 15.172 11.57 4.172 1 96.69 154 LEU B C 1
ATOM 3303 O O . LEU B 1 154 ? 16.375 11.703 3.949 1 96.69 154 LEU B O 1
ATOM 3307 N N . GLY B 1 155 ? 14.297 11.289 3.24 1 93.5 155 GLY B N 1
ATOM 3308 C CA . GLY B 1 155 ? 14.719 11.086 1.864 1 93.5 155 GLY B CA 1
ATOM 3309 C C . GLY B 1 155 ? 14.977 12.375 1.118 1 93.5 155 GLY B C 1
ATOM 3310 O O . GLY B 1 155 ? 14.664 13.461 1.618 1 93.5 155 GLY B O 1
ATOM 3311 N N . GLU B 1 156 ? 15.484 12.172 -0.031 1 89.62 156 GLU B N 1
ATOM 3312 C CA . GLU B 1 156 ? 15.805 13.305 -0.89 1 89.62 156 GLU B CA 1
ATOM 3313 C C . GLU B 1 156 ? 14.539 14.031 -1.331 1 89.62 156 GLU B C 1
ATOM 3315 O O . GLU B 1 156 ? 14.555 15.25 -1.548 1 89.62 156 GLU B O 1
ATOM 3320 N N . GLU B 1 157 ? 13.492 13.344 -1.34 1 91.44 157 GLU B N 1
ATOM 3321 C CA . GLU B 1 157 ? 12.227 13.875 -1.823 1 91.44 157 GLU B CA 1
ATOM 3322 C C . GLU B 1 157 ? 11.461 14.586 -0.707 1 91.44 157 GLU B C 1
ATOM 3324 O O . GLU B 1 157 ? 10.406 15.172 -0.943 1 91.44 157 GLU B O 1
ATOM 3329 N N . ALA B 1 158 ? 11.938 14.578 0.475 1 92.31 158 ALA B N 1
ATOM 3330 C CA . ALA B 1 158 ? 11.227 15.125 1.623 1 92.31 158 ALA B CA 1
ATOM 3331 C C . ALA B 1 158 ? 10.938 16.609 1.427 1 92.31 158 ALA B C 1
ATOM 3333 O O . ALA B 1 158 ? 9.883 17.109 1.826 1 92.31 158 ALA B O 1
ATOM 3334 N N . GLY B 1 159 ? 11.805 17.281 0.842 1 90.31 159 GLY B N 1
ATOM 3335 C CA . GLY B 1 159 ? 11.617 18.703 0.591 1 90.31 159 GLY B CA 1
ATOM 3336 C C . GLY B 1 159 ? 10.422 19 -0.297 1 90.31 159 GLY B C 1
ATOM 3337 O O . GLY B 1 159 ? 9.836 20.078 -0.216 1 90.31 159 GLY B O 1
ATOM 3338 N N . LEU B 1 160 ? 10.07 18.016 -1.129 1 92.31 160 LEU B N 1
ATOM 3339 C CA . LEU B 1 160 ? 8.938 18.188 -2.035 1 92.31 160 LEU B CA 1
ATOM 3340 C C . LEU B 1 160 ? 7.621 18.172 -1.271 1 92.31 160 LEU B C 1
ATOM 3342 O O . LEU B 1 160 ? 6.609 18.688 -1.762 1 92.31 160 LEU B O 1
ATOM 3346 N N . LEU B 1 161 ? 7.641 17.625 -0.116 1 96.25 161 LEU B N 1
ATOM 3347 C CA . LEU B 1 161 ? 6.406 17.453 0.64 1 96.25 161 LEU B CA 1
ATOM 3348 C C . LEU B 1 161 ? 5.801 18.797 1.016 1 96.25 161 LEU B C 1
ATOM 3350 O O . LEU B 1 161 ? 4.609 19.031 0.8 1 96.25 161 LEU B O 1
ATOM 3354 N N . SER B 1 162 ? 6.641 19.688 1.63 1 95.5 162 SER B N 1
ATOM 3355 C CA . SER B 1 162 ? 6.145 21 2.02 1 95.5 162 SER B CA 1
ATOM 3356 C C . SER B 1 162 ? 5.605 21.766 0.817 1 95.5 162 SER B C 1
ATOM 3358 O O . SER B 1 162 ? 4.551 22.406 0.897 1 95.5 162 SER B O 1
ATOM 3360 N N . ASP B 1 163 ? 6.344 21.656 -0.286 1 95.81 163 ASP B N 1
ATOM 3361 C CA . ASP B 1 163 ? 5.938 22.344 -1.512 1 95.81 163 ASP B CA 1
ATOM 3362 C C . ASP B 1 163 ? 4.609 21.781 -2.031 1 95.81 163 ASP B C 1
ATOM 3364 O O . ASP B 1 163 ? 3.758 22.547 -2.496 1 95.81 163 ASP B O 1
ATOM 3368 N N . THR B 1 164 ? 4.492 20.547 -1.984 1 97.19 164 THR B N 1
ATOM 3369 C CA . THR B 1 164 ? 3.266 19.891 -2.428 1 97.19 164 THR B CA 1
ATOM 3370 C C . THR B 1 164 ? 2.08 20.328 -1.569 1 97.19 164 THR B C 1
ATOM 3372 O O . THR B 1 164 ? 0.989 20.562 -2.088 1 97.19 164 THR B O 1
ATOM 3375 N N . LEU B 1 165 ? 2.277 20.5 -0.368 1 98.31 165 LEU B N 1
ATOM 3376 C CA . LEU B 1 165 ? 1.204 20.75 0.588 1 98.31 165 LEU B CA 1
ATOM 3377 C C . LEU B 1 165 ? 0.801 22.219 0.581 1 98.31 165 LEU B C 1
ATOM 3379 O O . LEU B 1 165 ? -0.264 22.578 1.088 1 98.31 165 LEU B O 1
ATOM 3383 N N . ILE B 1 166 ? 1.624 23.062 0.015 1 97.69 166 ILE B N 1
ATOM 3384 C CA . ILE B 1 166 ? 1.391 24.5 0.062 1 97.69 166 ILE B CA 1
ATOM 3385 C C . ILE B 1 166 ? 0.093 24.828 -0.669 1 97.69 166 ILE B C 1
ATOM 3387 O O . ILE B 1 166 ? -0.606 25.781 -0.3 1 97.69 166 ILE B O 1
ATOM 3391 N N . GLY B 1 167 ? -0.238 24.016 -1.668 1 96.88 167 GLY B N 1
ATOM 3392 C CA . GLY B 1 167 ? -1.461 24.25 -2.418 1 96.88 167 GLY B CA 1
ATOM 3393 C C . GLY B 1 167 ? -2.711 24.156 -1.563 1 96.88 167 GLY B C 1
ATOM 3394 O O . GLY B 1 167 ? -3.746 24.734 -1.904 1 96.88 167 GLY B O 1
ATOM 3395 N N . LEU B 1 168 ? -2.684 23.547 -0.527 1 98.19 168 LEU B N 1
ATOM 3396 C CA . LEU B 1 168 ? -3.838 23.344 0.344 1 98.19 168 LEU B CA 1
ATOM 3397 C C . LEU B 1 168 ? -4.168 24.625 1.105 1 98.19 168 LEU B C 1
ATOM 3399 O O . LEU B 1 168 ? -5.266 24.766 1.651 1 98.19 168 LEU B O 1
ATOM 3403 N N . ASN B 1 169 ? -3.223 25.516 1.154 1 97 169 ASN B N 1
ATOM 3404 C CA . ASN B 1 169 ? -3.438 26.766 1.857 1 97 169 ASN B CA 1
ATOM 3405 C C . ASN B 1 169 ? -4.551 27.594 1.214 1 97 169 ASN B C 1
ATOM 3407 O O . ASN B 1 169 ? -5.074 28.516 1.824 1 97 169 ASN B O 1
ATOM 3411 N N . ALA B 1 170 ? -4.918 27.297 0.035 1 95.38 170 ALA B N 1
ATOM 3412 C CA . ALA B 1 170 ? -5.953 28.031 -0.68 1 95.38 170 ALA B CA 1
ATOM 3413 C C . ALA B 1 170 ? -7.344 27.5 -0.356 1 95.38 170 ALA B C 1
ATOM 3415 O O . ALA B 1 170 ? -8.352 28.078 -0.75 1 95.38 170 ALA B O 1
ATOM 3416 N N . ILE B 1 171 ? -7.426 26.406 0.339 1 97 171 ILE B N 1
ATOM 3417 C CA . ILE B 1 171 ? -8.695 25.719 0.562 1 97 171 ILE B CA 1
ATOM 3418 C C . ILE B 1 171 ? -9.227 26.047 1.954 1 97 171 ILE B C 1
ATOM 3420 O O . ILE B 1 171 ? -8.469 26.062 2.928 1 97 171 ILE B O 1
ATOM 3424 N N . ASP B 1 172 ? -10.484 26.375 2.01 1 94.06 172 ASP B N 1
ATOM 3425 C CA . ASP B 1 172 ? -11.172 26.516 3.291 1 94.06 172 ASP B CA 1
ATOM 3426 C C . ASP B 1 172 ? -11.758 25.188 3.754 1 94.06 172 ASP B C 1
ATOM 3428 O O . ASP B 1 172 ? -12.695 24.672 3.145 1 94.06 172 ASP B O 1
ATOM 3432 N N . PHE B 1 173 ? -11.188 24.672 4.812 1 94.94 173 PHE B N 1
ATOM 3433 C CA . PHE B 1 173 ? -11.672 23.422 5.383 1 94.94 173 PHE B CA 1
ATOM 3434 C C . PHE B 1 173 ? -12.578 23.688 6.582 1 94.94 173 PHE B C 1
ATOM 3436 O O . PHE B 1 173 ? -12.422 24.703 7.27 1 94.94 173 PHE B O 1
ATOM 3443 N N . SER B 1 174 ? -13.477 22.844 6.812 1 91.5 174 SER B N 1
ATOM 3444 C CA . SER B 1 174 ? -14.352 22.875 7.98 1 91.5 174 SER B CA 1
ATOM 3445 C C . SER B 1 174 ? -14.492 21.484 8.602 1 91.5 174 SER B C 1
ATOM 3447 O O . SER B 1 174 ? -15.195 20.625 8.055 1 91.5 174 SER B O 1
ATOM 3449 N N . PHE B 1 175 ? -13.852 21.297 9.766 1 93.62 175 PHE B N 1
ATOM 3450 C CA . PHE B 1 175 ? -13.836 19.969 10.367 1 93.62 175 PHE B CA 1
ATOM 3451 C C . PHE B 1 175 ? -14.445 20 11.766 1 93.62 175 PHE B C 1
ATOM 3453 O O . PHE B 1 175 ? -14.383 21.016 12.453 1 93.62 175 PHE B O 1
ATOM 3460 N N . CYS B 1 176 ? -14.984 18.875 12.031 1 88.06 176 CYS B N 1
ATOM 3461 C CA . CYS B 1 176 ? -15.391 18.641 13.406 1 88.06 176 CYS B CA 1
ATOM 3462 C C . CYS B 1 176 ? -14.414 17.703 14.109 1 88.06 176 CYS B C 1
ATOM 3464 O O . CYS B 1 176 ? -14.133 16.609 13.625 1 88.06 176 CYS B O 1
ATOM 3466 N N . LEU B 1 177 ? -13.867 18.172 15.258 1 90.12 177 LEU B N 1
ATOM 3467 C CA . LEU B 1 177 ? -12.852 17.391 15.961 1 90.12 177 LEU B CA 1
ATOM 3468 C C . LEU B 1 177 ?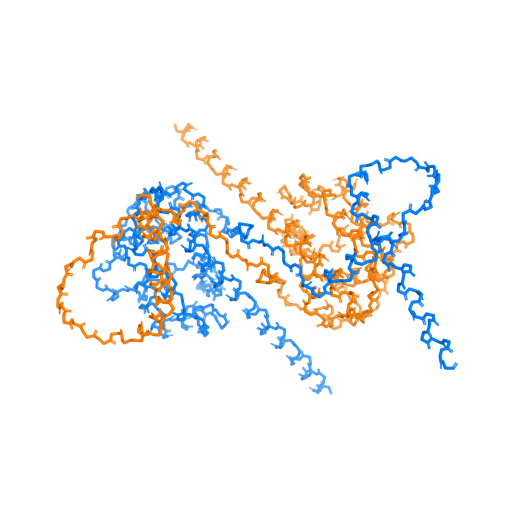 -13.477 16.547 17.062 1 90.12 177 LEU B C 1
ATOM 3470 O O . LEU B 1 177 ? -13.242 16.797 18.25 1 90.12 177 LEU B O 1
ATOM 3474 N N . LYS B 1 178 ? -14.195 15.617 16.672 1 86.38 178 LYS B N 1
ATOM 3475 C CA . LYS B 1 178 ? -14.789 14.703 17.641 1 86.38 178 LYS B CA 1
ATOM 3476 C C . LYS B 1 178 ? -13.812 13.594 18.016 1 86.38 178 LYS B C 1
ATOM 3478 O O . LYS B 1 178 ? -13.359 12.844 17.156 1 86.38 178 LYS B O 1
ATOM 3483 N N . GLY B 1 179 ? -13.641 13.438 19.266 1 83.94 179 GLY B N 1
ATOM 3484 C CA . GLY B 1 179 ? -12.664 12.492 19.781 1 83.94 179 GLY B CA 1
ATOM 3485 C C . GLY B 1 179 ? -12.945 11.062 19.344 1 83.94 179 GLY B C 1
ATOM 3486 O O . GLY B 1 179 ? -12.016 10.32 19 1 83.94 179 GLY B O 1
ATOM 3487 N N . GLU B 1 180 ? -14.172 10.734 19.281 1 82.69 180 GLU B N 1
ATOM 3488 C CA . GLU B 1 180 ? -14.562 9.375 18.938 1 82.69 180 GLU B CA 1
ATOM 3489 C C . GLU B 1 180 ? -14.164 9.023 17.516 1 82.69 180 GLU B C 1
ATOM 3491 O O . GLU B 1 180 ? -13.734 7.898 17.234 1 82.69 180 GLU B O 1
ATOM 3496 N N . VAL B 1 181 ? -14.227 9.969 16.656 1 83.56 181 VAL B N 1
ATOM 3497 C CA . VAL B 1 181 ? -13.906 9.766 15.25 1 83.56 181 VAL B CA 1
ATOM 3498 C C . VAL B 1 181 ? -12.391 9.734 15.062 1 83.56 181 VAL B C 1
ATOM 3500 O O . VAL B 1 181 ? -11.867 8.867 14.352 1 83.56 181 VAL B O 1
ATOM 3503 N N . LEU B 1 182 ? -11.734 10.531 15.75 1 90.62 182 LEU B N 1
ATOM 3504 C CA . LEU B 1 182 ? -10.289 10.68 15.609 1 90.62 182 LEU B CA 1
ATOM 3505 C C . LEU B 1 182 ? -9.57 9.477 16.219 1 90.62 182 LEU B C 1
ATOM 3507 O O . LEU B 1 182 ? -8.461 9.133 15.789 1 90.62 182 LEU B O 1
ATOM 3511 N N . ASP B 1 183 ? -10.203 8.789 17.109 1 88.19 183 ASP B N 1
ATOM 3512 C CA . ASP B 1 183 ? -9.555 7.699 17.844 1 88.19 183 ASP B CA 1
ATOM 3513 C C . ASP B 1 183 ? -9.883 6.348 17.219 1 88.19 183 ASP B C 1
ATOM 3515 O O . ASP B 1 183 ? -9.531 5.301 17.766 1 88.19 183 ASP B O 1
ATOM 3519 N N . GLU B 1 184 ? -10.531 6.363 16.234 1 84.38 184 GLU B N 1
ATOM 3520 C CA . GLU B 1 184 ? -10.875 5.09 15.602 1 84.38 184 GLU B CA 1
ATOM 3521 C C . GLU B 1 184 ? -9.625 4.262 15.312 1 84.38 184 GLU B C 1
ATOM 3523 O O . GLU B 1 184 ? -8.633 4.785 14.805 1 84.38 184 GLU B O 1
ATOM 3528 N N . SER B 1 185 ? -9.609 2.986 15.75 1 84.81 185 SER B N 1
ATOM 3529 C CA . SER B 1 185 ? -8.438 2.117 15.664 1 84.81 185 SER B CA 1
ATOM 3530 C C . SER B 1 185 ? -8.43 1.325 14.359 1 84.81 185 SER B C 1
ATOM 3532 O O . SER B 1 185 ? -7.637 0.399 14.188 1 84.81 185 SER B O 1
ATOM 3534 N N . CYS B 1 186 ? -8.891 1.808 13.305 1 85.12 186 CYS B N 1
ATOM 3535 C CA . CYS B 1 186 ? -8.867 1.112 12.023 1 85.12 186 CYS B CA 1
ATOM 3536 C C . CYS B 1 186 ? -7.535 1.327 11.312 1 85.12 186 CYS B C 1
ATOM 3538 O O . CYS B 1 186 ? -6.887 2.359 11.5 1 85.12 186 CYS B O 1
ATOM 3540 N N . PRO B 1 187 ? -7.121 0.273 10.562 1 88.31 187 PRO B N 1
ATOM 3541 C CA . PRO B 1 187 ? -5.898 0.454 9.773 1 88.31 187 PRO B CA 1
ATOM 3542 C C . PRO B 1 187 ? -6 1.616 8.789 1 88.31 187 PRO B C 1
ATOM 3544 O O . PRO B 1 187 ? -7.082 1.896 8.266 1 88.31 187 PRO B O 1
ATOM 3547 N N . VAL B 1 188 ? -4.879 2.248 8.617 1 93.81 188 VAL B N 1
ATOM 3548 C CA . VAL B 1 188 ? -4.785 3.324 7.637 1 93.81 188 VAL B CA 1
ATOM 3549 C C . VAL B 1 188 ? -4.461 2.746 6.262 1 93.81 188 VAL B C 1
ATOM 3551 O O . VAL B 1 188 ? -3.461 2.045 6.094 1 93.81 188 VAL B O 1
ATOM 3554 N N . VAL B 1 189 ? -5.375 3.014 5.285 1 96.44 189 VAL B N 1
ATOM 3555 C CA . VAL B 1 189 ? -5.172 2.467 3.947 1 96.44 189 VAL B CA 1
ATOM 3556 C C . VAL B 1 189 ? -5.293 3.582 2.91 1 96.44 189 VAL B C 1
ATOM 3558 O O . VAL B 1 189 ? -6.188 4.426 3.002 1 96.44 189 VAL B O 1
ATOM 3561 N N . ILE B 1 190 ? -4.348 3.568 2.014 1 98.5 190 ILE B N 1
ATOM 3562 C CA . ILE B 1 190 ? -4.375 4.523 0.913 1 98.5 190 ILE B CA 1
ATOM 3563 C C . ILE B 1 190 ? -5.188 3.953 -0.246 1 98.5 190 ILE B C 1
ATOM 3565 O O . ILE B 1 190 ? -5.023 2.785 -0.611 1 98.5 190 ILE B O 1
ATOM 3569 N N . ASP B 1 191 ? -6.121 4.715 -0.707 1 98.44 191 ASP B N 1
ATOM 3570 C CA . ASP B 1 191 ? -6.816 4.371 -1.943 1 98.44 191 ASP B CA 1
ATOM 3571 C C . ASP B 1 191 ? -6.055 4.887 -3.164 1 98.44 191 ASP B C 1
ATOM 3573 O O . ASP B 1 191 ? -6.078 6.082 -3.459 1 98.44 191 ASP B O 1
ATOM 3577 N N . TYR B 1 192 ? -5.457 4.023 -3.893 1 98.44 192 TYR B N 1
ATOM 3578 C CA . TYR B 1 192 ? -4.695 4.379 -5.086 1 98.44 192 TYR B CA 1
ATOM 3579 C C . TYR B 1 192 ? -5.594 4.426 -6.312 1 98.44 192 TYR B C 1
ATOM 3581 O O . TYR B 1 192 ? -5.219 4.98 -7.348 1 98.44 192 TYR B O 1
ATOM 3589 N N . THR B 1 193 ? -6.719 3.912 -6.262 1 97.31 193 THR B N 1
ATOM 3590 C CA . THR B 1 193 ? -7.531 3.561 -7.418 1 97.31 193 THR B CA 1
ATOM 3591 C C . THR B 1 193 ? -7.957 4.812 -8.18 1 97.31 193 THR B C 1
ATOM 3593 O O . THR B 1 193 ? -8.039 4.801 -9.406 1 97.31 193 THR B O 1
ATOM 3596 N N . PRO B 1 194 ? -8.211 5.922 -7.453 1 96.75 194 PRO B N 1
ATOM 3597 C CA . PRO B 1 194 ? -8.578 7.102 -8.234 1 96.75 194 PRO B CA 1
ATOM 3598 C C . PRO B 1 194 ? -7.469 7.555 -9.18 1 96.75 194 PRO B C 1
ATOM 3600 O O . PRO B 1 194 ? -7.723 8.289 -10.133 1 96.75 194 PRO B O 1
ATOM 3603 N N . TYR B 1 195 ? -6.324 7.066 -8.906 1 97.94 195 TYR B N 1
ATOM 3604 C CA . TYR B 1 195 ? -5.184 7.578 -9.664 1 97.94 195 TYR B CA 1
ATOM 3605 C C . TYR B 1 195 ? -4.582 6.492 -10.547 1 97.94 195 TYR B C 1
ATOM 3607 O O . TYR B 1 195 ? -3.549 6.707 -11.188 1 97.94 195 TYR B O 1
ATOM 3615 N N . LEU B 1 196 ? -5.098 5.359 -10.531 1 97.5 196 LEU B N 1
ATOM 3616 C CA . LEU B 1 196 ? -4.555 4.246 -11.297 1 97.5 196 LEU B CA 1
ATOM 3617 C C . LEU B 1 196 ? -5.094 4.254 -12.727 1 97.5 196 LEU B C 1
ATOM 3619 O O . LEU B 1 196 ? -6.309 4.188 -12.93 1 97.5 196 LEU B O 1
ATOM 3623 N N . LYS B 1 197 ? -4.223 4.387 -13.602 1 95.69 197 LYS B N 1
ATOM 3624 C CA . LYS B 1 197 ? -4.543 4.359 -15.031 1 95.69 197 LYS B CA 1
ATOM 3625 C C . LYS B 1 197 ? -3.482 3.592 -15.812 1 95.69 197 LYS B C 1
ATOM 3627 O O . LYS B 1 197 ? -2.287 3.709 -15.531 1 95.69 197 LYS B O 1
ATOM 3632 N N . PHE B 1 198 ? -3.994 2.807 -16.766 1 94.38 198 PHE B N 1
ATOM 3633 C CA . PHE B 1 198 ? -3.059 2.102 -17.625 1 94.38 198 PHE B CA 1
ATOM 3634 C C . PHE B 1 198 ? -2.869 2.85 -18.938 1 94.38 198 PHE B C 1
ATOM 3636 O O . PHE B 1 198 ? -3.846 3.268 -19.562 1 94.38 198 PHE B O 1
ATOM 3643 N N . THR B 1 199 ? -1.601 3.09 -19.281 1 87.69 199 THR B N 1
ATOM 3644 C CA . THR B 1 199 ? -1.252 3.67 -20.578 1 87.69 199 THR B CA 1
ATOM 3645 C C . THR B 1 199 ? -0.37 2.717 -21.375 1 87.69 199 THR B C 1
ATOM 3647 O O . THR B 1 199 ? 0.695 2.309 -20.906 1 87.69 199 THR B O 1
ATOM 3650 N N . GLN B 1 200 ? -0.96 2.309 -22.562 1 83.38 200 GLN B N 1
ATOM 3651 C CA . GLN B 1 200 ? -0.236 1.372 -23.422 1 83.38 200 GLN B CA 1
ATOM 3652 C C . GLN B 1 200 ? 0.958 2.049 -24.094 1 83.38 200 GLN B C 1
ATOM 3654 O O . GLN B 1 200 ? 0.877 3.213 -24.484 1 83.38 200 GLN B O 1
ATOM 3659 N N . THR B 1 201 ? 2.08 1.338 -24.141 1 69.88 201 THR B N 1
ATOM 3660 C CA . THR B 1 201 ? 3.236 1.873 -24.859 1 69.88 201 THR B CA 1
ATOM 3661 C C . THR B 1 201 ? 2.996 1.87 -26.359 1 69.88 201 THR B C 1
ATOM 3663 O O . THR B 1 201 ? 2.309 0.991 -26.891 1 69.88 201 THR B O 1
ATOM 3666 N N . SER B 1 202 ? 2.949 2.938 -27.078 1 58.88 202 SER B N 1
ATOM 3667 C CA . SER B 1 202 ? 2.703 3.156 -28.5 1 58.88 202 SER B CA 1
ATOM 3668 C C . SER B 1 202 ? 3.43 2.121 -29.344 1 58.88 202 SER B C 1
ATOM 3670 O O . SER B 1 202 ? 2.947 1.74 -30.422 1 58.88 202 SER B O 1
ATOM 3672 N N . ASP B 1 203 ? 4.555 1.651 -29.094 1 52.44 203 ASP B N 1
ATOM 3673 C CA . ASP B 1 203 ? 5.238 0.814 -30.062 1 52.44 203 ASP B CA 1
ATOM 3674 C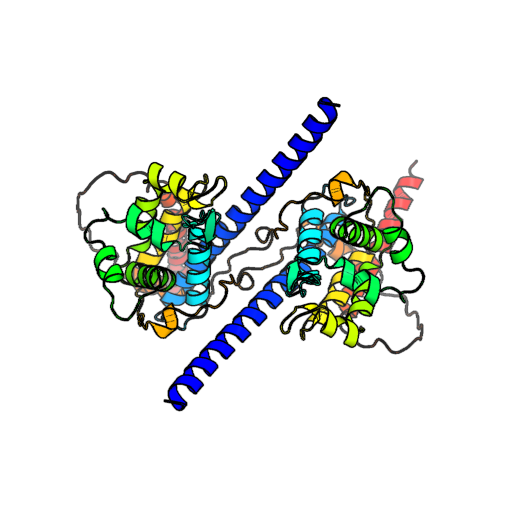 C . ASP B 1 203 ? 4.539 -0.534 -30.219 1 52.44 203 ASP B C 1
ATOM 3676 O O . ASP B 1 203 ? 4.828 -1.285 -31.156 1 52.44 203 ASP B O 1
ATOM 3680 N N . SER B 1 204 ? 3.971 -1.105 -29.281 1 48.38 204 SER B N 1
ATOM 3681 C CA . SER B 1 204 ? 3.307 -2.402 -29.359 1 48.38 204 SER B CA 1
ATOM 3682 C C . SER B 1 204 ? 2.139 -2.367 -30.328 1 48.38 204 SER B C 1
ATOM 3684 O O . SER B 1 204 ? 1.606 -3.412 -30.719 1 48.38 204 SER B O 1
ATOM 3686 N N . ILE B 1 205 ? 1.559 -1.326 -30.625 1 44.03 205 ILE B N 1
ATOM 3687 C CA . ILE B 1 205 ? 0.483 -1.211 -31.609 1 44.03 205 ILE B CA 1
ATOM 3688 C C . ILE B 1 205 ? 1.027 -1.492 -33 1 44.03 205 ILE B C 1
ATOM 3690 O O . ILE B 1 205 ? 0.303 -1.989 -33.875 1 44.03 205 ILE B O 1
ATOM 3694 N N . SER B 1 206 ? 2.328 -1.248 -33.219 1 40.28 206 SER B N 1
ATOM 3695 C CA . SER B 1 206 ? 2.736 -1.348 -34.625 1 40.28 206 SER B CA 1
ATOM 3696 C C . SER B 1 206 ? 2.918 -2.801 -35.031 1 40.28 206 SER B C 1
ATOM 3698 O O . SER B 1 206 ? 2.748 -3.141 -36.219 1 40.28 206 SER B O 1
ATOM 3700 N N . SER B 1 207 ? 3.451 -3.654 -34.125 1 38.34 207 SER B N 1
ATOM 3701 C CA . SER B 1 207 ? 3.916 -4.922 -34.688 1 38.34 207 SER B CA 1
ATOM 3702 C C . SER B 1 207 ? 2.762 -5.906 -34.844 1 38.34 207 SER B C 1
ATOM 3704 O O . SER B 1 207 ? 2.824 -6.797 -35.719 1 38.34 207 SER B O 1
ATOM 3706 N N . ASP B 1 208 ? 1.915 -6.059 -33.969 1 38.12 208 ASP B N 1
ATOM 3707 C CA . ASP B 1 208 ? 0.893 -7.098 -34.094 1 38.12 208 ASP B CA 1
ATOM 3708 C C . ASP B 1 208 ? -0.025 -6.836 -35.281 1 38.12 208 ASP B C 1
ATOM 3710 O O . ASP B 1 208 ? -0.831 -7.691 -35.656 1 38.12 208 ASP B O 1
ATOM 3714 N N . GLU B 1 209 ? -0.035 -5.672 -35.75 1 35.25 209 GLU B N 1
ATOM 3715 C CA . GLU B 1 209 ? -0.834 -5.484 -36.969 1 35.25 209 GLU B CA 1
ATOM 3716 C C . GLU B 1 209 ? -0.24 -6.25 -38.156 1 35.25 209 GLU B C 1
ATOM 3718 O O . GLU B 1 209 ? -0.972 -6.73 -39 1 35.25 209 GLU B O 1
ATOM 3723 N N . GLU B 1 210 ? 1.095 -6.445 -38.062 1 33.38 210 GLU B N 1
ATOM 3724 C CA . GLU B 1 210 ? 1.669 -7.121 -39.219 1 33.38 210 GLU B CA 1
ATOM 3725 C C . GLU B 1 210 ? 1.523 -8.633 -39.125 1 33.38 210 GLU B C 1
ATOM 3727 O O . GLU B 1 210 ? 1.28 -9.312 -40.125 1 33.38 210 GLU B O 1
ATOM 3732 N N . GLU B 1 211 ? 1.869 -9.234 -37.938 1 32.47 211 GLU B N 1
ATOM 3733 C CA . GLU B 1 211 ? 2.031 -10.688 -37.906 1 32.47 211 GLU B CA 1
ATOM 3734 C C . GLU B 1 211 ? 0.679 -11.391 -37.875 1 32.47 211 GLU B C 1
ATOM 3736 O O . GLU B 1 211 ? 0.561 -12.539 -38.312 1 32.47 211 GLU B O 1
ATOM 3741 N N . MET B 1 212 ? -0.313 -10.812 -37.219 1 32.62 212 MET B N 1
ATOM 3742 C CA . MET B 1 212 ? -1.562 -11.57 -37.156 1 32.62 212 MET B CA 1
ATOM 3743 C C . MET B 1 212 ? -2.193 -11.695 -38.531 1 32.62 212 MET B C 1
ATOM 3745 O O . MET B 1 212 ? -3.225 -12.344 -38.688 1 32.62 212 MET B O 1
ATOM 3749 N N . ARG B 1 213 ? -1.671 -10.961 -39.531 1 30.5 213 ARG B N 1
ATOM 3750 C CA . ARG B 1 213 ? -2.219 -11.188 -40.875 1 30.5 213 ARG B CA 1
ATOM 3751 C C . ARG B 1 213 ? -2.055 -12.648 -41.281 1 30.5 213 ARG B C 1
ATOM 3753 O O . ARG B 1 213 ? -2.695 -13.109 -42.25 1 30.5 213 ARG B O 1
ATOM 3760 N N . THR B 1 214 ? -0.897 -13.211 -40.844 1 28.84 214 THR B N 1
ATOM 3761 C CA . THR B 1 214 ? -0.634 -14.477 -41.5 1 28.84 214 THR B CA 1
ATOM 3762 C C . THR B 1 214 ? -1.474 -15.602 -40.906 1 28.84 214 THR B C 1
ATOM 3764 O O . THR B 1 214 ? -1.718 -16.625 -41.562 1 28.84 214 THR B O 1
ATOM 3767 N N . LEU B 1 215 ? -1.656 -15.602 -39.531 1 29.62 215 LEU B N 1
ATOM 3768 C CA . LEU B 1 215 ? -2.076 -16.906 -39.031 1 29.62 215 LEU B CA 1
ATOM 3769 C C . LEU B 1 215 ? -3.582 -17.094 -39.219 1 29.62 215 LEU B C 1
ATOM 3771 O O . LEU B 1 215 ? -4.168 -17.984 -38.594 1 29.62 215 LEU B O 1
ATOM 3775 N N . GLY B 1 216 ? -4.32 -16.25 -40.062 1 26.17 216 GLY B N 1
ATOM 3776 C CA . GLY B 1 216 ? -5.762 -16.422 -40.156 1 26.17 216 GLY B CA 1
ATOM 3777 C C . GLY B 1 216 ? -6.18 -17.828 -40.531 1 26.17 216 GLY B C 1
ATOM 3778 O O . GLY B 1 216 ? -7.363 -18.094 -40.75 1 26.17 216 GLY B O 1
ATOM 3779 N N . SER B 1 217 ? -5.316 -18.547 -41.25 1 25.2 217 SER B N 1
ATOM 3780 C CA . SER B 1 217 ? -6.078 -19.516 -42.031 1 25.2 217 SER B CA 1
ATOM 3781 C C . SER B 1 217 ? -6.668 -20.609 -41.156 1 25.2 217 SER B C 1
ATOM 3783 O O . SER B 1 217 ? -7.586 -21.312 -41.562 1 25.2 217 SER B O 1
ATOM 3785 N N . SER B 1 218 ? -5.867 -21.219 -40.219 1 23.25 218 SER B N 1
ATOM 3786 C CA . SER B 1 218 ? -6.172 -22.641 -40.156 1 23.25 218 SER B CA 1
ATOM 3787 C C . SER B 1 218 ? -7.395 -22.922 -39.281 1 23.25 218 SER B C 1
ATOM 3789 O O . SER B 1 218 ? -7.551 -22.312 -38.219 1 23.25 218 SER B O 1
ATOM 3791 N N . GLY B 1 219 ? -8.578 -23.359 -39.812 1 22.69 219 GLY B N 1
ATOM 3792 C CA . GLY B 1 219 ? -9.961 -23.75 -39.594 1 22.69 219 GLY B CA 1
ATOM 3793 C C . GLY B 1 219 ? -10.102 -24.797 -38.5 1 22.69 219 GLY B C 1
ATOM 3794 O O . GLY B 1 219 ? -11.141 -25.453 -38.406 1 22.69 219 GLY B O 1
ATOM 3795 N N . SER B 1 220 ? -8.969 -25.141 -37.719 1 22.59 220 SER B N 1
ATOM 3796 C CA . SER B 1 220 ? -9.266 -26.484 -37.25 1 22.59 220 SER B CA 1
ATOM 3797 C C . SER B 1 220 ? -10.383 -26.469 -36.219 1 22.59 220 SER B C 1
ATOM 3799 O O . SER B 1 220 ? -10.508 -25.516 -35.438 1 22.59 220 SER B O 1
ATOM 3801 N N . GLU B 1 221 ? -11.445 -27.281 -36.25 1 22.7 221 GLU B N 1
ATOM 3802 C CA . GLU B 1 221 ? -12.766 -27.672 -35.781 1 22.7 221 GLU B CA 1
ATOM 3803 C C . GLU B 1 221 ? -12.695 -28.141 -34.312 1 22.7 221 GLU B C 1
ATOM 3805 O O . GLU B 1 221 ? -13.688 -28.625 -33.781 1 22.7 221 GLU B O 1
ATOM 3810 N N . ALA B 1 222 ? -11.609 -28.078 -33.531 1 27.38 222 ALA B N 1
ATOM 3811 C CA . ALA B 1 222 ? -11.727 -29.125 -32.531 1 27.38 222 ALA B CA 1
ATOM 3812 C C . ALA B 1 222 ? -12.742 -28.734 -31.453 1 27.38 222 ALA B C 1
ATOM 3814 O O . ALA B 1 222 ? -12.945 -27.562 -31.172 1 27.38 222 ALA B O 1
ATOM 3815 N N . GLY B 1 223 ? -13.508 -29.609 -30.812 1 21.03 223 GLY B N 1
ATOM 3816 C CA . GLY B 1 223 ? -14.742 -30 -30.156 1 21.03 223 GLY B CA 1
ATOM 3817 C C . GLY B 1 223 ? -14.836 -29.484 -28.719 1 21.03 223 GLY B C 1
ATOM 3818 O O . GLY B 1 223 ? -15.938 -29.281 -28.203 1 21.03 223 GLY B O 1
ATOM 3819 N N . THR B 1 224 ? -13.875 -29.562 -27.828 1 24.05 224 THR B N 1
ATOM 3820 C CA . THR B 1 224 ? -14.43 -30.047 -26.562 1 24.05 224 THR B CA 1
ATOM 3821 C C . THR B 1 224 ? -15.078 -28.906 -25.781 1 24.05 224 THR B C 1
ATOM 3823 O O . THR B 1 224 ? -14.672 -27.75 -25.906 1 24.05 224 THR B O 1
ATOM 3826 N N . PRO B 1 225 ? -15.953 -29.062 -24.578 1 25.02 225 PRO B N 1
ATOM 3827 C CA . PRO B 1 225 ? -17.172 -28.562 -23.938 1 25.02 225 PRO B CA 1
ATOM 3828 C C . PRO B 1 225 ? -16.953 -27.219 -23.234 1 25.02 225 PRO B C 1
ATOM 3830 O O . PRO B 1 225 ? -15.82 -26.75 -23.125 1 25.02 225 PRO B O 1
ATOM 3833 N N . GLU B 1 226 ? -17.406 -27.078 -21.719 1 27.61 226 GLU B N 1
ATOM 3834 C CA . GLU B 1 226 ? -18.406 -26.328 -20.984 1 27.61 226 GLU B CA 1
ATOM 3835 C C . GLU B 1 226 ? -17.812 -25.078 -20.359 1 27.61 226 GLU B C 1
ATOM 3837 O O . GLU B 1 226 ? -18.5 -24.359 -19.625 1 27.61 226 GLU B O 1
ATOM 3842 N N . CYS B 1 227 ? -16.531 -24.953 -20.078 1 30.69 227 CYS B N 1
ATOM 3843 C CA . CYS B 1 227 ? -16.328 -23.781 -19.234 1 30.69 227 CYS B CA 1
ATOM 3844 C C . CYS B 1 227 ? -16.766 -22.516 -19.953 1 30.69 227 CYS B C 1
ATOM 3846 O O . CYS B 1 227 ? -16.109 -22.078 -20.906 1 30.69 227 CYS B O 1
ATOM 3848 N N . HIS B 1 228 ? -18.156 -22.328 -20.172 1 27.66 228 HIS B N 1
ATOM 3849 C CA . HIS B 1 228 ? -19 -21.406 -20.953 1 27.66 228 HIS B CA 1
ATOM 3850 C C . HIS B 1 228 ? -18.594 -19.953 -20.703 1 27.66 228 HIS B C 1
ATOM 3852 O O . HIS B 1 228 ? -18.891 -19.078 -21.516 1 27.66 228 HIS B O 1
ATOM 3858 N N . LEU B 1 229 ? -18.469 -19.703 -19.391 1 27.66 229 LEU B N 1
ATOM 3859 C CA . LEU B 1 229 ? -18.781 -18.297 -19.156 1 27.66 229 LEU B CA 1
ATOM 3860 C C . LEU B 1 229 ? -17.859 -17.375 -19.969 1 27.66 229 LEU B C 1
ATOM 3862 O O . LEU B 1 229 ? -17.844 -16.172 -19.75 1 27.66 229 LEU B O 1
ATOM 3866 N N . ALA B 1 230 ? -17.078 -18 -20.797 1 29.59 230 ALA B N 1
ATOM 3867 C CA . ALA B 1 230 ? -16.016 -17.219 -21.438 1 29.59 230 ALA B CA 1
ATOM 3868 C C . ALA B 1 230 ? -16.578 -16.234 -22.438 1 29.59 230 ALA B C 1
ATOM 3870 O O . ALA B 1 230 ? -15.836 -15.656 -23.234 1 29.59 230 ALA B O 1
ATOM 3871 N N . ALA B 1 231 ? -17.969 -16.109 -22.453 1 27.31 231 ALA B N 1
ATOM 3872 C CA . ALA B 1 231 ? -18.609 -15.516 -23.625 1 27.31 231 ALA B CA 1
ATOM 3873 C C . ALA B 1 231 ? -18.328 -14.016 -23.703 1 27.31 231 ALA B C 1
ATOM 3875 O O . ALA B 1 231 ? -18.125 -13.477 -24.781 1 27.31 231 ALA B O 1
ATOM 3876 N N . SER B 1 232 ? -18.734 -13.328 -22.609 1 30.12 232 SER B N 1
ATOM 3877 C CA . SER B 1 232 ? -19.031 -11.906 -22.781 1 30.12 232 SER B CA 1
ATOM 3878 C C . SER B 1 232 ? -17.781 -11.133 -23.203 1 30.12 232 SER B C 1
ATOM 3880 O O . SER B 1 232 ? -17.891 -10.008 -23.688 1 30.12 232 SER B O 1
ATOM 3882 N N . LEU B 1 233 ? -16.734 -11.508 -22.734 1 30.45 233 LEU B N 1
ATOM 3883 C CA . LEU B 1 233 ? -15.562 -10.695 -23.031 1 30.45 233 LEU B CA 1
ATOM 3884 C C . LEU B 1 233 ? -15.242 -10.727 -24.516 1 30.45 233 LEU B C 1
ATOM 3886 O O . LEU B 1 233 ? -14.219 -10.203 -24.953 1 30.45 233 LEU B O 1
ATOM 3890 N N . ILE B 1 234 ? -16.047 -11.477 -25.297 1 32.44 234 ILE B N 1
ATOM 3891 C CA . ILE B 1 234 ? -15.852 -11.648 -26.734 1 32.44 234 ILE B CA 1
ATOM 3892 C C . ILE B 1 234 ? -16.203 -10.344 -27.453 1 32.44 234 ILE B C 1
ATOM 3894 O O . ILE B 1 234 ? -15.703 -10.086 -28.562 1 32.44 234 ILE B O 1
ATOM 3898 N N . ALA B 1 235 ? -17.188 -9.633 -27 1 30.75 235 ALA B N 1
ATOM 3899 C CA . ALA B 1 235 ? -17.734 -8.539 -27.781 1 30.75 235 ALA B CA 1
ATOM 3900 C C . ALA B 1 235 ? -16.688 -7.445 -28.016 1 30.75 235 ALA B C 1
ATOM 3902 O O . ALA B 1 235 ? -16.609 -6.867 -29.094 1 30.75 235 ALA B O 1
ATOM 3903 N N . ASP B 1 236 ? -16.125 -7.02 -26.969 1 32.16 236 ASP B N 1
ATOM 3904 C CA . ASP B 1 236 ? -15.195 -5.906 -27.172 1 32.16 236 ASP B CA 1
ATOM 3905 C C . ASP B 1 236 ? -14 -6.328 -28.016 1 32.16 236 ASP B C 1
ATOM 3907 O O . ASP B 1 236 ? -13.117 -5.52 -28.297 1 32.16 236 ASP B O 1
ATOM 3911 N N . GLN B 1 237 ? -13.883 -7.539 -28.25 1 32.44 237 GLN B N 1
ATOM 3912 C CA . GLN B 1 237 ? -12.883 -8.047 -29.188 1 32.44 237 GLN B CA 1
ATOM 3913 C C . GLN B 1 237 ? -13.234 -7.68 -30.625 1 32.44 237 GLN B C 1
ATOM 3915 O O . GLN B 1 237 ? -12.375 -7.723 -31.5 1 32.44 237 GLN B O 1
ATOM 3920 N N . SER B 1 238 ? -14.57 -7.402 -30.906 1 34.88 238 SER B N 1
ATOM 3921 C CA . SER B 1 238 ? -15.047 -7.039 -32.25 1 34.88 238 SER B CA 1
ATOM 3922 C C . SER B 1 238 ? -14.547 -5.656 -32.656 1 34.88 238 SER B C 1
ATOM 3924 O O . SER B 1 238 ? -14.227 -5.43 -33.812 1 34.88 238 SER B O 1
ATOM 3926 N N . THR B 1 239 ? -14.711 -4.77 -31.719 1 33.03 239 THR B N 1
ATOM 3927 C CA . THR B 1 239 ? -14.359 -3.408 -32.094 1 33.03 239 THR B CA 1
ATOM 3928 C C . THR B 1 239 ? -12.875 -3.318 -32.469 1 33.03 239 THR B C 1
ATOM 3930 O O . THR B 1 239 ? -12.508 -2.615 -33.406 1 33.03 239 THR B O 1
ATOM 3933 N N . TRP B 1 240 ? -12.125 -4.062 -31.781 1 33.03 240 TRP B N 1
ATOM 3934 C CA . TRP B 1 240 ? -10.727 -4.051 -32.188 1 33.03 240 TRP B CA 1
ATOM 3935 C C . TRP B 1 240 ? -10.547 -4.699 -33.562 1 33.03 240 TRP B C 1
ATOM 3937 O O . TRP B 1 240 ? -9.727 -4.254 -34.375 1 33.03 240 TRP B O 1
ATOM 3947 N N . TYR B 1 241 ? -11.484 -5.645 -33.906 1 31.8 241 TYR B N 1
ATOM 3948 C CA . TYR B 1 241 ? -11.531 -6.246 -35.219 1 31.8 241 TYR B CA 1
ATOM 3949 C C . TYR B 1 241 ? -12.008 -5.242 -36.281 1 31.8 241 TYR B C 1
ATOM 3951 O O . TYR B 1 241 ? -11.422 -5.141 -37.344 1 31.8 241 TYR B O 1
ATOM 3959 N N . ASN B 1 242 ? -13.086 -4.594 -35.969 1 33.94 242 ASN B N 1
ATOM 3960 C CA . ASN B 1 242 ? -13.633 -3.617 -36.906 1 33.94 242 ASN B CA 1
ATOM 3961 C C . ASN B 1 242 ? -12.672 -2.455 -37.125 1 33.94 242 ASN B C 1
ATOM 3963 O O . ASN B 1 242 ? -12.516 -1.978 -38.25 1 33.94 242 ASN B O 1
ATOM 3967 N N . LYS B 1 243 ? -12.086 -1.979 -36.094 1 36.09 243 LYS B N 1
ATOM 3968 C CA . LYS B 1 243 ? -11.164 -0.863 -36.281 1 36.09 243 LYS B CA 1
ATOM 3969 C C . LYS B 1 243 ? -9.93 -1.296 -37.062 1 36.09 243 LYS B C 1
ATOM 3971 O O . LYS B 1 243 ? -9.422 -0.545 -37.906 1 36.09 243 LYS B O 1
ATOM 3976 N N . SER B 1 244 ? -9.547 -2.533 -36.812 1 32.19 244 SER B N 1
ATOM 3977 C CA . SER B 1 244 ? -8.469 -3.055 -37.625 1 32.19 244 SER B CA 1
ATOM 3978 C C . SER B 1 244 ? -8.906 -3.193 -39.094 1 32.19 244 SER B C 1
ATOM 3980 O O . SER B 1 244 ? -8.133 -2.926 -40 1 32.19 244 SER B O 1
ATOM 3982 N N . ARG B 1 245 ? -10.156 -3.598 -39.188 1 38.16 245 ARG B N 1
ATOM 3983 C CA . ARG B 1 245 ? -10.695 -3.662 -40.531 1 38.16 245 ARG B CA 1
ATOM 3984 C C . ARG B 1 245 ? -10.789 -2.271 -41.156 1 38.16 245 ARG B C 1
ATOM 3986 O O . ARG B 1 245 ? -10.508 -2.092 -42.344 1 38.16 245 ARG B O 1
ATOM 3993 N N . ARG B 1 246 ? -11.242 -1.364 -40.312 1 36.5 246 ARG B N 1
ATOM 3994 C CA . ARG B 1 246 ? -11.398 -0.014 -40.844 1 36.5 246 ARG B CA 1
ATOM 3995 C C . ARG B 1 246 ? -10.047 0.612 -41.125 1 36.5 246 ARG B C 1
ATOM 3997 O O . ARG B 1 246 ? -9.891 1.306 -42.156 1 36.5 246 ARG B O 1
ATOM 4004 N N . LEU B 1 247 ? -9.094 0.415 -40.281 1 34.88 247 LEU B N 1
ATOM 4005 C CA . LEU B 1 247 ? -7.77 0.947 -40.562 1 34.88 247 LEU B CA 1
ATOM 4006 C C . LEU B 1 247 ? -7.172 0.263 -41.781 1 34.88 247 LEU B C 1
ATOM 4008 O O . LEU B 1 247 ? -6.516 0.91 -42.594 1 34.88 247 LEU B O 1
ATOM 4012 N N . GLU B 1 248 ? -7.582 -0.974 -41.906 1 34.88 248 GLU B N 1
ATOM 4013 C CA . GLU B 1 248 ? -7.203 -1.664 -43.125 1 34.88 248 GLU B CA 1
ATOM 4014 C C . GLU B 1 248 ? -7.844 -1.008 -44.344 1 34.88 248 GLU B C 1
ATOM 4016 O O . GLU B 1 248 ? -7.199 -0.854 -45.375 1 34.88 248 GLU B O 1
ATOM 4021 N N . GLN B 1 249 ? -9.039 -0.681 -44.094 1 36.78 249 GLN B N 1
ATOM 4022 C CA . GLN B 1 249 ? -9.727 -0.014 -45.219 1 36.78 249 GLN B CA 1
ATOM 4023 C C . GLN B 1 249 ? -9.055 1.313 -45.562 1 36.78 249 GLN B C 1
ATOM 4025 O O . GLN B 1 249 ? -8.883 1.643 -46.719 1 36.78 249 GLN B O 1
ATOM 4030 N N . LYS B 1 250 ? -8.703 1.981 -44.531 1 35.75 250 LYS B N 1
ATOM 4031 C CA . LYS B 1 250 ? -8.086 3.275 -44.812 1 35.75 250 LYS B CA 1
ATOM 4032 C C . LYS B 1 250 ? -6.699 3.104 -45.438 1 35.75 250 LYS B C 1
ATOM 4034 O O . LYS B 1 250 ? -6.324 3.842 -46.344 1 35.75 250 LYS B O 1
ATOM 4039 N N . TYR B 1 251 ? -5.957 2.119 -44.875 1 31.8 251 TYR B N 1
ATOM 4040 C CA . TYR B 1 251 ? -4.637 1.892 -45.469 1 31.8 251 TYR B CA 1
ATOM 4041 C C . TYR B 1 251 ? -4.75 1.449 -46.906 1 31.8 251 TYR B C 1
ATOM 4043 O O . TYR B 1 251 ? -3.973 1.89 -47.75 1 31.8 251 TYR B O 1
ATOM 4051 N N . ARG B 1 252 ? -5.699 0.6 -47.156 1 36.72 252 ARG B N 1
ATOM 4052 C CA . ARG B 1 252 ? -5.906 0.181 -48.562 1 36.72 252 ARG B CA 1
ATOM 4053 C C . ARG B 1 252 ? -6.238 1.375 -49.438 1 36.72 252 ARG B C 1
ATOM 4055 O O . ARG B 1 252 ? -5.793 1.444 -50.594 1 36.72 252 ARG B O 1
ATOM 4062 N N . VAL B 1 253 ? -6.945 2.256 -48.906 1 42 253 VAL B N 1
ATOM 4063 C CA . VAL B 1 253 ? -7.359 3.389 -49.75 1 42 253 VAL B CA 1
ATOM 4064 C C . VAL B 1 253 ? -6.145 4.25 -50.094 1 42 253 VAL B C 1
ATOM 4066 O O . VAL B 1 253 ? -6.016 4.73 -51.219 1 42 253 VAL B O 1
ATOM 4069 N N . VAL B 1 254 ? -5.23 4.324 -49.188 1 38.84 254 VAL B N 1
ATOM 4070 C CA . VAL B 1 254 ? -4.098 5.199 -49.469 1 38.84 254 VAL B CA 1
ATOM 4071 C C . VAL B 1 254 ? -3.174 4.543 -50.5 1 38.84 254 VAL B C 1
ATOM 4073 O O . VAL B 1 254 ? -2.635 5.211 -51.375 1 38.84 254 VAL B O 1
ATOM 4076 N N . LEU B 1 255 ? -3.037 3.211 -50.406 1 37 255 LEU B N 1
ATOM 4077 C CA . LEU B 1 255 ? -2.166 2.572 -51.375 1 37 255 LEU B CA 1
ATOM 4078 C C . LEU B 1 255 ? -2.76 2.676 -52.781 1 37 255 LEU B C 1
ATOM 4080 O O . LEU B 1 255 ? -2.025 2.793 -53.75 1 37 255 LEU B O 1
ATOM 4084 N N . GLU B 1 256 ? -4 2.611 -52.938 1 37.91 256 GLU B N 1
ATOM 4085 C CA . GLU B 1 256 ? -4.59 2.689 -54.281 1 37.91 256 GLU B CA 1
ATOM 4086 C C . GLU B 1 256 ? -4.445 4.09 -54.875 1 37.91 256 GLU B C 1
ATOM 4088 O O . GLU B 1 256 ? -4.477 4.266 -56.094 1 37.91 256 GLU B O 1
ATOM 4093 N N . GLN B 1 257 ? -4.441 5.055 -54.094 1 31.91 257 GLN B N 1
ATOM 4094 C CA . GLN B 1 257 ? -4.395 6.379 -54.719 1 31.91 257 GLN B CA 1
ATOM 4095 C C . GLN B 1 257 ? -2.99 6.707 -55.219 1 31.91 257 GLN B C 1
ATOM 4097 O O . GLN B 1 257 ? -2.797 7.672 -55.938 1 31.91 257 GLN B O 1
ATOM 4102 N N . LYS B 1 258 ? -2.09 5.867 -54.938 1 28.53 258 LYS B N 1
ATOM 4103 C CA . LYS B 1 258 ? -0.873 6.133 -55.688 1 28.53 258 LYS B CA 1
ATOM 4104 C C . LYS B 1 258 ? -0.82 5.285 -56.969 1 28.53 258 LYS B C 1
ATOM 4106 O O . LYS B 1 258 ? -1.205 4.113 -56.938 1 28.53 258 LYS B O 1
#

InterPro domains:
  IPR004012 RUN domain [PF02759] (56-178)
  IPR004012 RUN domain [PS50826] (48-180)
  IPR004012 RUN domain [SM00593] (116-178)
  IPR037213 RUN domain superfamily [G3DSA:1.20.58.900] (15-191)
  IPR037213 RUN domain superfamily [SSF140741] (22-184)
  IPR047339 RUN domain-containing protein 3B, RUN domain [cd17700] (26-176)
  IPR047340 RUN domain-containing protein 3A/B [PTHR46251] (6-258)

Nearest PDB structures (foldseek):
  2cxf-assembly1_A  TM=8.605E-01  e=1.693E-11  Mus musculus
  2dwg-assembly1_A  TM=8.814E-01  e=1.526E-10  Mus musculus
  7bqi-assembly1_A  TM=8.709E-01  e=2.001E-09  Homo sapiens
  8jc5-assembly2_C-3  TM=7.977E-01  e=1.312E-07  Homo sapiens
  4giw-assembly1_B  TM=8.044E-01  e=2.028E-05  Homo sapiens